Protein AF-0000000079818232 (afdb_homodimer)

Solvent-accessible surface area (backbone atoms only — not comparable to full-atom values): 33385 Å² total; per-residue (Å²): 130,87,63,45,90,66,48,42,78,74,38,80,73,45,74,56,96,54,30,37,30,24,38,26,30,32,61,62,22,56,18,68,28,27,34,38,34,43,69,48,73,63,56,49,72,67,52,42,51,49,48,47,50,51,42,21,56,48,27,59,47,34,75,41,85,23,31,54,36,60,73,43,43,51,60,29,88,81,41,30,46,35,38,32,24,65,56,53,82,49,35,48,42,71,58,94,66,56,45,52,68,68,57,42,41,45,51,48,18,38,46,19,18,38,48,31,56,35,47,76,70,71,44,63,48,84,65,49,38,39,77,32,29,32,21,32,55,59,66,51,57,22,42,47,71,66,40,42,58,62,55,40,48,71,67,46,80,67,85,67,84,65,78,65,70,34,58,30,34,53,41,76,75,68,44,79,80,48,73,42,36,39,32,20,5,45,24,31,30,47,42,16,38,57,68,55,43,37,61,49,61,65,92,52,84,81,59,54,71,62,61,32,51,51,31,49,52,68,49,80,70,70,68,53,54,83,74,69,41,55,66,65,55,49,53,54,38,51,37,27,54,41,61,53,56,86,68,31,52,51,36,56,55,48,19,50,53,37,40,50,38,26,56,76,70,69,46,82,75,62,75,64,50,49,76,56,77,78,76,71,75,68,72,75,69,76,69,76,76,66,74,73,71,68,72,70,75,71,77,74,78,74,72,85,124,129,88,63,44,91,65,47,44,76,73,38,80,74,46,73,55,95,54,30,35,30,23,38,27,30,32,60,63,22,55,18,68,26,27,32,41,35,42,68,48,71,60,54,50,72,68,53,42,52,49,49,46,51,52,43,22,57,48,26,58,46,35,76,42,87,24,30,53,37,59,73,43,43,52,60,29,89,82,40,32,44,35,38,33,24,64,54,53,82,48,35,47,41,70,58,93,66,56,47,52,69,70,58,42,40,46,51,48,16,38,46,18,17,36,47,32,54,34,46,76,72,72,44,62,48,84,64,50,38,39,77,33,29,31,20,32,55,59,67,51,57,22,42,47,70,67,40,43,58,63,54,38,47,71,68,46,80,67,85,68,84,66,78,64,71,35,56,32,33,54,41,75,74,66,45,77,80,48,74,43,36,40,31,19,5,44,24,31,31,48,42,17,39,56,68,56,42,37,61,49,60,66,90,51,84,80,58,53,70,64,62,32,52,52,30,50,51,68,50,80,70,72,70,53,55,82,75,69,40,54,66,65,55,48,53,54,39,49,37,26,54,40,62,52,57,86,68,30,52,53,35,54,54,47,19,50,53,37,41,50,38,26,55,75,70,68,46,80,74,61,76,65,49,50,74,56,78,79,77,71,75,68,75,74,70,77,70,76,75,68,75,72,71,69,73,73,76,70,78,73,77,74,72,86,125

InterPro domains:
  IPR000719 Protein kinase domain [PF00069] (7-253)
  IPR000719 Protein kinase domain [PS50011] (7-265)
  IPR000719 Protein kinase domain [SM00220] (7-265)
  IPR011009 Protein kinase-like domain superfamily [SSF56112] (5-272)
  IPR017441 Protein kinase, ATP binding site [PS00107] (13-36)

Structure (mmCIF, N/CA/C/O backbone):
data_AF-0000000079818232-model_v1
#
loop_
_entity.id
_entity.type
_entity.pdbx_description
1 polymer 'non-specific serine/threonine protein kinase'
#
loop_
_atom_site.group_PDB
_atom_site.id
_atom_site.type_symbol
_atom_site.label_atom_id
_atom_site.label_alt_id
_atom_site.label_comp_id
_atom_site.label_asym_id
_atom_site.label_entity_id
_atom_site.label_seq_id
_atom_site.pdbx_PDB_ins_code
_atom_site.Cartn_x
_atom_site.Cartn_y
_atom_site.Cartn_z
_atom_site.occupancy
_atom_site.B_iso_or_equiv
_atom_site.auth_seq_id
_atom_site.auth_comp_id
_atom_site.auth_asym_id
_atom_site.auth_atom_id
_atom_site.pdbx_PDB_model_num
ATOM 1 N N . MET A 1 1 ? -26.797 -7.352 -14.828 1 62.5 1 MET A N 1
ATOM 2 C CA . MET A 1 1 ? -25.703 -6.703 -14.102 1 62.5 1 MET A CA 1
ATOM 3 C C . MET A 1 1 ? -25.812 -6.961 -12.609 1 62.5 1 MET A C 1
ATOM 5 O O . MET A 1 1 ? -26.922 -6.953 -12.055 1 62.5 1 MET A O 1
ATOM 9 N N . HIS A 1 2 ? -24.828 -7.543 -12.055 1 74.81 2 HIS A N 1
ATOM 10 C CA . HIS A 1 2 ? -24.875 -7.848 -10.633 1 74.81 2 HIS A CA 1
ATOM 11 C C . HIS A 1 2 ? -25 -6.574 -9.797 1 74.81 2 HIS A C 1
ATOM 13 O O . HIS A 1 2 ? -24.406 -5.547 -10.148 1 74.81 2 HIS A O 1
ATOM 19 N N . GLU A 1 3 ? -26.016 -6.617 -8.977 1 83.38 3 GLU A N 1
ATOM 20 C CA . GLU A 1 3 ? -26.062 -5.57 -7.961 1 83.38 3 GLU A CA 1
ATOM 21 C C . GLU A 1 3 ? -25.234 -5.941 -6.738 1 83.38 3 GLU A C 1
ATOM 23 O O . GLU A 1 3 ? -25.391 -7.031 -6.184 1 83.38 3 GLU A O 1
ATOM 28 N N . ILE A 1 4 ? -24.266 -5.16 -6.457 1 88.94 4 ILE A N 1
ATOM 29 C CA . ILE A 1 4 ? -23.438 -5.359 -5.266 1 88.94 4 ILE A CA 1
ATOM 30 C C . ILE A 1 4 ? -23.656 -4.203 -4.293 1 88.94 4 ILE A C 1
ATOM 32 O O . ILE A 1 4 ? -23.344 -3.053 -4.609 1 88.94 4 ILE A O 1
ATOM 36 N N . PRO A 1 5 ? -24.203 -4.477 -3.135 1 86.81 5 PRO A N 1
ATOM 37 C CA . PRO A 1 5 ? -24.469 -3.414 -2.164 1 86.81 5 PRO A CA 1
ATOM 38 C C . PRO A 1 5 ? -23.219 -2.58 -1.849 1 86.81 5 PRO A C 1
ATOM 40 O O . PRO A 1 5 ? -22.141 -3.133 -1.615 1 86.81 5 PRO A O 1
ATOM 43 N N . GLY A 1 6 ? -23.469 -1.249 -1.875 1 90.62 6 GLY A N 1
ATOM 44 C CA . GLY A 1 6 ? -22.391 -0.343 -1.502 1 90.62 6 GLY A CA 1
ATOM 45 C C . GLY A 1 6 ? -21.5 0.038 -2.668 1 90.62 6 GLY A C 1
ATOM 46 O O . GLY A 1 6 ? -20.594 0.862 -2.523 1 90.62 6 GLY A O 1
ATOM 47 N N . TYR A 1 7 ? -21.812 -0.58 -3.824 1 94 7 TYR A N 1
ATOM 48 C CA . TYR A 1 7 ? -21 -0.305 -5 1 94 7 TYR A CA 1
ATOM 49 C C . TYR A 1 7 ? -21.875 0.095 -6.188 1 94 7 TYR A C 1
ATOM 51 O O . TYR A 1 7 ? -22.969 -0.427 -6.355 1 94 7 TYR A O 1
ATOM 59 N N . SER A 1 8 ? -21.375 1.068 -6.949 1 94 8 SER A N 1
ATOM 60 C CA . SER A 1 8 ? -22.094 1.553 -8.117 1 94 8 SER A CA 1
ATOM 61 C C . SER A 1 8 ? -21.188 1.635 -9.344 1 94 8 SER A C 1
ATOM 63 O O . SER A 1 8 ? -19.984 1.403 -9.242 1 94 8 SER A O 1
ATOM 65 N N . GLN A 1 9 ? -21.812 1.781 -10.609 1 93.12 9 GLN A N 1
ATOM 66 C CA . GLN A 1 9 ? -21.109 1.981 -11.875 1 93.12 9 GLN A CA 1
ATOM 67 C C . GLN A 1 9 ? -20.25 0.775 -12.219 1 93.12 9 GLN A C 1
ATOM 69 O O . GLN A 1 9 ? -19.062 0.927 -12.547 1 93.12 9 GLN A O 1
ATOM 74 N N . LEU A 1 10 ? -20.781 -0.336 -12.078 1 93.25 10 LEU A N 1
ATOM 75 C CA . LEU A 1 10 ? -20.031 -1.554 -12.375 1 93.25 10 LEU A CA 1
ATOM 76 C C . LEU A 1 10 ? -19.781 -1.682 -13.875 1 93.25 10 LEU A C 1
ATOM 78 O O . LEU A 1 10 ? -20.703 -1.629 -14.672 1 93.25 10 LEU A O 1
ATOM 82 N N . GLU A 1 11 ? -18.516 -1.771 -14.211 1 93 11 GLU A N 1
ATOM 83 C CA . GLU A 1 11 ? -18.078 -2.012 -15.586 1 93 11 GLU A CA 1
ATOM 84 C C . GLU A 1 11 ? -17.188 -3.246 -15.672 1 93 11 GLU A C 1
ATOM 86 O O . GLU A 1 11 ? -16.156 -3.316 -15.008 1 93 11 GLU A O 1
ATOM 91 N N . PRO A 1 12 ? -17.562 -4.203 -16.469 1 91.44 12 PRO A N 1
ATOM 92 C CA . PRO A 1 12 ? -16.703 -5.383 -16.594 1 91.44 12 PRO A CA 1
ATOM 93 C C . PRO A 1 12 ? -15.352 -5.066 -17.219 1 91.44 12 PRO A C 1
ATOM 95 O O . PRO A 1 12 ? -15.281 -4.344 -18.219 1 91.44 12 PRO A O 1
ATOM 98 N N . ILE A 1 13 ? -14.328 -5.531 -16.594 1 88 13 ILE A N 1
ATOM 99 C CA . ILE A 1 13 ? -13 -5.242 -17.125 1 88 13 ILE A CA 1
ATOM 100 C C . ILE A 1 13 ? -12.266 -6.547 -17.406 1 88 13 ILE A C 1
ATOM 102 O O . ILE A 1 13 ? -11.18 -6.539 -18 1 88 13 ILE A O 1
ATOM 106 N N . GLY A 1 14 ? -12.719 -7.605 -16.984 1 81.38 14 GLY A N 1
ATOM 107 C CA . GLY A 1 14 ? -12.125 -8.898 -17.25 1 81.38 14 GLY A CA 1
ATOM 108 C C . GLY A 1 14 ? -13.023 -10.062 -16.891 1 81.38 14 GLY A C 1
ATOM 109 O O . GLY A 1 14 ? -13.898 -9.93 -16.031 1 81.38 14 GLY A O 1
ATOM 110 N N . SER A 1 15 ? -12.883 -11.07 -17.766 1 75.56 15 SER A N 1
ATOM 111 C CA . SER A 1 15 ? -13.641 -12.273 -17.453 1 75.56 15 SER A CA 1
ATOM 112 C C . SER A 1 15 ? -12.805 -13.531 -17.703 1 75.56 15 SER A C 1
ATOM 114 O O . SER A 1 15 ? -12 -13.57 -18.641 1 75.56 15 SER A O 1
ATOM 116 N N . GLY A 1 16 ? -12.797 -14.297 -16.703 1 64.62 16 GLY A N 1
ATOM 117 C CA . GLY A 1 16 ? -12.25 -15.633 -16.906 1 64.62 16 GLY A CA 1
ATOM 118 C C . GLY A 1 16 ? -13.234 -16.734 -16.578 1 64.62 16 GLY A C 1
ATOM 119 O O . GLY A 1 16 ? -14.414 -16.469 -16.359 1 64.62 16 GLY A O 1
ATOM 120 N N . GLY A 1 17 ? -12.812 -18 -16.797 1 60 17 GLY A N 1
ATOM 121 C CA . GLY A 1 17 ? -13.672 -19.156 -16.625 1 60 17 GLY A CA 1
ATOM 122 C C . GLY A 1 17 ? -14.328 -19.203 -15.258 1 60 17 GLY A C 1
ATOM 123 O O . GLY A 1 17 ? -15.438 -19.734 -15.117 1 60 17 GLY A O 1
ATOM 124 N N . THR A 1 18 ? -13.781 -18.5 -14.281 1 65.88 18 THR A N 1
ATOM 125 C CA . THR A 1 18 ? -14.289 -18.766 -12.93 1 65.88 18 THR A CA 1
ATOM 126 C C . THR A 1 18 ? -14.766 -17.469 -12.273 1 65.88 18 THR A C 1
ATOM 128 O O . THR A 1 18 ? -15.383 -17.5 -11.211 1 65.88 18 THR A O 1
ATOM 131 N N . ALA A 1 19 ? -14.539 -16.328 -12.914 1 80.56 19 ALA A N 1
ATOM 132 C CA . ALA A 1 19 ? -14.945 -15.086 -12.258 1 80.56 19 ALA A CA 1
ATOM 133 C C . ALA A 1 19 ? -15.008 -13.93 -13.25 1 80.56 19 ALA A C 1
ATOM 135 O O . ALA A 1 19 ? -14.414 -14 -14.336 1 80.56 19 ALA A O 1
ATOM 136 N N . THR A 1 20 ? -15.805 -13.047 -12.969 1 85.94 20 THR A N 1
ATOM 137 C CA . THR A 1 20 ? -15.836 -11.773 -13.68 1 85.94 20 THR A CA 1
ATOM 138 C C . THR A 1 20 ? -15.344 -10.641 -12.781 1 85.94 20 THR A C 1
ATOM 140 O O . THR A 1 20 ? -15.695 -10.57 -11.602 1 85.94 20 THR A O 1
ATOM 143 N N . VAL A 1 21 ? -14.492 -9.867 -13.367 1 89.56 21 VAL A N 1
ATOM 144 C CA . VAL A 1 21 ? -13.969 -8.742 -12.609 1 89.56 21 VAL A CA 1
ATOM 145 C C . VAL A 1 21 ? -14.578 -7.441 -13.125 1 89.56 21 VAL A C 1
ATOM 147 O O . VAL A 1 21 ? -14.641 -7.215 -14.336 1 89.56 21 VAL A O 1
ATOM 150 N N . TYR A 1 22 ? -15.039 -6.613 -12.188 1 92.94 22 TYR A N 1
ATOM 151 C CA . TYR A 1 22 ? -15.656 -5.328 -12.5 1 92.94 22 TYR A CA 1
ATOM 152 C C . TYR A 1 22 ? -14.836 -4.18 -11.906 1 92.94 22 TYR A C 1
ATOM 154 O O . TYR A 1 22 ? -14.266 -4.316 -10.828 1 92.94 22 TYR A O 1
ATOM 162 N N . ARG A 1 23 ? -14.773 -3.139 -12.656 1 94.06 23 ARG A N 1
ATOM 163 C CA . ARG A 1 23 ? -14.438 -1.85 -12.062 1 94.06 23 ARG A CA 1
ATOM 164 C C . ARG A 1 23 ? -15.68 -1.166 -11.5 1 94.06 23 ARG A C 1
ATOM 166 O O . ARG A 1 23 ? -16.734 -1.146 -12.156 1 94.06 23 ARG A O 1
ATOM 173 N N . ALA A 1 24 ? -15.625 -0.673 -10.32 1 94.94 24 ALA A N 1
ATOM 174 C CA . ALA A 1 24 ? -16.797 -0.08 -9.664 1 94.94 24 ALA A CA 1
ATOM 175 C C . ALA A 1 24 ? -16.375 1.062 -8.742 1 94.94 24 ALA A C 1
ATOM 177 O O . ALA A 1 24 ? -15.188 1.312 -8.547 1 94.94 24 ALA A O 1
ATOM 178 N N . THR A 1 25 ? -17.359 1.811 -8.312 1 92.44 25 THR A N 1
ATOM 179 C CA . THR A 1 25 ? -17.141 2.875 -7.336 1 92.44 25 THR A CA 1
ATOM 180 C C . THR A 1 25 ? -17.719 2.5 -5.98 1 92.44 25 THR A C 1
ATOM 182 O O . THR A 1 25 ? -18.891 2.107 -5.891 1 92.44 25 THR A O 1
ATOM 185 N N . GLN A 1 26 ? -16.891 2.541 -4.988 1 91.94 26 GLN A N 1
ATOM 186 C CA . GLN A 1 26 ? -17.406 2.412 -3.631 1 91.94 26 GLN A CA 1
ATOM 187 C C . GLN A 1 26 ? -18.172 3.668 -3.213 1 91.94 26 GLN A C 1
ATOM 189 O O . GLN A 1 26 ? -17.578 4.746 -3.104 1 91.94 26 GLN A O 1
ATOM 194 N N . GLU A 1 27 ? -19.328 3.521 -2.822 1 88.25 27 GLU A N 1
ATOM 195 C CA . GLU A 1 27 ? -20.234 4.66 -2.656 1 88.25 27 GLU A CA 1
ATOM 196 C C . GLU A 1 27 ? -19.875 5.469 -1.413 1 88.25 27 GLU A C 1
ATOM 198 O O . GLU A 1 27 ? -19.984 6.699 -1.416 1 88.25 27 GLU A O 1
ATOM 203 N N . SER A 1 28 ? -19.531 4.812 -0.407 1 85 28 SER A N 1
ATOM 204 C CA . SER A 1 28 ? -19.312 5.477 0.875 1 85 28 SER A CA 1
ATOM 205 C C . SER A 1 28 ? -18.188 6.504 0.782 1 85 28 SER A C 1
ATOM 207 O O . SER A 1 28 ? -18.25 7.555 1.424 1 85 28 SER A O 1
ATOM 209 N N . ILE A 1 29 ? -17.156 6.219 -0.11 1 85.25 29 ILE A N 1
ATOM 210 C CA . ILE A 1 29 ? -16.016 7.137 -0.122 1 85.25 29 ILE A CA 1
ATOM 211 C C . ILE A 1 29 ? -15.641 7.473 -1.563 1 85.25 29 ILE A C 1
ATOM 213 O O . ILE A 1 29 ? -14.641 8.148 -1.809 1 85.25 29 ILE A O 1
ATOM 217 N N . GLY A 1 30 ? -16.344 7.051 -2.477 1 85.12 30 GLY A N 1
ATOM 218 C CA . GLY A 1 30 ? -16.141 7.422 -3.869 1 85.12 30 GLY A CA 1
ATOM 219 C C . GLY A 1 30 ? -14.906 6.793 -4.484 1 85.12 30 GLY A C 1
ATOM 220 O O . GLY A 1 30 ? -14.406 7.27 -5.504 1 85.12 30 GLY A O 1
ATOM 221 N N . ARG A 1 31 ? -14.422 5.789 -3.99 1 88.12 31 ARG A N 1
ATOM 222 C CA . ARG A 1 31 ? -13.195 5.137 -4.445 1 88.12 31 ARG A CA 1
ATOM 223 C C . ARG A 1 31 ? -13.492 4.145 -5.566 1 88.12 31 ARG A C 1
ATOM 225 O O . ARG A 1 31 ? -14.477 3.412 -5.512 1 88.12 31 ARG A O 1
ATOM 232 N N . GLU A 1 32 ? -12.578 4.164 -6.52 1 89.06 32 GLU A N 1
ATOM 233 C CA . GLU A 1 32 ? -12.625 3.109 -7.531 1 89.06 32 GLU A CA 1
ATOM 234 C C . GLU A 1 32 ? -12.078 1.793 -6.98 1 89.06 32 GLU A C 1
ATOM 236 O O . GLU A 1 32 ? -11.062 1.777 -6.293 1 89.06 32 GLU A O 1
ATOM 241 N N . VAL A 1 33 ? -12.867 0.728 -7.262 1 92.94 33 VAL A N 1
ATOM 242 C CA . VAL A 1 33 ? -12.477 -0.589 -6.77 1 92.94 33 VAL A CA 1
ATOM 243 C C . VAL A 1 33 ? -12.617 -1.62 -7.891 1 92.94 33 VAL A C 1
ATOM 245 O O . VAL A 1 33 ? -13.242 -1.351 -8.914 1 92.94 33 VAL A O 1
ATOM 248 N N . ALA A 1 34 ? -11.906 -2.711 -7.742 1 92.19 34 ALA A N 1
ATOM 249 C CA . ALA A 1 34 ? -12.148 -3.912 -8.539 1 92.19 34 ALA A CA 1
ATOM 250 C C . ALA A 1 34 ? -12.992 -4.922 -7.758 1 92.19 34 ALA A C 1
ATOM 252 O O . ALA A 1 34 ? -12.727 -5.184 -6.582 1 92.19 34 ALA A O 1
ATOM 253 N N . ILE A 1 35 ? -13.992 -5.422 -8.438 1 93.44 35 ILE A N 1
ATOM 254 C CA . ILE A 1 35 ? -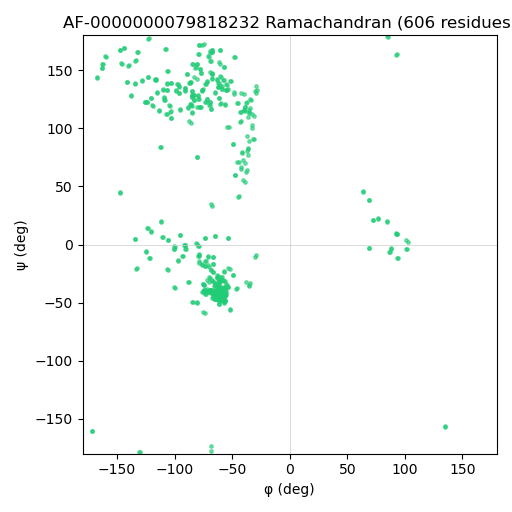14.836 -6.434 -7.805 1 93.44 35 ILE A CA 1
ATOM 255 C C . ILE A 1 35 ? -14.781 -7.73 -8.609 1 93.44 35 ILE A C 1
ATOM 257 O O . ILE A 1 35 ? -15.086 -7.742 -9.805 1 93.44 35 ILE A O 1
ATOM 261 N N . LYS A 1 36 ? -14.336 -8.742 -7.953 1 88.38 36 LYS A N 1
ATOM 262 C CA . LYS A 1 36 ? -14.344 -10.078 -8.547 1 88.38 36 LYS A CA 1
ATOM 263 C C . LYS A 1 36 ? -15.586 -10.859 -8.125 1 88.38 36 LYS A C 1
ATOM 265 O O . LYS A 1 36 ? -15.805 -11.094 -6.938 1 88.38 36 LYS A O 1
ATOM 270 N N . VAL A 1 37 ? -16.375 -11.172 -9.086 1 88.06 37 VAL A N 1
ATOM 271 C CA . VAL A 1 37 ? -17.578 -11.961 -8.844 1 88.06 37 VAL A CA 1
ATOM 272 C C . VAL A 1 37 ? -17.359 -13.391 -9.328 1 88.06 37 VAL A C 1
ATOM 274 O O . VAL A 1 37 ? -17.094 -13.625 -10.508 1 88.06 37 VAL A O 1
ATOM 277 N N . LEU A 1 38 ? -17.469 -14.273 -8.422 1 80.56 38 LEU A N 1
ATOM 278 C CA . LEU A 1 38 ? -17.172 -15.664 -8.742 1 80.56 38 LEU A CA 1
ATOM 279 C C . LEU A 1 38 ? -18.344 -16.328 -9.453 1 80.56 38 LEU A C 1
ATOM 281 O O . LEU A 1 38 ? -19.5 -16.078 -9.125 1 80.56 38 LEU A O 1
ATOM 285 N N . ALA A 1 39 ? -18.031 -16.953 -10.648 1 71.44 39 ALA A N 1
ATOM 286 C CA . ALA A 1 39 ? -19.047 -17.656 -11.445 1 71.44 39 ALA A CA 1
ATOM 287 C C . ALA A 1 39 ? -19.547 -18.906 -10.727 1 71.44 39 ALA A C 1
ATOM 289 O O . ALA A 1 39 ? -19.094 -20.016 -11.023 1 71.44 39 ALA A O 1
ATOM 290 N N . ALA A 1 40 ? -19.625 -18.953 -9.5 1 60.72 40 ALA A N 1
ATOM 291 C CA . ALA A 1 40 ? -20.094 -20.172 -8.859 1 60.72 40 ALA A CA 1
ATOM 292 C C . ALA A 1 40 ? -21.578 -20.094 -8.531 1 60.72 40 ALA A C 1
ATOM 294 O O . ALA A 1 40 ? -22.109 -19 -8.336 1 60.72 40 ALA A O 1
ATOM 295 N N . PRO A 1 41 ? -22.203 -21.312 -8.836 1 58.5 41 PRO A N 1
ATOM 296 C CA . PRO A 1 41 ? -23.562 -21.328 -8.305 1 58.5 41 PRO A CA 1
ATOM 297 C C . PRO A 1 41 ? -23.641 -20.875 -6.852 1 58.5 41 PRO A C 1
ATOM 299 O O . PRO A 1 41 ? -22.609 -20.734 -6.191 1 58.5 41 PRO A O 1
ATOM 302 N N . ALA A 1 42 ? -24.828 -20.516 -6.461 1 58.28 42 ALA A N 1
ATOM 303 C CA . ALA A 1 42 ? -25.062 -20.203 -5.055 1 58.28 42 ALA A CA 1
ATOM 304 C C . ALA A 1 42 ? -24.312 -21.172 -4.145 1 58.28 42 ALA A C 1
ATOM 306 O O . ALA A 1 42 ? -24.359 -22.391 -4.344 1 58.28 42 ALA A O 1
ATOM 307 N N . LEU A 1 43 ? -23.359 -20.641 -3.387 1 60.56 43 LEU A N 1
ATOM 308 C CA . LEU A 1 43 ? -22.516 -21.453 -2.502 1 60.56 43 LEU A CA 1
ATOM 309 C C . LEU A 1 43 ? -23.375 -22.25 -1.527 1 60.56 43 LEU A C 1
ATOM 311 O O . LEU A 1 43 ? -24.344 -21.719 -0.97 1 60.56 43 LEU A O 1
ATOM 315 N N . ASP A 1 44 ? -23.172 -23.469 -1.675 1 67.69 44 ASP A N 1
ATOM 316 C CA . ASP A 1 44 ? -23.734 -24.203 -0.537 1 67.69 44 ASP A CA 1
ATOM 317 C C . ASP A 1 44 ? -23.078 -23.75 0.771 1 67.69 44 ASP A C 1
ATOM 319 O O . ASP A 1 44 ? -22.188 -22.906 0.767 1 67.69 44 ASP A O 1
ATOM 323 N N . ALA A 1 45 ? -23.641 -24.125 1.811 1 70.12 45 ALA A N 1
ATOM 324 C CA . ALA A 1 45 ? -23.234 -23.672 3.139 1 70.12 45 ALA A CA 1
ATOM 325 C C . ALA A 1 45 ? -21.75 -23.938 3.381 1 70.12 45 ALA A C 1
ATOM 327 O O . ALA A 1 45 ? -21.047 -23.125 3.99 1 70.12 45 ALA A O 1
ATOM 328 N N . ARG A 1 46 ? -21.344 -25.047 2.811 1 69.69 46 ARG A N 1
ATOM 329 C CA . ARG A 1 46 ? -19.953 -25.422 3.023 1 69.69 46 ARG A CA 1
ATOM 330 C C . ARG A 1 46 ? -19.016 -24.516 2.23 1 69.69 46 ARG A C 1
ATOM 332 O O . ARG A 1 46 ? -17.984 -24.078 2.75 1 69.69 46 ARG A O 1
ATOM 339 N N . THR A 1 47 ? -19.406 -24.219 1.064 1 68.44 47 THR A N 1
ATOM 340 C CA . THR A 1 47 ? -18.578 -23.391 0.199 1 68.44 47 THR A CA 1
ATOM 341 C C . THR A 1 47 ? -18.578 -21.938 0.693 1 68.44 47 THR A C 1
ATOM 343 O O . THR A 1 47 ? -17.562 -21.25 0.599 1 68.44 47 THR A O 1
ATOM 346 N N . GLU A 1 48 ? -19.672 -21.656 1.256 1 73.5 48 GLU A N 1
ATOM 347 C CA . GLU A 1 48 ? -19.781 -20.312 1.819 1 73.5 48 GLU A CA 1
ATOM 348 C C . GLU A 1 48 ? -18.828 -20.125 3.004 1 73.5 48 GLU A C 1
ATOM 350 O O . GLU A 1 48 ? -18.172 -19.094 3.131 1 73.5 48 GLU A O 1
ATOM 355 N N . LYS A 1 49 ? -18.828 -21.094 3.84 1 75.25 49 LYS A N 1
ATOM 356 C CA . LYS A 1 49 ? -17.953 -21.047 5.004 1 75.25 49 LYS A CA 1
ATOM 357 C C . LYS A 1 49 ? -16.484 -20.984 4.586 1 75.25 49 LYS A C 1
ATOM 359 O O . LYS A 1 49 ? -15.688 -20.266 5.184 1 75.25 49 LYS A O 1
ATOM 364 N N . ARG A 1 50 ? -16.234 -21.734 3.611 1 71.5 50 ARG A N 1
ATOM 365 C CA . ARG A 1 50 ? -14.867 -21.75 3.104 1 71.5 50 ARG A CA 1
ATOM 366 C C . ARG A 1 50 ? -14.492 -20.406 2.502 1 71.5 50 ARG A C 1
ATOM 368 O O . ARG A 1 50 ? -13.383 -19.906 2.723 1 71.5 50 ARG A O 1
ATOM 375 N N . PHE A 1 51 ? -15.43 -19.906 1.772 1 75 51 PHE A N 1
ATOM 376 C CA . PHE A 1 51 ? -15.203 -18.594 1.171 1 75 51 PHE A CA 1
ATOM 377 C C . PHE A 1 51 ? -14.953 -17.531 2.244 1 75 51 PHE A C 1
ATOM 379 O O . PHE A 1 51 ? -14.031 -16.734 2.129 1 75 51 PHE A O 1
ATOM 386 N N . THR A 1 52 ? -15.727 -17.641 3.186 1 74.94 52 THR A N 1
ATOM 387 C CA . THR A 1 52 ? -15.609 -16.688 4.277 1 74.94 52 THR A CA 1
ATOM 388 C C . THR A 1 52 ? -14.273 -16.828 4.992 1 74.94 52 THR A C 1
ATOM 390 O O . THR A 1 52 ? -13.594 -15.836 5.262 1 74.94 52 THR A O 1
ATOM 393 N N . ARG A 1 53 ? -13.898 -18 5.227 1 74.12 53 ARG A N 1
ATOM 394 C CA . ARG A 1 53 ? -12.641 -18.266 5.918 1 74.12 53 ARG A CA 1
ATOM 395 C C . ARG A 1 53 ? -11.453 -17.781 5.094 1 74.12 53 ARG A C 1
ATOM 397 O O . ARG A 1 53 ? -10.531 -17.156 5.629 1 74.12 53 ARG A O 1
ATOM 404 N N . GLU A 1 54 ? -11.539 -18.031 3.898 1 72.31 54 GLU A N 1
ATOM 405 C CA . GLU A 1 54 ? -10.445 -17.641 3.016 1 72.31 54 GLU A CA 1
ATOM 406 C C . GLU A 1 54 ? -10.367 -16.125 2.871 1 72.31 54 GLU A C 1
ATOM 408 O O . GLU A 1 54 ? -9.281 -15.547 2.859 1 72.31 54 GLU A O 1
ATOM 413 N N . SER A 1 55 ? -11.516 -15.555 2.789 1 75.94 55 SER A N 1
ATOM 414 C CA . SER A 1 55 ? -11.555 -14.102 2.701 1 75.94 55 SER A CA 1
ATOM 415 C C . SER A 1 55 ? -11.016 -13.461 3.975 1 75.94 55 SER A C 1
ATOM 417 O O . SER A 1 55 ? -10.32 -12.438 3.918 1 75.94 55 SER A O 1
ATOM 419 N N . GLN A 1 56 ? -11.289 -14.117 5.016 1 77.88 56 GLN A N 1
ATOM 420 C CA . GLN A 1 56 ? -10.805 -13.617 6.297 1 77.88 56 GLN A CA 1
ATOM 421 C C . GLN A 1 56 ? -9.289 -13.75 6.402 1 77.88 56 GLN A C 1
ATOM 423 O O . GLN A 1 56 ? -8.617 -12.828 6.871 1 77.88 56 GLN A O 1
ATOM 428 N N . ALA A 1 57 ? -8.844 -14.82 5.949 1 75 57 ALA A N 1
ATOM 429 C CA . ALA A 1 57 ? -7.395 -15.016 5.957 1 75 57 ALA A CA 1
ATOM 430 C C . ALA A 1 57 ? -6.699 -13.977 5.078 1 75 57 ALA A C 1
ATOM 432 O O . ALA A 1 57 ? -5.656 -13.438 5.457 1 75 57 ALA A O 1
ATOM 433 N N . LEU A 1 58 ? -7.332 -13.672 4.059 1 75.44 58 LEU A N 1
ATOM 434 C CA . LEU A 1 58 ? -6.77 -12.703 3.129 1 75.44 58 LEU A CA 1
ATOM 435 C C . LEU A 1 58 ? -6.867 -11.289 3.695 1 75.44 58 LEU A C 1
ATOM 437 O O . LEU A 1 58 ? -5.965 -10.477 3.5 1 75.44 58 LEU A O 1
ATOM 441 N N . GLY A 1 59 ? -7.996 -11.07 4.293 1 76.62 59 GLY A N 1
ATOM 442 C CA . GLY A 1 59 ? -8.188 -9.766 4.91 1 76.62 59 GLY A CA 1
ATOM 443 C C . GLY A 1 59 ? -7.137 -9.438 5.953 1 76.62 59 GLY A C 1
ATOM 444 O O . GLY A 1 59 ? -6.723 -8.281 6.086 1 76.62 59 GLY A O 1
ATOM 445 N N . ALA A 1 60 ? -6.672 -10.508 6.566 1 74.44 60 ALA A N 1
ATOM 446 C CA . ALA A 1 60 ? -5.684 -10.32 7.625 1 74.44 60 ALA A CA 1
ATOM 447 C C . ALA A 1 60 ? -4.309 -10.008 7.043 1 74.44 60 ALA A C 1
ATOM 449 O O . ALA A 1 60 ? -3.436 -9.484 7.738 1 74.44 60 ALA A O 1
ATOM 450 N N . LEU A 1 61 ? -4.164 -10.305 5.742 1 76.62 61 LEU A N 1
ATOM 451 C CA . LEU A 1 61 ? -2.887 -10.102 5.066 1 76.62 61 LEU A CA 1
ATOM 452 C C . LEU A 1 61 ? -2.844 -8.734 4.395 1 76.62 61 LEU A C 1
ATOM 454 O O . LEU A 1 61 ? -1.79 -8.305 3.916 1 76.62 61 LEU A O 1
ATOM 458 N N . GLY A 1 62 ? -3.943 -8.062 4.332 1 69.88 62 GLY A N 1
ATOM 459 C CA . GLY A 1 62 ? -4.125 -6.875 3.52 1 69.88 62 GLY A CA 1
ATOM 460 C C . GLY A 1 62 ? -3.262 -5.711 3.963 1 69.88 62 GLY A C 1
ATOM 461 O O . GLY A 1 62 ? -3.238 -4.664 3.312 1 69.88 62 GLY A O 1
ATOM 462 N N . TRP A 1 63 ? -2.4 -5.992 4.887 1 77.12 63 TRP A N 1
ATOM 463 C CA . TRP A 1 63 ? -1.501 -4.941 5.352 1 77.12 63 TRP A CA 1
ATOM 464 C C . TRP A 1 63 ? -0.152 -5.031 4.648 1 77.12 63 TRP A C 1
ATOM 466 O O . TRP A 1 63 ? 0.64 -4.086 4.688 1 77.12 63 TRP A O 1
ATOM 476 N N . HIS A 1 64 ? 0.032 -6.102 4.039 1 88.56 64 HIS A N 1
ATOM 477 C CA . HIS A 1 64 ? 1.319 -6.242 3.367 1 88.56 64 HIS A CA 1
ATOM 478 C C . HIS A 1 64 ? 1.389 -5.367 2.121 1 88.56 64 HIS A C 1
ATOM 480 O O . HIS A 1 64 ? 0.445 -5.332 1.328 1 88.56 64 HIS A O 1
ATOM 486 N N . PRO A 1 65 ? 2.494 -4.715 1.896 1 89.56 65 PRO A N 1
ATOM 487 C CA . PRO A 1 65 ? 2.562 -3.727 0.818 1 89.56 65 PRO A CA 1
ATOM 488 C C . PRO A 1 65 ? 2.469 -4.359 -0.569 1 89.56 65 PRO A C 1
ATOM 490 O O . PRO A 1 65 ? 2.148 -3.674 -1.543 1 89.56 65 PRO A O 1
ATOM 493 N N . ASN A 1 66 ? 2.779 -5.629 -0.715 1 94.12 66 ASN A N 1
ATOM 494 C CA . ASN A 1 66 ? 2.809 -6.258 -2.031 1 94.12 66 ASN A CA 1
ATOM 495 C C . ASN A 1 66 ? 1.693 -7.289 -2.186 1 94.12 66 ASN A C 1
ATOM 497 O O . ASN A 1 66 ? 1.8 -8.211 -2.998 1 94.12 66 ASN A O 1
ATOM 501 N N . ILE A 1 67 ? 0.712 -7.188 -1.401 1 91.81 67 ILE A N 1
ATOM 502 C CA . ILE A 1 67 ? -0.524 -7.949 -1.536 1 91.81 67 ILE A CA 1
ATOM 503 C C . ILE A 1 67 ? -1.686 -7 -1.827 1 91.81 67 ILE A C 1
ATOM 505 O O . ILE A 1 67 ? -1.834 -5.969 -1.166 1 91.81 67 ILE A O 1
ATOM 509 N N . VAL A 1 68 ? -2.395 -7.355 -2.795 1 90.56 68 VAL A N 1
ATOM 510 C CA . VAL A 1 68 ? -3.541 -6.523 -3.152 1 90.56 68 VAL A CA 1
ATOM 511 C C . VAL A 1 68 ? -4.445 -6.344 -1.937 1 90.56 68 VAL A C 1
ATOM 513 O O . VAL A 1 68 ? -4.711 -7.301 -1.205 1 90.56 68 VAL A O 1
ATOM 516 N N . VAL A 1 69 ? -4.914 -5.16 -1.764 1 88.06 69 VAL A N 1
ATOM 517 C CA . VAL A 1 69 ? -5.719 -4.836 -0.589 1 88.06 69 VAL A CA 1
ATOM 518 C C . VAL A 1 69 ? -7.168 -5.254 -0.825 1 88.06 69 VAL A C 1
ATOM 520 O O . VAL A 1 69 ? -7.777 -4.871 -1.828 1 88.06 69 VAL A O 1
ATOM 523 N N . LEU A 1 70 ? -7.719 -5.992 0.101 1 88.12 70 LEU A N 1
ATOM 524 C CA . LEU A 1 70 ? -9.141 -6.324 0.079 1 88.12 70 LEU A CA 1
ATOM 525 C C . LEU A 1 70 ? -9.945 -5.293 0.86 1 88.12 70 LEU A C 1
ATOM 527 O O . LEU A 1 70 ? -9.547 -4.879 1.95 1 88.12 70 LEU A O 1
ATOM 531 N N . PHE A 1 71 ? -10.984 -4.902 0.267 1 88.5 71 PHE A N 1
ATOM 532 C CA . PHE A 1 71 ? -11.836 -3.934 0.951 1 88.5 71 PHE A CA 1
ATOM 533 C C . PHE A 1 71 ? -13.039 -4.621 1.592 1 88.5 71 PHE A C 1
ATOM 535 O O . PHE A 1 71 ? -13.484 -4.219 2.666 1 88.5 71 PHE A O 1
ATOM 542 N N . ASP A 1 72 ? -13.508 -5.602 0.884 1 88.06 72 ASP A N 1
ATOM 543 C CA . ASP A 1 72 ? -14.727 -6.258 1.358 1 88.06 72 ASP A CA 1
ATOM 544 C C . ASP A 1 72 ? -14.922 -7.613 0.684 1 88.06 72 ASP A C 1
ATOM 546 O O . ASP A 1 72 ? -14.305 -7.891 -0.349 1 88.06 72 ASP A O 1
ATOM 550 N N . ALA A 1 73 ? -15.617 -8.438 1.34 1 87.94 73 ALA A N 1
ATOM 551 C CA . ALA A 1 73 ? -16.078 -9.703 0.775 1 87.94 73 ALA A CA 1
ATOM 552 C C . ALA A 1 73 ? -17.5 -10.031 1.242 1 87.94 73 ALA A C 1
ATOM 554 O O . ALA A 1 73 ? -17.859 -9.75 2.385 1 87.94 73 ALA A O 1
ATOM 555 N N . GLY A 1 74 ? -18.266 -10.539 0.345 1 85.69 74 GLY A N 1
ATOM 556 C CA . GLY A 1 74 ? -19.641 -10.883 0.678 1 85.69 74 GLY A CA 1
ATOM 557 C C . GLY A 1 74 ? -20.344 -11.641 -0.428 1 85.69 74 GLY A C 1
ATOM 558 O O . GLY A 1 74 ? -19.719 -12.383 -1.184 1 85.69 74 GLY A O 1
ATOM 559 N N . GLN A 1 75 ? -21.641 -11.586 -0.305 1 86.44 75 GLN A N 1
ATOM 560 C CA . GLN A 1 75 ? -22.484 -12.203 -1.321 1 86.44 75 GLN A CA 1
ATOM 561 C C . GLN A 1 75 ? -23.453 -11.18 -1.927 1 86.44 75 GLN A C 1
ATOM 563 O O . GLN A 1 75 ? -23.969 -10.312 -1.223 1 86.44 75 GLN A O 1
ATOM 568 N N . THR A 1 76 ? -23.656 -11.375 -3.193 1 86.69 76 THR A N 1
ATOM 569 C CA . THR A 1 76 ? -24.688 -10.57 -3.844 1 86.69 76 THR A CA 1
ATOM 570 C C . THR A 1 76 ? -26.062 -10.945 -3.322 1 86.69 76 THR A C 1
ATOM 572 O O . THR A 1 76 ? -26.234 -11.953 -2.629 1 86.69 76 THR A O 1
ATOM 575 N N . PRO A 1 77 ? -27.016 -10.062 -3.688 1 85.38 77 PRO A N 1
ATOM 576 C CA . PRO A 1 77 ? -28.375 -10.43 -3.285 1 85.38 77 PRO A CA 1
ATOM 577 C C . PRO A 1 77 ? -28.812 -11.789 -3.814 1 85.38 77 PRO A C 1
ATOM 579 O O . PRO A 1 77 ? -29.641 -12.461 -3.197 1 85.38 77 PRO A O 1
ATOM 582 N N . ARG A 1 78 ? -28.234 -12.289 -4.863 1 83.12 78 ARG A N 1
ATOM 583 C CA . ARG A 1 78 ? -28.562 -13.578 -5.461 1 83.12 78 ARG A CA 1
ATOM 584 C C . ARG A 1 78 ? -27.703 -14.695 -4.859 1 83.12 78 ARG A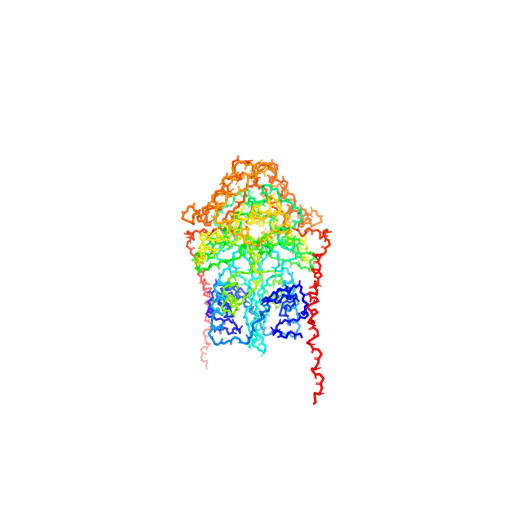 C 1
ATOM 586 O O . ARG A 1 78 ? -27.766 -15.836 -5.305 1 83.12 78 ARG A O 1
ATOM 593 N N . GLY A 1 79 ? -26.859 -14.297 -3.973 1 82.44 79 GLY A N 1
ATOM 594 C CA . GLY A 1 79 ? -26.078 -15.297 -3.254 1 82.44 79 GLY A CA 1
ATOM 595 C C . GLY A 1 79 ? -24.734 -15.594 -3.906 1 82.44 79 GLY A C 1
ATOM 596 O O . GLY A 1 79 ? -24.078 -16.562 -3.549 1 82.44 79 GLY A O 1
ATOM 597 N N . VAL A 1 80 ? -24.344 -14.852 -4.855 1 83.38 80 VAL A N 1
ATOM 598 C CA . VAL A 1 80 ? -23.078 -15.062 -5.543 1 83.38 80 VAL A CA 1
ATOM 599 C C . VAL A 1 80 ? -21.953 -14.375 -4.781 1 83.38 80 VAL A C 1
ATOM 601 O O . VAL A 1 80 ? -22.047 -13.188 -4.469 1 83.38 80 VAL A O 1
ATOM 604 N N . PRO A 1 81 ? -20.875 -15.133 -4.496 1 85.56 81 PRO A N 1
ATOM 605 C CA . PRO A 1 81 ? -19.766 -14.531 -3.748 1 85.56 81 PRO A CA 1
ATOM 606 C C . PRO A 1 81 ? -19.031 -13.461 -4.547 1 85.56 81 PRO A C 1
ATOM 608 O O . PRO A 1 81 ? -18.875 -13.594 -5.766 1 85.56 81 PRO A O 1
ATOM 611 N N . TYR A 1 82 ? -18.641 -12.422 -3.812 1 89.19 82 TYR A N 1
ATOM 612 C CA . TYR A 1 82 ? -17.797 -11.398 -4.438 1 89.19 82 TYR A CA 1
ATOM 613 C C . TYR A 1 82 ? -16.703 -10.93 -3.488 1 89.19 82 TYR A C 1
ATOM 615 O O . TYR A 1 82 ? -16.828 -11.078 -2.27 1 89.19 82 TYR A O 1
ATOM 623 N N . ILE A 1 83 ? -15.633 -10.453 -4.074 1 89.06 83 ILE A N 1
ATOM 624 C CA . ILE A 1 83 ? -14.531 -9.82 -3.352 1 89.06 83 ILE A CA 1
ATOM 625 C C . ILE A 1 83 ? -14.266 -8.43 -3.928 1 89.06 83 ILE A C 1
ATOM 627 O O . ILE A 1 83 ? -14.109 -8.273 -5.141 1 89.06 83 ILE A O 1
ATOM 631 N N . ALA A 1 84 ? -14.336 -7.414 -3.082 1 91.38 84 ALA A N 1
ATOM 632 C CA . ALA A 1 84 ? -13.961 -6.055 -3.469 1 91.38 84 ALA A CA 1
ATOM 633 C C . ALA A 1 84 ? -12.516 -5.754 -3.062 1 91.38 84 ALA A C 1
ATOM 635 O O . ALA A 1 84 ? -12.133 -5.98 -1.915 1 91.38 84 ALA A O 1
ATOM 636 N N . MET A 1 85 ? -11.766 -5.25 -4.004 1 90.62 85 MET A N 1
ATOM 637 C CA . MET A 1 85 ? -10.344 -5.027 -3.766 1 90.62 85 MET A CA 1
ATOM 638 C C . MET A 1 85 ? -9.859 -3.762 -4.469 1 90.62 85 MET A C 1
ATOM 640 O O . MET A 1 85 ? -10.617 -3.133 -5.207 1 90.62 85 MET A O 1
ATOM 644 N N . GLU A 1 86 ? -8.664 -3.379 -4.117 1 90 86 GLU A N 1
ATOM 645 C CA . GLU A 1 86 ? -8.094 -2.191 -4.746 1 90 86 GLU A CA 1
ATOM 646 C C . GLU A 1 86 ? -7.945 -2.381 -6.25 1 90 86 GLU A C 1
ATOM 648 O O . GLU A 1 86 ? -7.59 -3.469 -6.715 1 90 86 GLU A O 1
ATOM 653 N N . TYR A 1 87 ? -8.258 -1.372 -7.016 1 89.75 87 TYR A N 1
ATOM 654 C CA . TYR A 1 87 ? -8.062 -1.353 -8.461 1 89.75 87 TYR A CA 1
ATOM 655 C C . TYR A 1 87 ? -6.672 -0.841 -8.82 1 89.75 87 TYR A C 1
ATOM 657 O O . TYR A 1 87 ? -6.312 0.29 -8.484 1 89.75 87 TYR A O 1
ATOM 665 N N . LEU A 1 88 ? -5.914 -1.659 -9.43 1 88.62 88 LEU A N 1
ATOM 666 C CA . LEU A 1 88 ? -4.566 -1.293 -9.844 1 88.62 88 LEU A CA 1
ATOM 667 C C . LEU A 1 88 ? -4.52 -1 -11.344 1 88.62 88 LEU A C 1
ATOM 669 O O . LEU A 1 88 ? -4.5 -1.923 -12.156 1 88.62 88 LEU A O 1
ATOM 673 N N . GLY A 1 89 ? -4.363 0.24 -11.68 1 83.69 89 GLY A N 1
ATOM 674 C CA . GLY A 1 89 ? -4.5 0.716 -13.047 1 83.69 89 GLY A CA 1
ATOM 675 C C . GLY A 1 89 ? -3.275 0.447 -13.898 1 83.69 89 GLY A C 1
ATOM 676 O O . GLY A 1 89 ? -3.309 0.628 -15.117 1 83.69 89 GLY A O 1
ATOM 677 N N . GLY A 1 90 ? -2.143 0.009 -13.305 1 84.81 90 GLY A N 1
ATOM 678 C CA . GLY A 1 90 ? -0.939 -0.263 -14.07 1 84.81 90 GLY A CA 1
ATOM 679 C C . GLY A 1 90 ? -0.982 -1.595 -14.797 1 84.81 90 GLY A C 1
ATOM 680 O O . GLY A 1 90 ? -0.125 -1.88 -15.633 1 84.81 90 GLY A O 1
ATOM 681 N N . GLY A 1 91 ? -1.893 -2.422 -14.406 1 84.62 91 GLY A N 1
ATOM 682 C CA . GLY A 1 91 ? -2.072 -3.686 -15.109 1 84.62 91 GLY A CA 1
ATOM 683 C C . GLY A 1 91 ? -1.146 -4.777 -14.609 1 84.62 91 GLY A C 1
ATOM 684 O O . GLY A 1 91 ? -0.347 -4.559 -13.695 1 84.62 91 GLY A O 1
ATOM 685 N N . ALA A 1 92 ? -1.305 -5.953 -15.219 1 88.38 92 ALA A N 1
ATOM 686 C CA . ALA A 1 92 ? -0.528 -7.137 -14.852 1 88.38 92 ALA A CA 1
ATOM 687 C C . ALA A 1 92 ? 0.881 -7.066 -15.438 1 88.38 92 ALA A C 1
ATOM 689 O O . ALA A 1 92 ? 1.121 -6.359 -16.406 1 88.38 92 ALA A O 1
ATOM 690 N N . LEU A 1 93 ? 1.737 -7.754 -14.633 1 90.19 93 LEU A N 1
ATOM 691 C CA . LEU A 1 93 ? 3.072 -7.895 -15.203 1 90.19 93 LEU A CA 1
ATOM 692 C C . LEU A 1 93 ? 3.053 -8.828 -16.406 1 90.19 93 LEU A C 1
ATOM 694 O O . LEU A 1 93 ? 2.104 -9.602 -16.578 1 90.19 93 LEU A O 1
ATOM 698 N N . GLY A 1 94 ? 4 -8.781 -17.031 1 73.94 94 GLY A N 1
ATOM 699 C CA . GLY A 1 94 ? 4.137 -9.648 -18.188 1 73.94 94 GLY A CA 1
ATOM 700 C C . GLY A 1 94 ? 3.664 -9 -19.484 1 73.94 94 GLY A C 1
ATOM 701 O O . GLY A 1 94 ? 3.164 -7.871 -19.469 1 73.94 94 GLY A O 1
ATOM 702 N N . GLY A 1 95 ? 3.912 -9.359 -20.578 1 64.31 95 GLY A N 1
ATOM 703 C CA . GLY A 1 95 ? 3.68 -8.852 -21.906 1 64.31 95 GLY A CA 1
ATOM 704 C C . GLY A 1 95 ? 4.902 -8.945 -22.812 1 64.31 95 GLY A C 1
ATOM 705 O O . GLY A 1 95 ? 5.75 -9.82 -22.609 1 64.31 95 GLY A O 1
ATOM 706 N N . ASP A 1 96 ? 4.793 -8.102 -23.734 1 60.06 96 ASP A N 1
ATOM 707 C CA . ASP A 1 96 ? 5.68 -8.383 -24.859 1 60.06 96 ASP A CA 1
ATOM 708 C C . ASP A 1 96 ? 7.109 -7.934 -24.562 1 60.06 96 ASP A C 1
ATOM 710 O O . ASP A 1 96 ? 8.031 -8.25 -25.312 1 60.06 96 ASP A O 1
ATOM 714 N N . SER A 1 97 ? 7.305 -7.164 -23.359 1 68.38 97 SER A N 1
ATOM 715 C CA . SER A 1 97 ? 8.711 -6.773 -23.281 1 68.38 97 SER A CA 1
ATOM 716 C C . SER A 1 97 ? 9.367 -7.301 -22.016 1 68.38 97 SER A C 1
ATOM 718 O O . SER A 1 97 ? 8.852 -7.105 -20.922 1 68.38 97 SER A O 1
ATOM 720 N N . PRO A 1 98 ? 10.531 -8.031 -22.312 1 82.06 98 PRO A N 1
ATOM 721 C CA . PRO A 1 98 ? 11.297 -8.523 -21.156 1 82.06 98 PRO A CA 1
ATOM 722 C C . PRO A 1 98 ? 11.742 -7.406 -20.219 1 82.06 98 PRO A C 1
ATOM 724 O O . PRO A 1 98 ? 12 -6.285 -20.672 1 82.06 98 PRO A O 1
ATOM 727 N N . MET A 1 99 ? 11.695 -7.703 -18.953 1 93.31 99 MET A N 1
ATOM 728 C CA . MET A 1 99 ? 12.188 -6.801 -17.922 1 93.31 99 MET A CA 1
ATOM 729 C C . MET A 1 99 ? 13.695 -6.965 -17.719 1 93.31 99 MET A C 1
ATOM 731 O O . MET A 1 99 ? 14.266 -7.988 -18.094 1 93.31 99 MET A O 1
ATOM 735 N N . THR A 1 100 ? 14.273 -5.91 -17.219 1 95.12 100 THR A N 1
ATOM 736 C CA . THR A 1 100 ? 15.695 -6.012 -16.906 1 95.12 100 THR A CA 1
ATOM 737 C C . THR A 1 100 ? 15.93 -6.957 -15.734 1 95.12 100 THR A C 1
ATOM 739 O O . THR A 1 100 ? 15.008 -7.234 -14.969 1 95.12 100 THR A O 1
ATOM 742 N N . ALA A 1 101 ? 17.141 -7.441 -15.688 1 97.75 101 ALA A N 1
ATOM 743 C CA . ALA A 1 101 ? 17.516 -8.32 -14.586 1 97.75 101 ALA A CA 1
ATOM 744 C C . ALA A 1 101 ? 17.297 -7.637 -13.242 1 97.75 101 ALA A C 1
ATOM 746 O O . ALA A 1 101 ? 16.766 -8.25 -12.305 1 97.75 101 ALA A O 1
ATOM 747 N N . ALA A 1 102 ? 17.625 -6.426 -13.156 1 96.38 102 ALA A N 1
ATOM 748 C CA . ALA A 1 102 ? 17.5 -5.68 -11.906 1 96.38 102 ALA A CA 1
ATOM 749 C C . ALA A 1 102 ? 16.031 -5.52 -11.516 1 96.38 102 ALA A C 1
ATOM 751 O O . ALA A 1 102 ? 15.664 -5.73 -10.359 1 96.38 102 ALA A O 1
ATOM 752 N N . GLU A 1 103 ? 15.195 -5.188 -12.461 1 94.5 103 GLU A N 1
ATOM 753 C CA . GLU A 1 103 ? 13.766 -5.055 -12.211 1 94.5 103 GLU A CA 1
ATOM 754 C C . GLU A 1 103 ? 13.156 -6.387 -11.781 1 94.5 103 GLU A C 1
ATOM 756 O O . GLU A 1 103 ? 12.32 -6.43 -10.875 1 94.5 103 GLU A O 1
ATOM 761 N N . THR A 1 104 ? 13.578 -7.363 -12.477 1 97.56 104 THR A N 1
ATOM 762 C CA . THR A 1 104 ? 13.047 -8.695 -12.188 1 97.56 104 THR A CA 1
ATOM 763 C C . THR A 1 104 ? 13.406 -9.125 -10.773 1 97.56 104 THR A C 1
ATOM 765 O O . THR A 1 104 ? 12.57 -9.672 -10.055 1 97.56 104 THR A O 1
ATOM 768 N N . ALA A 1 105 ? 14.656 -8.883 -10.391 1 98.25 105 ALA A N 1
ATOM 769 C CA . ALA A 1 105 ? 15.078 -9.203 -9.031 1 98.25 105 ALA A CA 1
ATOM 770 C C . ALA A 1 105 ? 14.242 -8.438 -8 1 98.25 105 ALA A C 1
ATOM 772 O O . ALA A 1 105 ? 13.805 -9.008 -7 1 98.25 105 ALA A O 1
ATOM 773 N N . SER A 1 106 ? 13.992 -7.227 -8.297 1 96.81 106 SER A N 1
ATOM 774 C CA . SER A 1 106 ? 13.203 -6.387 -7.398 1 96.81 106 SER A CA 1
ATOM 775 C C . SER A 1 106 ? 11.781 -6.926 -7.238 1 96.81 106 SER A C 1
ATOM 777 O O . SER A 1 106 ? 11.258 -6.992 -6.125 1 96.81 106 SER A O 1
ATOM 779 N N . VAL A 1 107 ? 11.211 -7.305 -8.312 1 97.19 107 VAL A N 1
ATOM 780 C CA . VAL A 1 107 ? 9.883 -7.906 -8.289 1 97.19 107 VAL A CA 1
ATOM 781 C C . VAL A 1 107 ? 9.906 -9.18 -7.449 1 97.19 107 VAL A C 1
ATOM 783 O O . VAL A 1 107 ? 9.039 -9.391 -6.598 1 97.19 107 VAL A O 1
ATOM 786 N N . GLY A 1 108 ? 10.891 -9.969 -7.711 1 98.56 108 GLY A N 1
ATOM 787 C CA . GLY A 1 108 ? 11.016 -11.219 -6.977 1 98.56 108 GLY A CA 1
ATOM 788 C C . GLY A 1 108 ? 11.109 -11.023 -5.477 1 98.56 108 GLY A C 1
ATOM 789 O O . GLY A 1 108 ? 10.477 -11.75 -4.711 1 98.56 108 GLY A O 1
ATOM 790 N N . ILE A 1 109 ? 11.867 -10.078 -5.043 1 98.25 109 ILE A N 1
ATOM 791 C CA . ILE A 1 109 ? 12.047 -9.781 -3.629 1 98.25 109 ILE A CA 1
ATOM 792 C C . ILE A 1 109 ? 10.711 -9.383 -3.008 1 98.25 109 ILE A C 1
ATOM 794 O O . ILE A 1 109 ? 10.328 -9.914 -1.963 1 98.25 109 ILE A O 1
ATOM 798 N N . ARG A 1 110 ? 10.023 -8.555 -3.631 1 97 110 ARG A N 1
ATOM 799 C CA . ARG A 1 110 ? 8.758 -8.023 -3.125 1 97 110 ARG A CA 1
ATOM 800 C C . ARG A 1 110 ? 7.695 -9.117 -3.049 1 97 110 ARG A C 1
ATOM 802 O O . ARG A 1 110 ? 7.012 -9.25 -2.031 1 97 110 ARG A O 1
ATOM 809 N N . ILE A 1 111 ? 7.625 -9.938 -4.047 1 97.94 111 ILE A N 1
ATOM 810 C CA . ILE A 1 111 ? 6.609 -10.984 -4.086 1 97.94 111 ILE A CA 1
ATOM 811 C C . ILE A 1 111 ? 7 -12.109 -3.131 1 97.94 111 ILE A C 1
ATOM 813 O O . ILE A 1 111 ? 6.133 -12.727 -2.504 1 97.94 111 ILE A O 1
ATOM 817 N N . ALA A 1 112 ? 8.305 -12.336 -3.014 1 98.56 112 ALA A N 1
ATOM 818 C CA . ALA A 1 112 ? 8.75 -13.305 -2.012 1 98.56 112 ALA A CA 1
ATOM 819 C C . ALA A 1 112 ? 8.305 -12.883 -0.613 1 98.56 112 ALA A C 1
ATOM 821 O O . ALA A 1 112 ? 7.879 -13.727 0.185 1 98.56 112 ALA A O 1
ATOM 822 N N . GLY A 1 113 ? 8.406 -11.641 -0.331 1 96.81 113 GLY A N 1
ATOM 823 C CA . GLY A 1 113 ? 7.91 -11.133 0.938 1 96.81 113 GLY A CA 1
ATOM 824 C C . GLY A 1 113 ? 6.422 -11.367 1.129 1 96.81 113 GLY A C 1
ATOM 825 O O . GLY A 1 113 ? 5.984 -11.758 2.211 1 96.81 113 GLY A O 1
ATOM 826 N N . ALA A 1 114 ? 5.664 -11.078 0.129 1 95.31 114 ALA A N 1
ATOM 827 C CA . ALA A 1 114 ? 4.223 -11.305 0.161 1 95.31 114 ALA A CA 1
ATOM 828 C C . ALA A 1 114 ? 3.9 -12.766 0.432 1 95.31 114 ALA A C 1
ATOM 830 O O . ALA A 1 114 ? 3.055 -13.078 1.273 1 95.31 114 ALA A O 1
ATOM 831 N N . LEU A 1 115 ? 4.582 -13.648 -0.288 1 96.44 115 LEU A N 1
ATOM 832 C CA . LEU A 1 115 ? 4.355 -15.078 -0.115 1 96.44 115 LEU A CA 1
ATOM 833 C C . LEU A 1 115 ? 4.734 -15.523 1.294 1 96.44 115 LEU A C 1
ATOM 835 O O . LEU A 1 115 ? 4.023 -16.312 1.912 1 96.44 115 LEU A O 1
ATOM 839 N N . HIS A 1 116 ? 5.867 -15 1.715 1 96.19 116 HIS A N 1
ATOM 840 C CA . HIS A 1 116 ? 6.277 -15.344 3.072 1 96.19 116 HIS A CA 1
ATOM 841 C C . HIS A 1 116 ? 5.199 -14.977 4.082 1 96.19 116 HIS A C 1
ATOM 843 O O . HIS A 1 116 ? 4.836 -15.797 4.934 1 96.19 116 HIS A O 1
ATOM 849 N N . CYS A 1 117 ? 4.727 -13.82 3.975 1 91.81 117 CYS A N 1
ATOM 850 C CA . CYS A 1 117 ? 3.682 -13.359 4.883 1 91.81 117 CYS A CA 1
ATOM 851 C C . CYS A 1 117 ? 2.453 -14.258 4.801 1 91.81 117 CYS A C 1
ATOM 853 O O . CYS A 1 117 ? 1.894 -14.648 5.828 1 91.81 117 CYS A O 1
ATOM 855 N N . ALA A 1 118 ? 1.998 -14.562 3.654 1 91.31 118 ALA A N 1
ATOM 856 C CA . ALA A 1 118 ? 0.85 -15.445 3.451 1 91.31 118 ALA A CA 1
ATOM 857 C C . ALA A 1 118 ? 1.1 -16.828 4.059 1 91.31 118 ALA A C 1
ATOM 859 O O . ALA A 1 118 ? 0.235 -17.375 4.746 1 91.31 118 ALA A O 1
ATOM 860 N N . HIS A 1 119 ? 2.271 -17.359 3.807 1 93.19 119 HIS A N 1
ATOM 861 C CA . HIS A 1 119 ? 2.625 -18.688 4.305 1 93.19 119 HIS A CA 1
ATOM 862 C C . HIS A 1 119 ? 2.627 -18.719 5.828 1 93.19 119 HIS A C 1
ATOM 864 O O . HIS A 1 119 ? 2.162 -19.688 6.434 1 93.19 119 HIS A O 1
ATOM 870 N N . GLU A 1 120 ? 3.123 -17.672 6.422 1 90.25 120 GLU A N 1
ATOM 871 C CA . GLU A 1 120 ? 3.131 -17.578 7.879 1 90.25 120 GLU A CA 1
ATOM 872 C C . GLU A 1 120 ? 1.712 -17.578 8.438 1 90.25 120 GLU A C 1
ATOM 874 O O . GLU A 1 120 ? 1.479 -18.031 9.562 1 90.25 120 GLU A O 1
ATOM 879 N N . ALA A 1 121 ? 0.808 -17.125 7.633 1 83.81 121 ALA A N 1
ATOM 880 C CA . ALA A 1 121 ? -0.594 -17.078 8.039 1 83.81 121 ALA A CA 1
ATOM 881 C C . ALA A 1 121 ? -1.321 -18.359 7.641 1 83.81 121 ALA A C 1
ATOM 883 O O . ALA A 1 121 ? -2.537 -18.469 7.816 1 83.81 121 ALA A O 1
ATOM 884 N N . GLY A 1 122 ? -0.617 -19.266 7.008 1 85.94 122 GLY A N 1
ATOM 885 C CA . GLY A 1 122 ? -1.187 -20.547 6.625 1 85.94 122 GLY A CA 1
ATOM 886 C C . GLY A 1 122 ? -1.93 -20.5 5.305 1 85.94 122 GLY A C 1
ATOM 887 O O . GLY A 1 122 ? -2.773 -21.359 5.027 1 85.94 122 GLY A O 1
ATOM 888 N N . VAL A 1 123 ? -1.664 -19.516 4.504 1 87.19 123 VAL A N 1
ATOM 889 C CA . VAL A 1 123 ? -2.354 -19.359 3.229 1 87.19 123 VAL A CA 1
ATOM 890 C C . VAL A 1 123 ? -1.398 -19.672 2.08 1 87.19 123 VAL A C 1
ATOM 892 O O . VAL A 1 123 ? -0.296 -19.125 2.012 1 87.19 123 VAL A O 1
ATOM 895 N N . LEU A 1 124 ? -1.821 -20.578 1.191 1 90.69 124 LEU A N 1
ATOM 896 C CA . LEU A 1 124 ? -1.116 -20.859 -0.055 1 90.69 124 LEU A CA 1
ATOM 897 C C . LEU A 1 124 ? -1.721 -20.062 -1.209 1 90.69 124 LEU A C 1
ATOM 899 O O . LEU A 1 124 ? -2.943 -19.953 -1.319 1 90.69 124 LEU A O 1
ATOM 903 N N . HIS A 1 125 ? -0.877 -19.469 -2.027 1 90.62 125 HIS A N 1
ATOM 904 C CA . HIS A 1 125 ? -1.401 -18.719 -3.168 1 90.62 125 HIS A CA 1
ATOM 905 C C . HIS A 1 125 ? -1.917 -19.672 -4.25 1 90.62 125 HIS A C 1
ATOM 907 O O . HIS A 1 125 ? -3.049 -19.516 -4.719 1 90.62 125 HIS A O 1
ATOM 913 N N . ARG A 1 126 ? -1.04 -20.594 -4.801 1 90.25 126 ARG A N 1
ATOM 914 C CA . ARG A 1 126 ? -1.342 -21.719 -5.672 1 90.25 126 ARG A CA 1
ATOM 915 C C . ARG A 1 126 ? -1.376 -21.297 -7.133 1 90.25 126 ARG A C 1
ATOM 917 O O . ARG A 1 126 ? -1.438 -22.125 -8.031 1 90.25 126 ARG A O 1
ATOM 924 N N . ASP A 1 127 ? -1.267 -20 -7.387 1 89.19 127 ASP A N 1
ATOM 925 C CA . ASP A 1 127 ? -1.375 -19.562 -8.773 1 89.19 127 ASP A CA 1
ATOM 926 C C . ASP A 1 127 ? -0.506 -18.344 -9.039 1 89.19 127 ASP A C 1
ATOM 928 O O . ASP A 1 127 ? -0.97 -17.359 -9.617 1 89.19 127 ASP A O 1
ATOM 932 N N . VAL A 1 128 ? 0.714 -18.312 -8.578 1 94.5 128 VAL A N 1
ATOM 933 C CA . VAL A 1 128 ? 1.648 -17.219 -8.844 1 94.5 128 VAL A CA 1
ATOM 934 C C . VAL A 1 128 ? 2.061 -17.234 -10.312 1 94.5 128 VAL A C 1
ATOM 936 O O . VAL A 1 128 ? 2.539 -18.25 -10.82 1 94.5 128 VAL A O 1
ATOM 939 N N . LYS A 1 129 ? 1.788 -16.188 -11.008 1 92.94 129 LYS A N 1
ATOM 940 C CA . LYS A 1 129 ? 2.133 -15.977 -12.414 1 92.94 129 LYS A CA 1
ATOM 941 C C . LYS A 1 129 ? 2.107 -14.492 -12.766 1 92.94 129 LYS A C 1
ATOM 943 O O . LYS A 1 129 ? 1.572 -13.672 -12.016 1 92.94 129 LYS A O 1
ATOM 948 N N . PRO A 1 130 ? 2.736 -14.117 -13.852 1 93.25 130 PRO A N 1
ATOM 949 C CA . PRO A 1 130 ? 2.801 -12.695 -14.195 1 93.25 130 PRO A CA 1
ATOM 950 C C . PRO A 1 130 ? 1.426 -12.039 -14.234 1 93.25 130 PRO A C 1
ATOM 952 O O . PRO A 1 130 ? 1.26 -10.922 -13.734 1 93.25 130 PRO A O 1
ATOM 955 N N . ALA A 1 131 ? 0.379 -12.727 -14.688 1 88.19 131 ALA A N 1
ATOM 956 C CA . ALA A 1 131 ? -0.965 -12.172 -14.836 1 88.19 131 ALA A CA 1
ATOM 957 C C . ALA A 1 131 ? -1.577 -11.836 -13.484 1 88.19 131 ALA A C 1
ATOM 959 O O . ALA A 1 131 ? -2.549 -11.086 -13.406 1 88.19 131 ALA A O 1
ATOM 960 N N . ASN A 1 132 ? -1.009 -12.383 -12.391 1 90 132 ASN A N 1
ATOM 961 C CA . ASN A 1 132 ? -1.538 -12.156 -11.055 1 90 132 ASN A CA 1
ATOM 962 C C . ASN A 1 132 ? -0.66 -11.195 -10.258 1 90 132 ASN A C 1
ATOM 964 O O . ASN A 1 132 ? -0.87 -11 -9.062 1 90 132 ASN A O 1
ATOM 968 N N . ILE A 1 133 ? 0.321 -10.688 -10.867 1 94.62 133 ILE A N 1
ATOM 969 C CA . ILE A 1 133 ? 1.129 -9.617 -10.289 1 94.62 133 ILE A CA 1
ATOM 970 C C . ILE A 1 133 ? 0.815 -8.305 -10.992 1 94.62 133 ILE A C 1
ATOM 972 O O . ILE A 1 133 ? 1.167 -8.117 -12.164 1 94.62 133 ILE A O 1
ATOM 976 N N . LEU A 1 134 ? 0.217 -7.438 -10.273 1 92.25 134 LEU A N 1
ATOM 977 C CA . LEU A 1 134 ? -0.308 -6.195 -10.836 1 92.25 134 LEU A CA 1
ATOM 978 C C . LEU A 1 134 ? 0.562 -5.008 -10.438 1 92.25 134 LEU A C 1
ATOM 980 O O . LEU A 1 134 ? 1.162 -5.008 -9.359 1 92.25 134 LEU A O 1
ATOM 984 N N . ARG A 1 135 ? 0.602 -4.035 -11.312 1 90.69 135 ARG A N 1
ATOM 985 C CA . ARG A 1 135 ? 1.326 -2.799 -11.031 1 90.69 135 ARG A CA 1
ATOM 986 C C . ARG A 1 135 ? 0.362 -1.654 -10.734 1 90.69 135 ARG A C 1
ATOM 988 O O . ARG A 1 135 ? -0.681 -1.531 -11.383 1 90.69 135 ARG A O 1
ATOM 995 N N . SER A 1 136 ? 0.721 -0.858 -9.734 1 88.19 136 SER A N 1
ATOM 996 C CA . SER A 1 136 ? 0.004 0.397 -9.531 1 88.19 136 SER A CA 1
ATOM 997 C C . SER A 1 136 ? 0.479 1.468 -10.508 1 88.19 136 SER A C 1
ATOM 999 O O . SER A 1 136 ? 1.492 1.291 -11.188 1 88.19 136 SER A O 1
ATOM 1001 N N . VAL A 1 137 ? -0.173 2.564 -10.555 1 84.31 137 VAL A N 1
ATOM 1002 C CA . VAL A 1 137 ? 0.206 3.684 -11.414 1 84.31 137 VAL A CA 1
ATOM 1003 C C . VAL A 1 137 ? 1.481 4.332 -10.875 1 84.31 137 VAL A C 1
ATOM 1005 O O . VAL A 1 137 ? 2.125 5.117 -11.578 1 84.31 137 VAL A O 1
ATOM 1008 N N . PHE A 1 138 ? 1.863 3.92 -9.672 1 84.94 138 PHE A N 1
ATOM 1009 C CA . PHE A 1 138 ? 3.072 4.461 -9.062 1 84.94 138 PHE A CA 1
ATOM 1010 C C . PHE A 1 138 ? 4.234 3.486 -9.211 1 84.94 138 PHE A C 1
ATOM 1012 O O . PHE A 1 138 ? 5.344 3.762 -8.75 1 84.94 138 PHE A O 1
ATOM 1019 N N . GLY A 1 139 ? 3.957 2.285 -9.789 1 84.31 139 GLY A N 1
ATOM 1020 C CA . GLY A 1 139 ? 5.027 1.346 -10.086 1 84.31 139 GLY A CA 1
ATOM 1021 C C . GLY A 1 139 ? 5.133 0.223 -9.07 1 84.31 139 GLY A C 1
ATOM 1022 O O . GLY A 1 139 ? 5.926 -0.703 -9.242 1 84.31 139 GLY A O 1
ATOM 1023 N N . GLU A 1 140 ? 4.355 0.271 -8.055 1 88.56 140 GLU A N 1
ATOM 1024 C CA . GLU A 1 140 ? 4.367 -0.792 -7.055 1 88.56 140 GLU A CA 1
ATOM 1025 C C . GLU A 1 140 ? 3.736 -2.07 -7.598 1 88.56 140 GLU A C 1
ATOM 1027 O O . GLU A 1 140 ? 2.732 -2.018 -8.312 1 88.56 140 GLU A O 1
ATOM 1032 N N . VAL A 1 141 ? 4.355 -3.207 -7.234 1 93.5 141 VAL A N 1
ATOM 1033 C CA . VAL A 1 141 ? 3.783 -4.477 -7.672 1 93.5 141 VAL A CA 1
ATOM 1034 C C . VAL A 1 141 ? 3.049 -5.141 -6.512 1 93.5 141 VAL A C 1
ATOM 1036 O O . VAL A 1 141 ? 3.508 -5.09 -5.367 1 93.5 141 VAL A O 1
ATOM 1039 N N . LYS A 1 142 ? 1.928 -5.695 -6.828 1 93.62 142 LYS A N 1
ATOM 1040 C CA . LYS A 1 142 ? 1.14 -6.406 -5.824 1 93.62 142 LYS A CA 1
ATOM 1041 C C . LYS A 1 142 ? 0.64 -7.746 -6.363 1 93.62 142 LYS A C 1
ATOM 1043 O O . LYS A 1 142 ? 0.246 -7.844 -7.527 1 93.62 142 LYS A O 1
ATOM 1048 N N . LEU A 1 143 ? 0.718 -8.711 -5.52 1 93.44 143 LEU A N 1
ATOM 1049 C CA . LEU A 1 143 ? 0.206 -10.031 -5.844 1 93.44 143 LEU A CA 1
ATOM 1050 C C . LEU A 1 143 ? -1.298 -10.109 -5.598 1 93.44 143 LEU A C 1
ATOM 1052 O O . LEU A 1 143 ? -1.774 -9.742 -4.52 1 93.44 143 LEU A O 1
ATOM 1056 N N . ALA A 1 144 ? -2.023 -10.484 -6.598 1 88.94 144 ALA A N 1
ATOM 1057 C CA . ALA A 1 144 ? -3.479 -10.578 -6.527 1 88.94 144 ALA A CA 1
ATOM 1058 C C . ALA A 1 144 ? -3.928 -12.039 -6.523 1 88.94 144 ALA A C 1
ATOM 1060 O O . ALA A 1 144 ? -3.107 -12.953 -6.66 1 88.94 144 ALA A O 1
ATOM 1061 N N . ASP A 1 145 ? -5.223 -12.258 -6.211 1 81.44 145 ASP A N 1
ATOM 1062 C CA . ASP A 1 145 ? -5.945 -13.523 -6.352 1 81.44 145 ASP A CA 1
ATOM 1063 C C . ASP A 1 145 ? -5.426 -14.562 -5.359 1 81.44 145 ASP A C 1
ATOM 1065 O O . ASP A 1 145 ? -5.258 -15.727 -5.711 1 81.44 145 ASP A O 1
ATOM 1069 N N . PHE A 1 146 ? -5.133 -14.133 -4.254 1 77.69 146 PHE A N 1
ATOM 1070 C CA . PHE A 1 146 ? -4.785 -15.078 -3.205 1 77.69 146 PHE A CA 1
ATOM 1071 C C . PHE A 1 146 ? -5.934 -16.047 -2.955 1 77.69 146 PHE A C 1
ATOM 1073 O O . PHE A 1 146 ? -7.086 -15.633 -2.805 1 77.69 146 PHE A O 1
ATOM 1080 N N . GLY A 1 147 ? -5.703 -17.328 -2.848 1 64.19 147 GLY A N 1
ATOM 1081 C CA . GLY A 1 147 ? -6.562 -18.375 -2.316 1 64.19 147 GLY A CA 1
ATOM 1082 C C . GLY A 1 147 ? -7.777 -18.656 -3.184 1 64.19 147 GLY A C 1
ATOM 1083 O O . GLY A 1 147 ? -8.594 -19.516 -2.861 1 64.19 147 GLY A O 1
ATOM 1084 N N . ILE A 1 148 ? -7.902 -17.891 -4.234 1 62.66 148 ILE A N 1
ATOM 1085 C CA . ILE A 1 148 ? -9.125 -18.016 -5.023 1 62.66 148 ILE A CA 1
ATOM 1086 C C . ILE A 1 148 ? -9.156 -19.359 -5.723 1 62.66 148 ILE A C 1
ATOM 1088 O O . ILE A 1 148 ? -10.211 -20 -5.812 1 62.66 148 ILE A O 1
ATOM 1092 N N . SER A 1 149 ? -8.008 -19.703 -6.188 1 59.12 149 SER A N 1
ATOM 1093 C CA . SER A 1 149 ? -7.953 -21 -6.855 1 59.12 149 SER A CA 1
ATOM 1094 C C . SER A 1 149 ? -8.43 -22.109 -5.938 1 59.12 149 SER A C 1
ATOM 1096 O O . SER A 1 149 ? -9.117 -23.047 -6.383 1 59.12 149 SER A O 1
ATOM 1098 N N . GLY A 1 150 ? -8.07 -21.984 -4.727 1 57.97 150 GLY A N 1
ATOM 1099 C CA . GLY A 1 150 ? -8.57 -22.984 -3.779 1 57.97 150 GLY A CA 1
ATOM 1100 C C . GLY A 1 150 ? -10.055 -22.859 -3.516 1 57.97 150 GLY A C 1
ATOM 1101 O O . GLY A 1 150 ? -10.727 -23.859 -3.244 1 57.97 150 GLY A O 1
ATOM 1102 N N . LEU A 1 151 ? -10.453 -21.703 -3.658 1 57.78 151 LEU A N 1
ATOM 1103 C CA . LEU A 1 151 ? -11.875 -21.453 -3.445 1 57.78 151 LEU A CA 1
ATOM 1104 C C . LEU A 1 151 ? -12.703 -21.969 -4.617 1 57.78 151 LEU A C 1
ATOM 1106 O O . LEU A 1 151 ? -13.789 -22.531 -4.422 1 57.78 151 LEU A O 1
ATOM 1110 N N . VAL A 1 152 ? -12.055 -21.828 -5.812 1 53.19 152 VAL A N 1
ATOM 1111 C CA . VAL A 1 152 ? -12.734 -22.234 -7.035 1 53.19 152 VAL A CA 1
ATOM 1112 C C . VAL A 1 152 ? -12.625 -23.75 -7.203 1 53.19 152 VAL A C 1
ATOM 1114 O O . VAL A 1 152 ? -13.57 -24.406 -7.652 1 53.19 152 VAL A O 1
ATOM 1117 N N . ASP A 1 153 ? -11.32 -24.266 -7.074 1 51.25 153 ASP A N 1
ATOM 1118 C CA . ASP A 1 153 ? -11.219 -25.719 -7.168 1 51.25 153 ASP A CA 1
ATOM 1119 C C . ASP A 1 153 ? -12.289 -26.406 -6.312 1 51.25 153 ASP A C 1
ATOM 1121 O O . ASP A 1 153 ? -12.773 -27.484 -6.664 1 51.25 153 ASP A O 1
ATOM 1125 N N . ALA A 1 154 ? -12.539 -25.812 -5.176 1 44.03 154 ALA A N 1
ATOM 1126 C CA . ALA A 1 154 ? -13.602 -26.422 -4.375 1 44.03 154 ALA A CA 1
ATOM 1127 C C . ALA A 1 154 ? -14.93 -26.422 -5.129 1 44.03 154 ALA A C 1
ATOM 1129 O O . ALA A 1 154 ? -15.82 -27.219 -4.832 1 44.03 154 ALA A O 1
ATOM 1130 N N . THR A 1 155 ? -15.031 -25.344 -5.809 1 43.06 155 THR A N 1
ATOM 1131 C CA . THR A 1 155 ? -16.328 -25.312 -6.477 1 43.06 155 THR A CA 1
ATOM 1132 C C . THR A 1 155 ? -16.281 -26.078 -7.797 1 43.06 155 THR A C 1
ATOM 1134 O O . THR A 1 155 ? -17.297 -26.609 -8.25 1 43.06 155 THR A O 1
ATOM 1137 N N . HIS A 1 156 ? -15.273 -25.766 -8.609 1 40.34 156 HIS A N 1
ATOM 1138 C CA . HIS A 1 156 ? -15.32 -26.359 -9.945 1 40.34 156 HIS A CA 1
ATOM 1139 C C . HIS A 1 156 ? -14.203 -27.375 -10.133 1 40.34 156 HIS A C 1
ATOM 1141 O O . HIS A 1 156 ? -13.023 -27.047 -9.977 1 40.34 156 HIS A O 1
ATOM 1147 N N . THR A 1 157 ? -14.383 -28.578 -9.719 1 36.06 157 THR A N 1
ATOM 1148 C CA . THR A 1 157 ? -13.578 -29.703 -10.195 1 36.06 157 THR A CA 1
ATOM 1149 C C . THR A 1 157 ? -13.219 -29.516 -11.664 1 36.06 157 THR A C 1
ATOM 1151 O O . THR A 1 157 ? -12.539 -30.375 -12.25 1 36.06 157 THR A O 1
ATOM 1154 N N . THR A 1 158 ? -14.133 -28.906 -12.531 1 33.66 158 THR A N 1
ATOM 1155 C CA . THR A 1 158 ? -13.953 -29.172 -13.953 1 33.66 158 THR A CA 1
ATOM 1156 C C . THR A 1 158 ? -12.672 -28.516 -14.461 1 33.66 158 THR A C 1
ATOM 1158 O O . THR A 1 158 ? -12.102 -27.656 -13.789 1 33.66 158 THR A O 1
ATOM 1161 N N . GLY A 1 159 ? -12.406 -28.656 -15.891 1 35.88 159 GLY A N 1
ATOM 1162 C CA . GLY A 1 159 ? -11.453 -28.469 -16.969 1 35.88 159 GLY A CA 1
ATOM 1163 C C . GLY A 1 159 ? -10.906 -27.062 -17.047 1 35.88 159 GLY A C 1
ATOM 1164 O O . GLY A 1 159 ? -10.492 -26.594 -18.109 1 35.88 159 GLY A O 1
ATOM 1165 N N . GLY A 1 160 ? -11.234 -26.219 -16.109 1 37.34 160 GLY A N 1
ATOM 1166 C CA . GLY A 1 160 ? -10.867 -24.875 -16.547 1 37.34 160 GLY A CA 1
ATOM 1167 C C . GLY A 1 160 ? -9.375 -24.703 -16.766 1 37.34 160 GLY A C 1
ATOM 1168 O O . GLY A 1 160 ? -8.578 -25.516 -16.281 1 37.34 160 GLY A O 1
ATOM 1169 N N . GLY A 1 161 ? -8.914 -24.016 -17.938 1 41.72 161 GLY A N 1
ATOM 1170 C CA . GLY A 1 161 ? -7.656 -23.641 -18.562 1 41.72 161 GLY A CA 1
ATOM 1171 C C . GLY A 1 161 ? -6.645 -23.078 -17.594 1 41.72 161 GLY A C 1
ATOM 1172 O O . GLY A 1 161 ? -6.566 -21.859 -17.391 1 41.72 161 GLY A O 1
ATOM 1173 N N . MET A 1 162 ? -6.523 -23.672 -16.422 1 48.78 162 MET A N 1
ATOM 1174 C CA . MET A 1 162 ? -5.375 -23.266 -15.617 1 48.78 162 MET A CA 1
ATOM 1175 C C . MET A 1 162 ? -4.125 -23.141 -16.484 1 48.78 162 MET A C 1
ATOM 1177 O O . MET A 1 162 ? -3.785 -24.062 -17.234 1 48.78 162 MET A O 1
ATOM 1181 N N . THR A 1 163 ? -3.723 -21.938 -16.75 1 61.31 163 THR A N 1
ATOM 1182 C CA . THR A 1 163 ? -2.43 -21.844 -17.422 1 61.31 163 THR A CA 1
ATOM 1183 C C . THR A 1 163 ? -1.366 -22.625 -16.641 1 61.31 163 THR A C 1
ATOM 1185 O O . THR A 1 163 ? -1.106 -22.344 -15.477 1 61.31 163 THR A O 1
ATOM 1188 N N . LEU A 1 164 ? -1 -23.812 -17.031 1 81.31 164 LEU A N 1
ATOM 1189 C CA . LEU A 1 164 ? -0.121 -24.812 -16.453 1 81.31 164 LEU A CA 1
ATOM 1190 C C . LEU A 1 164 ? 1.342 -24.406 -16.578 1 81.31 164 LEU A C 1
ATOM 1192 O O . LEU A 1 164 ? 2.229 -25.078 -16.031 1 81.31 164 LEU A O 1
ATOM 1196 N N . ALA A 1 165 ? 1.505 -23.203 -17.062 1 87.94 165 ALA A N 1
ATOM 1197 C CA . ALA A 1 165 ? 2.871 -22.859 -17.453 1 87.94 165 ALA A CA 1
ATOM 1198 C C . ALA A 1 165 ? 3.75 -22.625 -16.234 1 87.94 165 ALA A C 1
ATOM 1200 O O . ALA A 1 165 ? 4.977 -22.75 -16.312 1 87.94 165 ALA A O 1
ATOM 1201 N N . HIS A 1 166 ? 3.096 -22.375 -15.078 1 93.75 166 HIS A N 1
ATOM 1202 C CA . HIS A 1 166 ? 3.893 -22.016 -13.906 1 93.75 166 HIS A CA 1
ATOM 1203 C C . HIS A 1 166 ? 3.617 -22.969 -12.742 1 93.75 166 HIS A C 1
ATOM 1205 O O . HIS A 1 166 ? 3.998 -22.688 -11.602 1 93.75 166 HIS A O 1
ATOM 1211 N N . VAL A 1 167 ? 2.975 -24.094 -13.055 1 92.88 167 VAL A N 1
ATOM 1212 C CA . VAL A 1 167 ? 2.664 -25.078 -12.023 1 92.88 167 VAL A CA 1
ATOM 1213 C C . VAL A 1 167 ? 3.918 -25.875 -11.68 1 92.88 167 VAL A C 1
ATOM 1215 O O . VAL A 1 167 ? 4.742 -26.156 -12.555 1 92.88 167 VAL A O 1
ATOM 1218 N N . SER A 1 168 ? 4 -26.266 -10.469 1 96.12 168 SER A N 1
ATOM 1219 C CA . SER A 1 168 ? 5.18 -27 -10.008 1 96.12 168 SER A CA 1
ATOM 1220 C C . SER A 1 168 ? 5.113 -28.469 -10.398 1 96.12 168 SER A C 1
ATOM 1222 O O . SER A 1 168 ? 4.031 -29.016 -10.617 1 96.12 168 SER A O 1
ATOM 1224 N N . PRO A 1 169 ? 6.305 -29.109 -10.508 1 96.31 169 PRO A N 1
ATOM 1225 C CA . PRO A 1 169 ? 6.363 -30.516 -10.906 1 96.31 169 PRO A CA 1
ATOM 1226 C C . PRO A 1 169 ? 5.516 -31.422 -10.008 1 96.31 169 PRO A C 1
ATOM 1228 O O . PRO A 1 169 ? 4.781 -32.281 -10.508 1 96.31 169 PRO A O 1
ATOM 1231 N N . GLU A 1 170 ? 5.57 -31.234 -8.656 1 96.38 170 GLU A N 1
ATOM 1232 C CA . GLU A 1 170 ? 4.844 -32.125 -7.742 1 96.38 170 GLU A CA 1
ATOM 1233 C C . GLU A 1 170 ? 3.336 -31.984 -7.934 1 96.38 170 GLU A C 1
ATOM 1235 O O . GLU A 1 170 ? 2.592 -32.938 -7.719 1 96.38 170 GLU A O 1
ATOM 1240 N N . VAL A 1 171 ? 2.855 -30.828 -8.273 1 93.19 171 VAL A N 1
ATOM 1241 C CA . VAL A 1 171 ? 1.431 -30.625 -8.516 1 93.19 171 VAL A CA 1
ATOM 1242 C C . VAL A 1 171 ? 1.038 -31.266 -9.844 1 93.19 171 VAL A C 1
ATOM 1244 O O . VAL A 1 171 ? -0.02 -31.891 -9.953 1 93.19 171 VAL A O 1
ATOM 1247 N N . VAL A 1 172 ? 1.863 -31.109 -10.891 1 91 172 VAL A N 1
ATOM 1248 C CA . VAL A 1 172 ? 1.625 -31.766 -12.172 1 91 172 VAL A CA 1
ATOM 1249 C C . VAL A 1 172 ? 1.511 -33.281 -11.977 1 91 172 VAL A C 1
ATOM 1251 O O . VAL A 1 172 ? 0.679 -33.938 -12.609 1 91 172 VAL A O 1
ATOM 1254 N N . GLU A 1 173 ? 2.291 -33.781 -11.109 1 93.5 173 GLU A N 1
ATOM 1255 C CA . GLU A 1 173 ? 2.336 -35.219 -10.852 1 93.5 173 GLU A CA 1
ATOM 1256 C C . GLU A 1 173 ? 1.174 -35.656 -9.969 1 93.5 173 GLU A C 1
ATOM 1258 O O . GLU A 1 173 ? 1.073 -36.844 -9.602 1 93.5 173 GLU A O 1
ATOM 1263 N N . GLY A 1 174 ? 0.372 -34.719 -9.578 1 90.75 174 GLY A N 1
ATOM 1264 C CA . GLY A 1 174 ? -0.828 -35.062 -8.828 1 90.75 174 GLY A CA 1
ATOM 1265 C C . GLY A 1 174 ? -0.689 -34.844 -7.336 1 90.75 174 GLY A C 1
ATOM 1266 O O . GLY A 1 174 ? -1.575 -35.188 -6.559 1 90.75 174 GLY A O 1
ATOM 1267 N N . GLY A 1 175 ? 0.423 -34.312 -6.949 1 91.38 175 GLY A N 1
ATOM 1268 C CA . GLY A 1 175 ? 0.606 -34 -5.543 1 91.38 175 GLY A CA 1
ATOM 1269 C C . GLY A 1 175 ? -0.151 -32.75 -5.109 1 91.38 175 GLY A C 1
ATOM 1270 O O . GLY A 1 175 ? -0.733 -32.062 -5.941 1 91.38 175 GLY A O 1
ATOM 1271 N N . THR A 1 176 ? -0.123 -32.562 -3.789 1 91.5 176 THR A N 1
ATOM 1272 C CA . THR A 1 176 ? -0.77 -31.375 -3.211 1 91.5 176 THR A CA 1
ATOM 1273 C C . THR A 1 176 ? 0.185 -30.188 -3.195 1 91.5 176 THR A C 1
ATOM 1275 O O . THR A 1 176 ? 1.378 -30.344 -2.928 1 91.5 176 THR A O 1
ATOM 1278 N N . ALA A 1 177 ? -0.342 -29.062 -3.512 1 92.31 177 ALA A N 1
ATOM 1279 C CA . ALA A 1 177 ? 0.463 -27.844 -3.488 1 92.31 177 ALA A CA 1
ATOM 1280 C C . ALA A 1 177 ? 0.948 -27.531 -2.076 1 92.31 177 ALA A C 1
ATOM 1282 O O . ALA A 1 177 ? 0.217 -27.734 -1.104 1 92.31 177 ALA A O 1
ATOM 1283 N N . THR A 1 178 ? 2.141 -27.062 -1.955 1 95.88 178 THR A N 1
ATOM 1284 C CA . THR A 1 178 ? 2.752 -26.625 -0.701 1 95.88 178 THR A CA 1
ATOM 1285 C C . THR A 1 178 ? 3.369 -25.25 -0.845 1 95.88 178 THR A C 1
ATOM 1287 O O . THR A 1 178 ? 3.264 -24.625 -1.902 1 95.88 178 THR A O 1
ATOM 1290 N N . VAL A 1 179 ? 3.982 -24.766 0.222 1 97.44 179 VAL A N 1
ATOM 1291 C CA . VAL A 1 179 ? 4.664 -23.484 0.188 1 97.44 179 VAL A CA 1
ATOM 1292 C C . VAL A 1 179 ? 5.793 -23.516 -0.842 1 97.44 179 VAL A C 1
ATOM 1294 O O . VAL A 1 179 ? 6.082 -22.516 -1.494 1 97.44 179 VAL A O 1
ATOM 1297 N N . ALA A 1 180 ? 6.387 -24.703 -0.985 1 98.5 180 ALA A N 1
ATOM 1298 C CA . ALA A 1 180 ? 7.457 -24.859 -1.965 1 98.5 180 ALA A CA 1
ATOM 1299 C C . ALA A 1 180 ? 6.926 -24.719 -3.389 1 98.5 180 ALA A C 1
ATOM 1301 O O . ALA A 1 180 ? 7.641 -24.266 -4.281 1 98.5 180 ALA A O 1
ATOM 1302 N N . SER A 1 181 ? 5.656 -25.125 -3.594 1 97.44 181 SER A N 1
ATOM 1303 C CA . SER A 1 181 ? 5.031 -24.984 -4.906 1 97.44 181 SER A CA 1
ATOM 1304 C C . SER A 1 181 ? 4.887 -23.516 -5.293 1 97.44 181 SER A C 1
ATOM 1306 O O . SER A 1 181 ? 5.098 -23.141 -6.449 1 97.44 181 SER A O 1
ATOM 1308 N N . ASP A 1 182 ? 4.535 -22.719 -4.285 1 97.25 182 ASP A N 1
ATOM 1309 C CA . ASP A 1 182 ? 4.422 -21.281 -4.52 1 97.25 182 ASP A CA 1
ATOM 1310 C C . ASP A 1 182 ? 5.77 -20.688 -4.922 1 97.25 182 ASP A C 1
ATOM 1312 O O . ASP A 1 182 ? 5.836 -19.812 -5.797 1 97.25 182 ASP A O 1
ATOM 1316 N N . VAL A 1 183 ? 6.84 -21.109 -4.301 1 98.81 183 VAL A N 1
ATOM 1317 C CA . VAL A 1 183 ? 8.172 -20.594 -4.598 1 98.81 183 VAL A CA 1
ATOM 1318 C C . VAL A 1 183 ? 8.578 -21 -6.012 1 98.81 183 VAL A C 1
ATOM 1320 O O . VAL A 1 183 ? 9.172 -20.203 -6.742 1 98.81 183 VAL A O 1
ATOM 1323 N N . TYR A 1 184 ? 8.227 -22.219 -6.402 1 98.56 184 TYR A N 1
ATOM 1324 C CA . TYR A 1 184 ? 8.469 -22.641 -7.777 1 98.56 184 TYR A CA 1
ATOM 1325 C C . TYR A 1 184 ? 7.785 -21.703 -8.766 1 98.56 184 TYR A C 1
ATOM 1327 O O . TYR A 1 184 ? 8.406 -21.234 -9.727 1 98.56 184 TYR A O 1
ATOM 1335 N N . SER A 1 185 ? 6.531 -21.484 -8.508 1 97.5 185 SER A N 1
ATOM 1336 C CA . SER A 1 185 ? 5.75 -20.641 -9.406 1 97.5 185 SER A CA 1
ATOM 1337 C C . SER A 1 185 ? 6.324 -19.234 -9.492 1 97.5 185 SER A C 1
ATOM 1339 O O . SER A 1 185 ? 6.293 -18.609 -10.547 1 97.5 185 SER A O 1
ATOM 1341 N N . LEU A 1 186 ? 6.828 -18.719 -8.359 1 98.56 186 LEU A N 1
ATOM 1342 C CA . LEU A 1 186 ? 7.473 -17.422 -8.383 1 98.56 186 LEU A CA 1
ATOM 1343 C C . LEU A 1 186 ? 8.734 -17.438 -9.242 1 98.56 186 LEU A C 1
ATOM 1345 O O . LEU A 1 186 ? 8.945 -16.547 -10.07 1 98.56 186 LEU A O 1
ATOM 1349 N N . ALA A 1 187 ? 9.562 -18.469 -9.039 1 98.81 187 ALA A N 1
ATOM 1350 C CA . ALA A 1 187 ? 10.773 -18.594 -9.844 1 98.81 187 ALA A CA 1
ATOM 1351 C C . ALA A 1 187 ? 10.438 -18.703 -11.328 1 98.81 187 ALA A C 1
ATOM 1353 O O . ALA A 1 187 ? 11.078 -18.062 -12.172 1 98.81 187 ALA A O 1
ATOM 1354 N N . SER A 1 188 ? 9.43 -19.484 -11.602 1 97.19 188 SER A N 1
ATOM 1355 C CA . SER A 1 188 ? 8.953 -19.625 -12.977 1 97.19 188 SER A CA 1
ATOM 1356 C C . SER A 1 188 ? 8.484 -18.281 -13.539 1 97.19 188 SER A C 1
ATOM 1358 O O . SER A 1 188 ? 8.75 -17.969 -14.703 1 97.19 188 SER A O 1
ATOM 1360 N N . THR A 1 189 ? 7.82 -17.547 -12.742 1 96.69 189 THR A N 1
ATOM 1361 C CA . THR A 1 189 ? 7.355 -16.219 -13.117 1 96.69 189 THR A CA 1
ATOM 1362 C C . THR A 1 189 ? 8.531 -15.297 -13.43 1 96.69 189 THR A C 1
ATOM 1364 O O . THR A 1 189 ? 8.531 -14.602 -14.445 1 96.69 189 THR A O 1
ATOM 1367 N N . LEU A 1 190 ? 9.547 -15.312 -12.547 1 98.06 190 LEU A N 1
ATOM 1368 C CA . LEU A 1 190 ? 10.727 -14.477 -12.773 1 98.06 190 LEU A CA 1
ATOM 1369 C C . LEU A 1 190 ? 11.438 -14.875 -14.062 1 98.06 190 LEU A C 1
ATOM 1371 O O . LEU A 1 190 ? 11.906 -14.008 -14.805 1 98.06 190 LEU A O 1
ATOM 1375 N N . PHE A 1 191 ? 11.469 -16.156 -14.32 1 96.75 191 PHE A N 1
ATOM 1376 C CA . PHE A 1 191 ? 12.016 -16.641 -15.586 1 96.75 191 PHE A CA 1
ATOM 1377 C C . PHE A 1 191 ? 11.289 -16.016 -16.766 1 96.75 191 PHE A C 1
ATOM 1379 O O . PHE A 1 191 ? 11.922 -15.5 -17.688 1 96.75 191 PHE A O 1
ATOM 1386 N N . GLU A 1 192 ? 10.039 -16.031 -16.703 1 94.62 192 GLU A N 1
ATOM 1387 C CA . GLU A 1 192 ? 9.242 -15.484 -17.797 1 94.62 192 GLU A CA 1
ATOM 1388 C C . GLU A 1 192 ? 9.484 -13.984 -17.969 1 94.62 192 GLU A C 1
ATOM 1390 O O . GLU A 1 192 ? 9.555 -13.484 -19.094 1 94.62 192 GLU A O 1
ATOM 1395 N N . LEU A 1 193 ? 9.586 -13.289 -16.906 1 95.88 193 LEU A N 1
ATOM 1396 C CA . LEU A 1 193 ? 9.805 -11.852 -16.984 1 95.88 193 LEU A CA 1
ATOM 1397 C C . LEU A 1 193 ? 11.125 -11.531 -17.672 1 95.88 193 LEU A C 1
ATOM 1399 O O . LEU A 1 193 ? 11.266 -10.484 -18.297 1 95.88 193 LEU A O 1
ATOM 1403 N N . LEU A 1 194 ? 12.055 -12.422 -17.562 1 96.06 194 LEU A N 1
ATOM 1404 C CA . LEU A 1 194 ? 13.375 -12.227 -18.156 1 96.06 194 LEU A CA 1
ATOM 1405 C C . LEU A 1 194 ? 13.406 -12.742 -19.594 1 96.06 194 LEU A C 1
ATOM 1407 O O . LEU A 1 194 ? 14.078 -12.164 -20.438 1 96.06 194 LEU A O 1
ATOM 1411 N N . ALA A 1 195 ? 12.633 -13.781 -19.844 1 92.81 195 ALA A N 1
ATOM 1412 C CA . ALA A 1 195 ? 12.781 -14.492 -21.109 1 92.81 195 ALA A CA 1
ATOM 1413 C C . ALA A 1 195 ? 11.617 -14.18 -22.047 1 92.81 195 ALA A C 1
ATOM 1415 O O . ALA A 1 195 ? 11.703 -14.445 -23.25 1 92.81 195 ALA A O 1
ATOM 1416 N N . GLY A 1 196 ? 10.523 -13.734 -21.453 1 90.56 196 GLY A N 1
ATOM 1417 C CA . GLY A 1 196 ? 9.344 -13.461 -22.266 1 90.56 196 GLY A CA 1
ATOM 1418 C C . GLY A 1 196 ? 8.391 -14.641 -22.344 1 90.56 196 GLY A C 1
ATOM 1419 O O . GLY A 1 196 ? 7.293 -14.516 -22.891 1 90.56 196 GLY A O 1
ATOM 1420 N N . HIS A 1 197 ? 8.828 -15.781 -21.891 1 88.69 197 HIS A N 1
ATOM 1421 C CA . HIS A 1 197 ? 7.992 -16.969 -21.812 1 88.69 197 HIS A CA 1
ATOM 1422 C C . HIS A 1 197 ? 8.359 -17.828 -20.609 1 88.69 197 HIS A C 1
ATOM 1424 O O . HIS A 1 197 ? 9.492 -17.75 -20.125 1 88.69 197 HIS A O 1
ATOM 1430 N N . ALA A 1 198 ? 7.395 -18.625 -20.156 1 91.5 198 ALA A N 1
ATOM 1431 C CA . ALA A 1 198 ? 7.676 -19.531 -19.047 1 91.5 198 ALA A CA 1
ATOM 1432 C C . ALA A 1 198 ? 8.773 -20.516 -19.406 1 91.5 198 ALA A C 1
ATOM 1434 O O . ALA A 1 198 ? 9.031 -20.766 -20.594 1 91.5 198 ALA A O 1
ATOM 1435 N N . PRO A 1 199 ? 9.438 -21.016 -18.438 1 93.69 199 PRO A N 1
ATOM 1436 C CA . PRO A 1 199 ? 10.633 -21.812 -18.703 1 93.69 199 PRO A CA 1
ATOM 1437 C C . PRO A 1 199 ? 10.367 -23 -19.625 1 93.69 199 PRO A C 1
ATOM 1439 O O . PRO A 1 199 ? 11.219 -23.375 -20.438 1 93.69 199 PRO A O 1
ATOM 1442 N N . PHE A 1 200 ? 9.18 -23.594 -19.609 1 92.19 200 PHE A N 1
ATOM 1443 C CA . PHE A 1 200 ? 9.016 -24.875 -20.281 1 92.19 200 PHE A CA 1
ATOM 1444 C C . PHE A 1 200 ? 7.945 -24.766 -21.375 1 92.19 200 PHE A C 1
ATOM 1446 O O . PHE A 1 200 ? 7.418 -25.797 -21.828 1 92.19 200 PHE A O 1
ATOM 1453 N N . VAL A 1 201 ? 7.609 -23.547 -21.594 1 86.19 201 VAL A N 1
ATOM 1454 C CA . VAL A 1 201 ? 6.75 -23.281 -22.734 1 86.19 201 VAL A CA 1
ATOM 1455 C C . VAL A 1 201 ? 7.602 -23.109 -24 1 86.19 201 VAL A C 1
ATOM 1457 O O . VAL A 1 201 ? 8.562 -22.344 -24 1 86.19 201 VAL A O 1
ATOM 1460 N N . GLU A 1 202 ? 7.328 -23.938 -24.938 1 77.31 202 GLU A N 1
ATOM 1461 C CA . GLU A 1 202 ? 8.039 -23.828 -26.203 1 77.31 202 GLU A CA 1
ATOM 1462 C C . GLU A 1 202 ? 7.16 -23.188 -27.281 1 77.31 202 GLU A C 1
ATOM 1464 O O . GLU A 1 202 ? 5.934 -23.281 -27.219 1 77.31 202 GLU A O 1
ATOM 1469 N N . GLY A 1 203 ? 7.516 -21.938 -27.797 1 62.88 203 GLY A N 1
ATOM 1470 C CA . GLY A 1 203 ? 6.879 -21.078 -28.781 1 62.88 203 GLY A CA 1
ATOM 1471 C C . GLY A 1 203 ? 6.074 -21.844 -29.828 1 62.88 203 GLY A C 1
ATOM 1472 O O . GLY A 1 203 ? 5.422 -21.25 -30.672 1 62.88 203 GLY A O 1
ATOM 1473 N N . ASP A 1 204 ? 6.211 -23.156 -29.828 1 55.94 204 ASP A N 1
ATOM 1474 C CA . ASP A 1 204 ? 5.535 -23.797 -30.938 1 55.94 204 ASP A CA 1
ATOM 1475 C C . ASP A 1 204 ? 4.082 -24.109 -30.594 1 55.94 204 ASP A C 1
ATOM 1477 O O . ASP A 1 204 ? 3.805 -24.766 -29.578 1 55.94 204 ASP A O 1
ATOM 1481 N N . ALA A 1 205 ? 3.215 -23.281 -31.219 1 54.47 205 ALA A N 1
ATOM 1482 C CA . ALA A 1 205 ? 1.762 -23.406 -31.125 1 54.47 205 ALA A CA 1
ATOM 1483 C C . ALA A 1 205 ? 1.338 -24.875 -31.109 1 54.47 205 ALA A C 1
ATOM 1485 O O . ALA A 1 205 ? 0.313 -25.219 -30.516 1 54.47 205 ALA A O 1
ATOM 1486 N N . ALA A 1 206 ? 2.102 -25.625 -31.797 1 54.41 206 ALA A N 1
ATOM 1487 C CA . ALA A 1 206 ? 1.683 -27 -32 1 54.41 206 ALA A CA 1
ATOM 1488 C C . ALA A 1 206 ? 1.996 -27.875 -30.797 1 54.41 206 ALA A C 1
ATOM 1490 O O . ALA A 1 206 ? 1.641 -29.047 -30.75 1 54.41 206 ALA A O 1
ATOM 1491 N N . GLU A 1 207 ? 2.561 -27.203 -29.859 1 60.56 207 GLU A N 1
ATOM 1492 C CA . GLU A 1 207 ? 2.996 -28.062 -28.75 1 60.56 207 GLU A CA 1
ATOM 1493 C C . GLU A 1 207 ? 1.819 -28.469 -27.875 1 60.56 207 GLU A C 1
ATOM 1495 O O . GLU A 1 207 ? 0.996 -27.625 -27.5 1 60.56 207 GLU A O 1
ATOM 1500 N N . GLN A 1 208 ? 1.608 -29.703 -27.828 1 64.88 208 GLN A N 1
ATOM 1501 C CA . GLN A 1 208 ? 0.62 -30.312 -26.938 1 64.88 208 GLN A CA 1
ATOM 1502 C C . GLN A 1 208 ? 0.929 -29.984 -25.469 1 64.88 208 GLN A C 1
ATOM 1504 O O . GLN A 1 208 ? 2.094 -29.984 -25.062 1 64.88 208 GLN A O 1
ATOM 1509 N N . PRO A 1 209 ? 0.002 -29.656 -24.688 1 77.75 209 PRO A N 1
ATOM 1510 C CA . PRO A 1 209 ? 0.149 -29.391 -23.25 1 77.75 209 PRO A CA 1
ATOM 1511 C C . PRO A 1 209 ? 0.918 -30.484 -22.531 1 77.75 209 PRO A C 1
ATOM 1513 O O . PRO A 1 209 ? 1.676 -30.203 -21.594 1 77.75 209 PRO A O 1
ATOM 1516 N N . ILE A 1 210 ? 0.861 -31.672 -23.078 1 82 210 ILE A N 1
ATOM 1517 C CA . ILE A 1 210 ? 1.474 -32.812 -22.391 1 82 210 ILE A CA 1
ATOM 1518 C C . ILE A 1 210 ? 2.994 -32.688 -22.469 1 82 210 ILE A C 1
ATOM 1520 O O . ILE A 1 210 ? 3.693 -33.031 -21.5 1 82 210 ILE A O 1
ATOM 1524 N N . ALA A 1 211 ? 3.496 -32.281 -23.578 1 84.56 211 ALA A N 1
ATOM 1525 C CA . ALA A 1 211 ? 4.941 -32.125 -23.719 1 84.56 211 ALA A CA 1
ATOM 1526 C C . ALA A 1 211 ? 5.488 -31.094 -22.734 1 84.56 211 ALA A C 1
ATOM 1528 O O . ALA A 1 211 ? 6.555 -31.312 -22.141 1 84.56 211 ALA A O 1
ATOM 1529 N N . MET A 1 212 ? 4.82 -30.094 -22.562 1 86.81 212 MET A N 1
ATOM 1530 C CA . MET A 1 212 ? 5.23 -29.078 -21.609 1 86.81 212 MET A CA 1
ATOM 1531 C C . MET A 1 212 ? 5.238 -29.625 -20.188 1 86.81 212 MET A C 1
ATOM 1533 O O . MET A 1 212 ? 6.176 -29.391 -19.422 1 86.81 212 MET A O 1
ATOM 1537 N N . LEU A 1 213 ? 4.203 -30.375 -19.859 1 89.19 213 LEU A N 1
ATOM 1538 C CA . LEU A 1 213 ? 4.086 -30.938 -18.531 1 89.19 213 LEU A CA 1
ATOM 1539 C C . LEU A 1 213 ? 5.238 -31.891 -18.234 1 89.19 213 LEU A C 1
ATOM 1541 O O . LEU A 1 213 ? 5.773 -31.922 -17.125 1 89.19 213 LEU A O 1
ATOM 1545 N N . LEU A 1 214 ? 5.582 -32.625 -19.266 1 90.75 214 LEU A N 1
ATOM 1546 C CA . LEU A 1 214 ? 6.703 -33.562 -19.109 1 90.75 214 LEU A CA 1
ATOM 1547 C C . LEU A 1 214 ? 8 -32.781 -18.875 1 90.75 214 LEU A C 1
ATOM 1549 O O . LEU A 1 214 ? 8.844 -33.219 -18.094 1 90.75 214 LEU A O 1
ATOM 1553 N N . ARG A 1 215 ? 8.086 -31.672 -19.531 1 92 215 ARG A N 1
ATOM 1554 C CA . ARG A 1 215 ? 9.266 -30.844 -19.312 1 92 215 ARG A CA 1
ATOM 1555 C C . ARG A 1 215 ? 9.281 -30.25 -17.922 1 92 215 ARG A C 1
ATOM 1557 O O . ARG A 1 215 ? 10.336 -30.141 -17.297 1 92 215 ARG A O 1
ATOM 1564 N N . ILE A 1 216 ? 8.148 -29.844 -17.516 1 93.5 216 ILE A N 1
ATOM 1565 C CA . ILE A 1 216 ? 8.039 -29.297 -16.156 1 93.5 216 ILE A CA 1
ATOM 1566 C C . ILE A 1 216 ? 8.516 -30.328 -15.141 1 93.5 216 ILE A C 1
ATOM 1568 O O . ILE A 1 216 ? 9.211 -29.984 -14.18 1 93.5 216 ILE A O 1
ATOM 1572 N N . ILE A 1 217 ? 8.234 -31.578 -15.375 1 93.69 217 ILE A N 1
ATOM 1573 C CA . ILE A 1 217 ? 8.523 -32.656 -14.43 1 93.69 217 ILE A CA 1
ATOM 1574 C C . ILE A 1 217 ? 10.016 -32.969 -14.461 1 93.69 217 ILE A C 1
ATOM 1576 O O . ILE A 1 217 ? 10.641 -33.156 -13.414 1 93.69 217 ILE A O 1
ATOM 1580 N N . ASP A 1 218 ? 10.555 -32.969 -15.688 1 92.06 218 ASP A N 1
ATOM 1581 C CA . ASP A 1 218 ? 11.828 -33.688 -15.711 1 92.06 218 ASP A CA 1
ATOM 1582 C C . ASP A 1 218 ? 12.898 -32.875 -16.453 1 92.06 218 ASP A C 1
ATOM 1584 O O . ASP A 1 218 ? 14.094 -33.125 -16.281 1 92.06 218 ASP A O 1
ATOM 1588 N N . ALA A 1 219 ? 12.578 -31.938 -17.281 1 93.06 219 ALA A N 1
ATOM 1589 C CA . ALA A 1 219 ? 13.57 -31.25 -18.094 1 93.06 219 ALA A CA 1
ATOM 1590 C C . ALA A 1 219 ? 14.242 -30.125 -17.297 1 93.06 219 ALA A C 1
ATOM 1592 O O . ALA A 1 219 ? 13.609 -29.469 -16.484 1 93.06 219 ALA A O 1
ATOM 1593 N N . PRO A 1 220 ? 15.531 -29.922 -17.547 1 93.69 220 PRO A N 1
ATOM 1594 C CA . PRO A 1 220 ? 16.141 -28.719 -16.953 1 93.69 220 PRO A CA 1
ATOM 1595 C C . PRO A 1 220 ? 15.625 -27.422 -17.578 1 93.69 220 PRO A C 1
ATOM 1597 O O . PRO A 1 220 ? 15.242 -27.406 -18.75 1 93.69 220 PRO A O 1
ATOM 1600 N N . ALA A 1 221 ? 15.586 -26.406 -16.75 1 93.88 221 ALA A N 1
ATOM 1601 C CA . ALA A 1 221 ? 15.18 -25.125 -17.297 1 93.88 221 ALA A CA 1
ATOM 1602 C C . ALA A 1 221 ? 16.219 -24.594 -18.281 1 93.88 221 ALA A C 1
ATOM 1604 O O . ALA A 1 221 ? 17.422 -24.781 -18.094 1 93.88 221 ALA A O 1
ATOM 1605 N N . PRO A 1 222 ? 15.742 -23.891 -19.312 1 93.88 222 PRO A N 1
ATOM 1606 C CA . PRO A 1 222 ? 16.703 -23.234 -20.203 1 93.88 222 PRO A CA 1
ATOM 1607 C C . PRO A 1 222 ? 17.625 -22.266 -19.453 1 93.88 222 PRO A C 1
ATOM 1609 O O . PRO A 1 222 ? 17.234 -21.672 -18.453 1 93.88 222 PRO A O 1
ATOM 1612 N N . ASP A 1 223 ? 18.828 -22.109 -20.047 1 96.19 223 ASP A N 1
ATOM 1613 C CA . ASP A 1 223 ? 19.844 -21.281 -19.391 1 96.19 223 ASP A CA 1
ATOM 1614 C C . ASP A 1 223 ? 19.656 -19.797 -19.734 1 96.19 223 ASP A C 1
ATOM 1616 O O . ASP A 1 223 ? 19.922 -19.391 -20.875 1 96.19 223 ASP A O 1
ATOM 1620 N N . LEU A 1 224 ? 19.312 -19.016 -18.766 1 96.56 224 LEU A N 1
ATOM 1621 C CA . LEU A 1 224 ? 19.031 -17.609 -18.969 1 96.56 224 LEU A CA 1
ATOM 1622 C C . LEU A 1 224 ? 20.312 -16.828 -19.219 1 96.56 224 LEU A C 1
ATOM 1624 O O . LEU A 1 224 ? 20.266 -15.688 -19.688 1 96.56 224 LEU A O 1
ATOM 1628 N N . ARG A 1 225 ? 21.453 -17.422 -18.938 1 96.94 225 ARG A N 1
ATOM 1629 C CA . ARG A 1 225 ? 22.719 -16.766 -19.172 1 96.94 225 ARG A CA 1
ATOM 1630 C C . ARG A 1 225 ? 22.922 -16.484 -20.656 1 96.94 225 ARG A C 1
ATOM 1632 O O . ARG A 1 225 ? 23.578 -15.516 -21.031 1 96.94 225 ARG A O 1
ATOM 1639 N N . THR A 1 226 ? 22.328 -17.328 -21.453 1 94.5 226 THR A N 1
ATOM 1640 C CA . THR A 1 226 ? 22.422 -17.172 -22.891 1 94.5 226 THR A CA 1
ATOM 1641 C C . THR A 1 226 ? 21.703 -15.898 -23.344 1 94.5 226 THR A C 1
ATOM 1643 O O . THR A 1 226 ? 21.922 -15.414 -24.453 1 94.5 226 THR A O 1
ATOM 1646 N N . ARG A 1 227 ? 20.969 -15.305 -22.469 1 92.69 227 ARG A N 1
ATOM 1647 C CA . ARG A 1 227 ? 20.219 -14.094 -22.781 1 92.69 227 ARG A CA 1
ATOM 1648 C C . ARG A 1 227 ? 20.812 -12.883 -22.062 1 92.69 227 ARG A C 1
ATOM 1650 O O . ARG A 1 227 ? 20.172 -11.828 -21.984 1 92.69 227 ARG A O 1
ATOM 1657 N N . GLY A 1 228 ? 21.891 -13.078 -21.438 1 95.69 228 GLY A N 1
ATOM 1658 C CA . GLY A 1 228 ? 22.594 -11.969 -20.812 1 95.69 228 GLY A CA 1
ATOM 1659 C C . GLY A 1 228 ? 22.219 -11.781 -19.344 1 95.69 228 GLY A C 1
ATOM 1660 O O . GLY A 1 228 ? 22.578 -10.781 -18.734 1 95.69 228 GLY A O 1
ATOM 1661 N N . VAL A 1 229 ? 21.516 -12.688 -18.812 1 97.81 229 VAL A N 1
ATOM 1662 C CA . VAL A 1 229 ? 21.156 -12.594 -17.406 1 97.81 229 VAL A CA 1
ATOM 1663 C C . VAL A 1 229 ? 22.359 -12.953 -16.531 1 97.81 229 VAL A C 1
ATOM 1665 O O . VAL A 1 229 ? 23.031 -13.961 -16.781 1 97.81 229 VAL A O 1
ATOM 1668 N N . PRO A 1 230 ? 22.641 -12.125 -15.516 1 98.44 230 PRO A N 1
ATOM 1669 C CA . PRO A 1 230 ? 23.812 -12.391 -14.664 1 98.44 230 PRO A CA 1
ATOM 1670 C C . PRO A 1 230 ? 23.734 -13.75 -13.961 1 98.44 230 PRO A C 1
ATOM 1672 O O . PRO A 1 230 ? 22.641 -14.164 -13.531 1 98.44 230 PRO A O 1
ATOM 1675 N N . ASP A 1 231 ? 24.875 -14.383 -13.82 1 98.38 231 ASP A N 1
ATOM 1676 C CA . ASP A 1 231 ? 24.984 -15.719 -13.242 1 98.38 231 ASP A CA 1
ATOM 1677 C C . ASP A 1 231 ? 24.359 -15.773 -11.852 1 98.38 231 ASP A C 1
ATOM 1679 O O . ASP A 1 231 ? 23.703 -16.766 -11.5 1 98.38 231 ASP A O 1
ATOM 1683 N N . GLN A 1 232 ? 24.578 -14.742 -11.094 1 98.44 232 GLN A N 1
ATOM 1684 C CA . GLN A 1 232 ? 24.094 -14.703 -9.719 1 98.44 232 GLN A CA 1
ATOM 1685 C C . GLN A 1 232 ? 22.578 -14.828 -9.672 1 98.44 232 GLN A C 1
ATOM 1687 O O . GLN A 1 232 ? 22.031 -15.547 -8.836 1 98.44 232 GLN A O 1
ATOM 1692 N N . LEU A 1 233 ? 21.953 -14.156 -10.586 1 98.69 233 LEU A N 1
ATOM 1693 C CA . LEU A 1 233 ? 20.484 -14.188 -10.633 1 98.69 233 LEU A CA 1
ATOM 1694 C C . LEU A 1 233 ? 19.984 -15.523 -11.172 1 98.69 233 LEU A C 1
ATOM 1696 O O . LEU A 1 233 ? 19.031 -16.094 -10.656 1 98.69 233 LEU A O 1
ATOM 1700 N N . VAL A 1 234 ? 20.656 -16.062 -12.156 1 98.69 234 VAL A N 1
ATOM 1701 C CA . VAL A 1 234 ? 20.281 -17.328 -12.766 1 98.69 234 VAL A CA 1
ATOM 1702 C C . VAL A 1 234 ? 20.328 -18.438 -11.711 1 98.69 234 VAL A C 1
ATOM 1704 O O . VAL A 1 234 ? 19.422 -19.266 -11.625 1 98.69 234 VAL A O 1
ATOM 1707 N N . ARG A 1 235 ? 21.328 -18.422 -10.891 1 98.38 235 ARG A N 1
ATOM 1708 C CA . ARG A 1 235 ? 21.5 -19.453 -9.875 1 98.38 235 ARG A CA 1
ATOM 1709 C C . ARG A 1 235 ? 20.328 -19.438 -8.891 1 98.38 235 ARG A C 1
ATOM 1711 O O . ARG A 1 235 ? 19.844 -20.5 -8.484 1 98.38 235 ARG A O 1
ATOM 1718 N N . VAL A 1 236 ? 19.969 -18.25 -8.492 1 98.75 236 VAL A N 1
ATOM 1719 C CA . VAL A 1 236 ? 18.859 -18.141 -7.539 1 98.75 236 VAL A CA 1
ATOM 1720 C C . VAL A 1 236 ? 17.578 -18.656 -8.172 1 98.75 236 VAL A C 1
ATOM 1722 O O . VAL A 1 236 ? 16.844 -19.438 -7.562 1 98.75 236 VAL A O 1
ATOM 1725 N N . ILE A 1 237 ? 17.25 -18.25 -9.406 1 98.75 237 ILE A N 1
ATOM 1726 C CA . ILE A 1 237 ? 16.047 -18.672 -10.102 1 98.75 237 ILE A CA 1
ATOM 1727 C C . ILE A 1 237 ? 16.047 -20.188 -10.273 1 98.75 237 ILE A C 1
ATOM 1729 O O . ILE A 1 237 ? 15.039 -20.844 -10.047 1 98.75 237 ILE A O 1
ATOM 1733 N N . GLU A 1 238 ? 17.188 -20.75 -10.609 1 98.25 238 GLU A N 1
ATOM 1734 C CA . GLU A 1 238 ? 17.312 -22.188 -10.789 1 98.25 238 GLU A CA 1
ATOM 1735 C C . GLU A 1 238 ? 17.047 -22.938 -9.484 1 98.25 238 GLU A C 1
ATOM 1737 O O . GLU A 1 238 ? 16.469 -24.016 -9.492 1 98.25 238 GLU A O 1
ATOM 1742 N N . GLN A 1 239 ? 17.422 -22.406 -8.383 1 98.38 239 GLN A N 1
ATOM 1743 C CA . GLN A 1 239 ? 17.156 -23.031 -7.09 1 98.38 239 GLN A CA 1
ATOM 1744 C C . GLN A 1 239 ? 15.648 -23.078 -6.812 1 98.38 239 GLN A C 1
ATOM 1746 O O . GLN A 1 239 ? 15.141 -24.078 -6.293 1 98.38 239 GLN A O 1
ATOM 1751 N N . GLY A 1 240 ? 14.992 -22 -7.156 1 98.56 240 GLY A N 1
ATOM 1752 C CA . GLY A 1 240 ? 13.547 -21.984 -7 1 98.56 240 GLY A CA 1
ATOM 1753 C C . GLY A 1 240 ? 12.844 -22.953 -7.93 1 98.56 240 GLY A C 1
ATOM 1754 O O . GLY A 1 240 ? 11.742 -23.422 -7.621 1 98.56 240 GLY A O 1
ATOM 1755 N N . LEU A 1 241 ? 13.469 -23.312 -9.047 1 98.25 241 LEU A N 1
ATOM 1756 C CA . LEU A 1 241 ? 12.883 -24.172 -10.07 1 98.25 241 LEU A CA 1
ATOM 1757 C C . LEU A 1 241 ? 13.297 -25.625 -9.859 1 98.25 241 LEU A C 1
ATOM 1759 O O . LEU A 1 241 ? 13.023 -26.484 -10.703 1 98.25 241 LEU A O 1
ATOM 1763 N N . ALA A 1 242 ? 13.938 -25.875 -8.758 1 98.12 242 ALA A N 1
ATOM 1764 C CA . ALA A 1 242 ? 14.336 -27.266 -8.492 1 98.12 242 ALA A CA 1
ATOM 1765 C C . ALA A 1 242 ? 13.148 -28.203 -8.641 1 98.12 242 ALA A C 1
ATOM 1767 O O . ALA A 1 242 ? 12.039 -27.891 -8.211 1 98.12 242 ALA A O 1
ATOM 1768 N N . LYS A 1 243 ? 13.375 -29.391 -9.219 1 97.38 243 LYS A N 1
ATOM 1769 C CA . LYS A 1 243 ? 12.305 -30.359 -9.43 1 97.38 243 LYS A CA 1
ATOM 1770 C C . LYS A 1 243 ? 11.82 -30.922 -8.102 1 97.38 243 LYS A C 1
ATOM 1772 O O . LYS A 1 243 ? 10.617 -31.109 -7.898 1 97.38 243 LYS A O 1
ATOM 1777 N N . ASP A 1 244 ? 12.75 -31.172 -7.18 1 96.94 244 ASP A N 1
ATOM 1778 C CA . ASP A 1 244 ? 12.422 -31.625 -5.832 1 96.94 244 ASP A CA 1
ATOM 1779 C C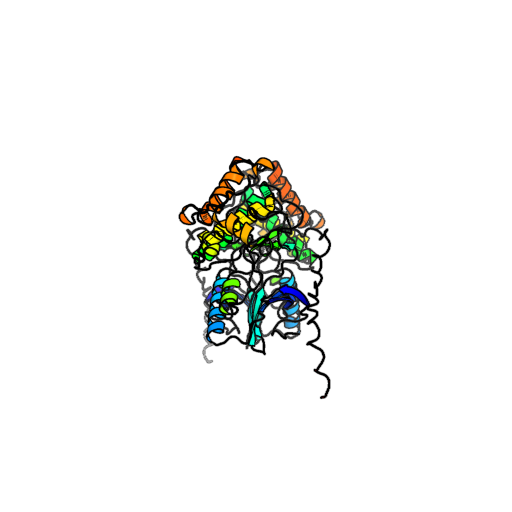 . ASP A 1 244 ? 12 -30.453 -4.941 1 96.94 244 ASP A C 1
ATOM 1781 O O . ASP A 1 244 ? 12.797 -29.547 -4.676 1 96.94 244 ASP A O 1
ATOM 1785 N N . PRO A 1 245 ? 10.797 -30.5 -4.461 1 97.94 245 PRO A N 1
ATOM 1786 C CA . PRO A 1 245 ? 10.352 -29.391 -3.613 1 97.94 245 PRO A CA 1
ATOM 1787 C C . PRO A 1 245 ? 11.211 -29.203 -2.365 1 97.94 245 PRO A C 1
ATOM 1789 O O . PRO A 1 245 ? 11.367 -28.094 -1.874 1 97.94 245 PRO A O 1
ATOM 1792 N N . ALA A 1 246 ? 11.82 -30.203 -1.855 1 97.62 246 ALA A N 1
ATOM 1793 C CA . ALA A 1 246 ? 12.641 -30.141 -0.649 1 97.62 246 ALA A CA 1
ATOM 1794 C C . ALA A 1 246 ? 13.938 -29.359 -0.911 1 97.62 246 ALA A C 1
ATOM 1796 O O . ALA A 1 246 ? 14.602 -28.922 0.027 1 97.62 246 ALA A O 1
ATOM 1797 N N . ALA A 1 247 ? 14.297 -29.234 -2.137 1 98.19 247 ALA A N 1
ATOM 1798 C CA . ALA A 1 247 ? 15.539 -28.547 -2.508 1 98.19 247 ALA A CA 1
ATOM 1799 C C . ALA A 1 247 ? 15.305 -27.062 -2.74 1 98.19 247 ALA A C 1
ATOM 1801 O O . ALA A 1 247 ? 16.25 -26.297 -2.967 1 98.19 247 ALA A O 1
ATOM 1802 N N . ARG A 1 248 ? 14.102 -26.609 -2.67 1 98.56 248 ARG A N 1
ATOM 1803 C CA . ARG A 1 248 ? 13.773 -25.203 -2.908 1 98.56 248 ARG A CA 1
ATOM 1804 C C . ARG A 1 248 ? 13.859 -24.406 -1.618 1 98.56 248 ARG A C 1
ATOM 1806 O O . ARG A 1 248 ? 13.578 -24.922 -0.535 1 98.56 248 ARG A O 1
ATOM 1813 N N . PRO A 1 249 ? 14.258 -23.141 -1.743 1 98.62 249 PRO A N 1
ATOM 1814 C CA . PRO A 1 249 ? 14.242 -22.281 -0.559 1 98.62 249 PRO A CA 1
ATOM 1815 C C . PRO A 1 249 ? 12.828 -21.922 -0.11 1 98.62 249 PRO A C 1
ATOM 1817 O O . PRO A 1 249 ? 11.875 -22.094 -0.87 1 98.62 249 PRO A O 1
ATOM 1820 N N . THR A 1 250 ? 12.742 -21.484 1.123 1 98.56 250 THR A N 1
ATOM 1821 C CA . THR A 1 250 ? 11.508 -20.844 1.561 1 98.56 250 THR A CA 1
ATOM 1822 C C . THR A 1 250 ? 11.312 -19.5 0.848 1 98.56 250 THR A C 1
ATOM 1824 O O . THR A 1 250 ? 12.25 -18.969 0.248 1 98.56 250 THR A O 1
ATOM 1827 N N . ALA A 1 251 ? 10.125 -19 0.938 1 98.56 251 ALA A N 1
ATOM 1828 C CA . ALA A 1 251 ? 9.875 -17.703 0.329 1 98.56 251 ALA A CA 1
ATOM 1829 C C . ALA A 1 251 ? 10.812 -16.641 0.895 1 98.56 251 ALA A C 1
ATOM 1831 O O . ALA A 1 251 ? 11.383 -15.844 0.146 1 98.56 251 ALA A O 1
ATOM 1832 N N . GLU A 1 252 ? 10.969 -16.672 2.162 1 98.12 252 GLU A N 1
ATOM 1833 C CA . GLU A 1 252 ? 11.859 -15.711 2.809 1 98.12 252 GLU A CA 1
ATOM 1834 C C . GLU A 1 252 ? 13.289 -15.867 2.303 1 98.12 252 GLU A C 1
ATOM 1836 O O . GLU A 1 252 ? 13.938 -14.883 1.938 1 98.12 252 GLU A O 1
ATOM 1841 N N . SER A 1 253 ? 13.773 -17.078 2.33 1 98.69 253 SER A N 1
ATOM 1842 C CA . SER A 1 253 ? 15.141 -17.328 1.894 1 98.69 253 SER A CA 1
ATOM 1843 C C . SER A 1 253 ? 15.328 -16.953 0.427 1 98.69 253 SER A C 1
ATOM 1845 O O . SER A 1 253 ? 16.375 -16.422 0.047 1 98.69 253 SER A O 1
ATOM 1847 N N . PHE A 1 254 ? 14.367 -17.297 -0.36 1 98.75 254 PHE A N 1
ATOM 1848 C CA . PHE A 1 254 ? 14.414 -16.938 -1.771 1 98.75 254 PHE A CA 1
ATOM 1849 C C . PHE A 1 254 ? 14.555 -15.422 -1.938 1 98.75 254 PHE A C 1
ATOM 1851 O O . PHE A 1 254 ? 15.383 -14.953 -2.711 1 98.75 254 PHE A O 1
ATOM 1858 N N . GLY A 1 255 ? 13.734 -14.656 -1.196 1 98.69 255 GLY A N 1
ATOM 1859 C CA . GLY A 1 255 ? 13.836 -13.211 -1.204 1 98.69 255 GLY A CA 1
ATOM 1860 C C . GLY A 1 255 ? 15.195 -12.703 -0.762 1 98.69 255 GLY A C 1
ATOM 1861 O O . GLY A 1 255 ? 15.758 -11.797 -1.379 1 98.69 255 GLY A O 1
ATOM 1862 N N . ARG A 1 256 ? 15.742 -13.273 0.245 1 98.44 256 ARG A N 1
ATOM 1863 C CA . ARG A 1 256 ? 17.047 -12.859 0.756 1 98.44 256 ARG A CA 1
ATOM 1864 C C . ARG A 1 256 ? 18.141 -13.133 -0.268 1 98.44 256 ARG A C 1
ATOM 1866 O O . ARG A 1 256 ? 19.062 -12.32 -0.432 1 98.44 256 ARG A O 1
ATOM 1873 N N . MET A 1 257 ? 18.047 -14.25 -0.902 1 98.81 257 MET A N 1
ATOM 1874 C CA . MET A 1 257 ? 19.016 -14.57 -1.951 1 98.81 257 MET A CA 1
ATOM 1875 C C . MET A 1 257 ? 18.984 -13.516 -3.055 1 98.81 257 MET A C 1
ATOM 1877 O O . MET A 1 257 ? 20.031 -13.133 -3.578 1 98.81 257 MET A O 1
ATOM 1881 N N . LEU A 1 258 ? 17.828 -13.062 -3.391 1 98.75 258 LEU A N 1
ATOM 1882 C CA . LEU A 1 258 ? 17.703 -12.047 -4.434 1 98.75 258 LEU A CA 1
ATOM 1883 C C . LEU A 1 258 ? 18.266 -10.711 -3.959 1 98.75 258 LEU A C 1
ATOM 1885 O O . LEU A 1 258 ? 18.844 -9.969 -4.746 1 98.75 258 LEU A O 1
ATOM 1889 N N . VAL A 1 259 ? 18.016 -10.406 -2.703 1 97.81 259 VAL A N 1
ATOM 1890 C CA . VAL A 1 259 ? 18.609 -9.203 -2.131 1 97.81 259 VAL A CA 1
ATOM 1891 C C . VAL A 1 259 ? 20.125 -9.281 -2.248 1 97.81 259 VAL A C 1
ATOM 1893 O O . VAL A 1 259 ? 20.781 -8.305 -2.625 1 97.81 259 VAL A O 1
ATOM 1896 N N . ASP A 1 260 ? 20.688 -10.422 -1.915 1 98.12 260 ASP A N 1
ATOM 1897 C CA . ASP A 1 260 ? 22.125 -10.633 -2.021 1 98.12 260 ASP A CA 1
ATOM 1898 C C . ASP A 1 260 ? 22.609 -10.414 -3.455 1 98.12 260 ASP A C 1
ATOM 1900 O O . ASP A 1 260 ? 23.703 -9.883 -3.674 1 98.12 260 ASP A O 1
ATOM 1904 N N . VAL A 1 261 ? 21.844 -10.828 -4.402 1 98.56 261 VAL A N 1
ATOM 1905 C CA . VAL A 1 261 ? 22.188 -10.641 -5.812 1 98.56 261 VAL A CA 1
ATOM 1906 C C . VAL A 1 261 ? 22.281 -9.148 -6.125 1 98.56 261 VAL A C 1
ATOM 1908 O O . VAL A 1 261 ? 23.219 -8.695 -6.762 1 98.56 261 VAL A O 1
ATOM 1911 N N . GLU A 1 262 ? 21.219 -8.406 -5.672 1 96.75 262 GLU A N 1
ATOM 1912 C CA . GLU A 1 262 ? 21.234 -6.961 -5.902 1 96.75 262 GLU A CA 1
ATOM 1913 C C . GLU A 1 262 ? 22.5 -6.324 -5.324 1 96.75 262 GLU A C 1
ATOM 1915 O O . GLU A 1 262 ? 23.125 -5.496 -5.977 1 96.75 262 GLU A O 1
ATOM 1920 N N . GLN A 1 263 ? 22.812 -6.73 -4.168 1 94.75 263 GLN A N 1
ATOM 1921 C CA . GLN A 1 263 ? 23.984 -6.18 -3.5 1 94.75 263 GLN A CA 1
ATOM 1922 C C . GLN A 1 263 ? 25.266 -6.551 -4.242 1 94.75 263 GLN A C 1
ATOM 1924 O O . GLN A 1 263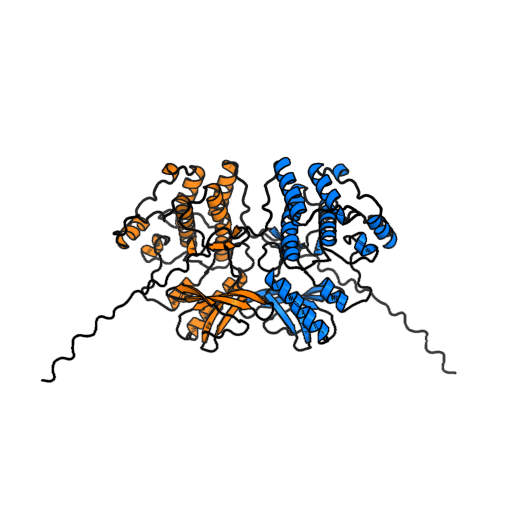 ? 26.125 -5.695 -4.477 1 94.75 263 GLN A O 1
ATOM 1929 N N . ALA A 1 264 ? 25.391 -7.75 -4.582 1 96.94 264 ALA A N 1
ATOM 1930 C CA . ALA A 1 264 ? 26.578 -8.25 -5.25 1 96.94 264 ALA A CA 1
ATOM 1931 C C . ALA A 1 264 ? 26.797 -7.559 -6.594 1 96.94 264 ALA A C 1
ATOM 1933 O O . ALA A 1 264 ? 27.938 -7.328 -7.008 1 96.94 264 ALA A O 1
ATOM 1934 N N . LEU A 1 265 ? 25.75 -7.164 -7.254 1 96.94 265 LEU A N 1
ATOM 1935 C CA . LEU A 1 265 ? 25.844 -6.617 -8.602 1 96.94 265 LEU A CA 1
ATOM 1936 C C . LEU A 1 265 ? 25.781 -5.094 -8.57 1 96.94 265 LEU A C 1
ATOM 1938 O O . LEU A 1 265 ? 25.812 -4.445 -9.625 1 96.94 265 LEU A O 1
ATOM 1942 N N . GLY A 1 266 ? 25.625 -4.539 -7.422 1 92.25 266 GLY A N 1
ATOM 1943 C CA . GLY A 1 266 ? 25.656 -3.096 -7.258 1 92.25 266 GLY A CA 1
ATOM 1944 C C . GLY A 1 266 ? 24.375 -2.42 -7.707 1 92.25 266 GLY A C 1
ATOM 1945 O O . GLY A 1 266 ? 24.391 -1.271 -8.148 1 92.25 266 GLY A O 1
ATOM 1946 N N . TRP A 1 267 ? 23.328 -3.201 -7.734 1 92.12 267 TRP A N 1
ATOM 1947 C CA . TRP A 1 267 ? 22.031 -2.617 -8.062 1 92.12 267 TRP A CA 1
ATOM 1948 C C . TRP A 1 267 ? 21.438 -1.902 -6.859 1 92.12 267 TRP A C 1
ATOM 1950 O O . TRP A 1 267 ? 21.938 -2.029 -5.742 1 92.12 267 TRP A O 1
ATOM 1960 N N . SER A 1 268 ? 20.406 -1.022 -7.102 1 87.31 268 SER A N 1
ATOM 1961 C CA . SER A 1 268 ? 19.641 -0.485 -5.984 1 87.31 268 SER A CA 1
ATOM 1962 C C . SER A 1 268 ? 19.062 -1.603 -5.125 1 87.31 268 SER A C 1
ATOM 1964 O O . SER A 1 268 ? 18.484 -2.562 -5.648 1 87.31 268 SER A O 1
ATOM 1966 N N . THR A 1 269 ? 19.219 -1.465 -3.842 1 88.81 269 THR A N 1
ATOM 1967 C CA . THR A 1 269 ? 18.797 -2.549 -2.959 1 88.81 269 THR A CA 1
ATOM 1968 C C . THR A 1 269 ? 17.312 -2.438 -2.631 1 88.81 269 THR A C 1
ATOM 1970 O O . THR A 1 269 ? 16.844 -1.38 -2.207 1 88.81 269 THR A O 1
ATOM 1973 N N . THR A 1 270 ? 16.609 -3.535 -2.873 1 91.5 270 THR A N 1
ATOM 1974 C CA . THR A 1 270 ? 15.211 -3.66 -2.514 1 91.5 270 THR A CA 1
ATOM 1975 C C . THR A 1 270 ? 15.055 -4.246 -1.111 1 91.5 270 THR A C 1
ATOM 1977 O O . THR A 1 270 ? 15.742 -5.207 -0.758 1 91.5 270 THR A O 1
ATOM 1980 N N . THR A 1 271 ? 14.211 -3.611 -0.305 1 89 271 THR A N 1
ATOM 1981 C CA . THR A 1 271 ? 13.961 -4.141 1.031 1 89 271 THR A CA 1
ATOM 1982 C C . THR A 1 271 ? 12.984 -5.309 0.977 1 89 271 THR A C 1
ATOM 1984 O O . THR A 1 271 ? 11.922 -5.207 0.356 1 89 271 THR A O 1
ATOM 1987 N N . LEU A 1 272 ? 13.406 -6.438 1.534 1 93.62 272 LEU A N 1
ATOM 1988 C CA . LEU A 1 272 ? 12.484 -7.555 1.683 1 93.62 272 LEU A CA 1
ATOM 1989 C C . LEU A 1 272 ? 11.398 -7.23 2.707 1 93.62 272 LEU A C 1
ATOM 1991 O O . LEU A 1 272 ? 11.695 -7.02 3.885 1 93.62 272 LEU A O 1
ATOM 1995 N N . PRO A 1 273 ? 10.133 -7.176 2.25 1 92.38 273 PRO A N 1
ATOM 1996 C CA . PRO A 1 273 ? 9.062 -6.738 3.156 1 92.38 273 PRO A CA 1
ATOM 1997 C C . PRO A 1 273 ? 8.594 -7.852 4.086 1 92.38 273 PRO A C 1
ATOM 1999 O O . PRO A 1 273 ? 7.5 -8.398 3.896 1 92.38 273 PRO A O 1
ATOM 2002 N N . ILE A 1 274 ? 9.359 -8.141 5.055 1 91.5 274 ILE A N 1
ATOM 2003 C CA . ILE A 1 274 ? 8.992 -9.102 6.094 1 91.5 274 ILE A CA 1
ATOM 2004 C C . ILE A 1 274 ? 8.906 -8.391 7.445 1 91.5 274 ILE A C 1
ATOM 2006 O O . ILE A 1 274 ? 9.609 -7.41 7.684 1 91.5 274 ILE A O 1
ATOM 2010 N N . ALA A 1 275 ? 7.898 -8.828 8.25 1 82.56 275 ALA A N 1
ATOM 2011 C CA . ALA A 1 275 ? 7.637 -8.156 9.516 1 82.56 275 ALA A CA 1
ATOM 2012 C C . ALA A 1 275 ? 8.852 -8.219 10.438 1 82.56 275 ALA A C 1
ATOM 2014 O O . ALA A 1 275 ? 9.523 -9.25 10.523 1 82.56 275 ALA A O 1
ATOM 2015 N N . THR A 1 276 ? 9.305 -7.023 10.797 1 67.5 276 THR A N 1
ATOM 2016 C CA . THR A 1 276 ? 10.352 -6.973 11.82 1 67.5 276 THR A CA 1
ATOM 2017 C C . THR A 1 276 ? 9.781 -7.301 13.195 1 67.5 276 THR A C 1
ATOM 2019 O O . THR A 1 276 ? 8.672 -6.871 13.539 1 67.5 276 THR A O 1
ATOM 2022 N N . PRO A 1 277 ? 10.375 -8.359 13.828 1 55.22 277 PRO A N 1
ATOM 2023 C CA . PRO A 1 277 ? 9.852 -8.625 15.172 1 55.22 277 PRO A CA 1
ATOM 2024 C C . PRO A 1 277 ? 9.695 -7.352 16 1 55.22 277 PRO A C 1
ATOM 2026 O O . PRO A 1 277 ? 10.5 -6.426 15.883 1 55.22 277 PRO A O 1
ATOM 2029 N N . ARG A 1 278 ? 8.484 -7.082 16.453 1 50.25 278 ARG A N 1
ATOM 2030 C CA . ARG A 1 278 ? 8.164 -5.965 17.344 1 50.25 278 ARG A CA 1
ATOM 2031 C C . ARG A 1 278 ? 9.211 -5.812 18.438 1 50.25 278 ARG A C 1
ATOM 2033 O O . ARG A 1 278 ? 9.328 -6.676 19.312 1 50.25 278 ARG A O 1
ATOM 2040 N N . THR A 1 279 ? 10.391 -5.512 18.25 1 41.88 279 THR A N 1
ATOM 2041 C CA . THR A 1 279 ? 11.195 -5.43 19.469 1 41.88 279 THR A CA 1
ATOM 2042 C C . THR A 1 279 ? 10.531 -4.531 20.5 1 41.88 279 THR A C 1
ATOM 2044 O O . THR A 1 279 ? 10.852 -4.594 21.688 1 41.88 279 THR A O 1
ATOM 2047 N N . GLY A 1 280 ? 10.164 -3.182 20.188 1 40.47 280 GLY A N 1
ATOM 2048 C CA . GLY A 1 280 ? 9.945 -2.215 21.25 1 40.47 280 GLY A CA 1
ATOM 2049 C C . GLY A 1 280 ? 8.562 -2.307 21.859 1 40.47 280 GLY A C 1
ATOM 2050 O O . GLY A 1 280 ? 7.68 -2.969 21.312 1 40.47 280 GLY A O 1
ATOM 2051 N N . PRO A 1 281 ? 8.43 -1.896 23.234 1 37.91 281 PRO A N 1
ATOM 2052 C CA . PRO A 1 281 ? 7.184 -1.878 24 1 37.91 281 PRO A CA 1
ATOM 2053 C C . PRO A 1 281 ? 6.043 -1.195 23.25 1 37.91 281 PRO A C 1
ATOM 2055 O O . PRO A 1 281 ? 6.289 -0.356 22.375 1 37.91 281 PRO A O 1
ATOM 2058 N N . PRO A 1 282 ? 4.973 -1.839 23.188 1 40.25 282 PRO A N 1
ATOM 2059 C CA . PRO A 1 282 ? 3.805 -1.157 22.625 1 40.25 282 PRO A CA 1
ATOM 2060 C C . PRO A 1 282 ? 3.832 0.352 22.859 1 40.25 282 PRO A C 1
ATOM 2062 O O . PRO A 1 282 ? 4.461 0.822 23.797 1 40.25 282 PRO A O 1
ATOM 2065 N N . PRO A 1 283 ? 3.623 1.077 21.875 1 38.66 283 PRO A N 1
ATOM 2066 C CA . PRO A 1 283 ? 3.691 2.51 22.172 1 38.66 283 PRO A CA 1
ATOM 2067 C C . PRO A 1 283 ? 3.191 2.846 23.562 1 38.66 283 PRO A C 1
ATOM 2069 O O . PRO A 1 283 ? 2.334 2.143 24.109 1 38.66 283 PRO A O 1
ATOM 2072 N N . PRO A 1 284 ? 3.998 3.521 24.391 1 33.38 284 PRO A N 1
ATOM 2073 C CA . PRO A 1 284 ? 3.449 3.854 25.719 1 33.38 284 PRO A CA 1
ATOM 2074 C C . PRO A 1 284 ? 2.004 4.34 25.641 1 33.38 284 PRO A C 1
ATOM 2076 O O . PRO A 1 284 ? 1.595 4.934 24.641 1 33.38 284 PRO A O 1
ATOM 2079 N N . THR A 1 285 ? 1.107 3.541 26.203 1 32.22 285 THR A N 1
ATOM 2080 C CA . THR A 1 285 ? -0.227 4.047 26.5 1 32.22 285 THR A CA 1
ATOM 2081 C C . THR A 1 285 ? -0.165 5.508 26.938 1 32.22 285 THR A C 1
ATOM 2083 O O . THR A 1 285 ? 0.52 5.844 27.906 1 32.22 285 THR A O 1
ATOM 2086 N N . HIS A 1 286 ? -0.111 6.379 26.016 1 32.34 286 HIS A N 1
ATOM 2087 C CA . HIS A 1 286 ? -0.22 7.711 26.609 1 32.34 286 HIS A CA 1
ATOM 2088 C C . HIS A 1 286 ? -1.091 7.691 27.859 1 32.34 286 HIS A C 1
ATOM 2090 O O . HIS A 1 286 ? -2.264 7.312 27.797 1 32.34 286 HIS A O 1
ATOM 2096 N N . GLU A 1 287 ? -0.504 7.484 29 1 28.69 287 GLU A N 1
ATOM 2097 C CA . GLU A 1 287 ? -1.197 7.738 30.266 1 28.69 287 GLU A CA 1
ATOM 2098 C C . GLU A 1 287 ? -2.133 8.938 30.141 1 28.69 287 GLU A C 1
ATOM 2100 O O . GLU A 1 287 ? -1.742 9.992 29.625 1 28.69 287 GLU A O 1
ATOM 2105 N N . ARG A 1 288 ? -3.396 8.719 30.312 1 30.36 288 ARG A N 1
ATOM 2106 C CA . ARG A 1 288 ? -4.453 9.688 30.594 1 30.36 288 ARG A CA 1
ATOM 2107 C C . ARG A 1 288 ? -3.961 10.781 31.547 1 30.36 288 ARG A C 1
ATOM 2109 O O . ARG A 1 288 ? -3.801 10.539 32.75 1 30.36 288 ARG A O 1
ATOM 2116 N N . ARG A 1 289 ? -2.955 11.602 31.172 1 29.23 289 ARG A N 1
ATOM 2117 C CA . ARG A 1 289 ? -2.912 12.695 32.156 1 29.23 289 ARG A CA 1
ATOM 2118 C C . ARG A 1 289 ? -4.301 13.289 32.375 1 29.23 289 ARG A C 1
ATOM 2120 O O . ARG A 1 289 ? -4.883 13.859 31.438 1 29.23 289 ARG A O 1
ATOM 2127 N N . MET A 1 290 ? -5.07 12.727 33.25 1 26.12 290 MET A N 1
ATOM 2128 C CA . MET A 1 290 ? -6.242 13.305 33.906 1 26.12 290 MET A CA 1
ATOM 2129 C C . MET A 1 290 ? -6 14.766 34.25 1 26.12 290 MET A C 1
ATOM 2131 O O . MET A 1 290 ? -5.129 15.078 35.062 1 26.12 290 MET A O 1
ATOM 2135 N N . ILE A 1 291 ? -5.934 15.625 33.312 1 27 291 ILE A N 1
ATOM 2136 C CA . ILE A 1 291 ? -6.082 16.969 33.844 1 27 291 ILE A CA 1
ATOM 2137 C C . ILE A 1 291 ? -7.168 16.984 34.906 1 27 291 ILE A C 1
ATOM 2139 O O . ILE A 1 291 ? -8.328 16.672 34.625 1 27 291 ILE A O 1
ATOM 2143 N N . ASP A 1 292 ? -6.797 16.562 36.031 1 26.28 292 ASP A N 1
ATOM 2144 C CA . ASP A 1 292 ? -7.559 16.828 37.25 1 26.28 292 ASP A CA 1
ATOM 2145 C C . ASP A 1 292 ? -8.125 18.25 37.25 1 26.28 292 ASP A C 1
ATOM 2147 O O . ASP A 1 292 ? -7.387 19.203 37.469 1 26.28 292 ASP A O 1
ATOM 2151 N N . THR A 1 293 ? -8.867 18.594 36.156 1 26.62 293 THR A N 1
ATOM 2152 C CA . THR A 1 293 ? -9.672 19.797 36.344 1 26.62 293 THR A CA 1
ATOM 2153 C C . THR A 1 293 ? -10.43 19.719 37.688 1 26.62 293 THR A C 1
ATOM 2155 O O . THR A 1 293 ? -11.406 18.984 37.812 1 26.62 293 THR A O 1
ATOM 2158 N N . THR A 1 294 ? -9.672 19.609 38.719 1 26.89 294 THR A N 1
ATOM 2159 C CA . THR A 1 294 ? -10.281 19.969 40 1 26.89 294 THR A CA 1
ATOM 2160 C C . THR A 1 294 ? -11.078 21.266 39.844 1 26.89 294 THR A C 1
ATOM 2162 O O . THR A 1 294 ? -10.508 22.328 39.625 1 26.89 294 THR A O 1
ATOM 2165 N N . LEU A 1 295 ? -12.242 21.219 39.125 1 27.58 295 LEU A N 1
ATOM 2166 C CA . LEU A 1 295 ? -13.25 22.234 39.344 1 27.58 295 LEU A CA 1
ATOM 2167 C C . LEU A 1 295 ? -13.312 22.625 40.812 1 27.58 295 LEU A C 1
ATOM 2169 O O . LEU A 1 295 ? -13.633 21.781 41.656 1 27.58 295 LEU A O 1
ATOM 2173 N N . GLU A 1 296 ? -12.336 23.422 41.188 1 29.3 296 GLU A N 1
ATOM 2174 C CA . GLU A 1 296 ? -12.469 24.109 42.469 1 29.3 296 GLU A CA 1
ATOM 2175 C C . GLU A 1 296 ? -13.938 24.406 42.781 1 29.3 296 GLU A C 1
ATOM 2177 O O . GLU A 1 296 ? -14.695 24.812 41.906 1 29.3 296 GLU A O 1
ATOM 2182 N N . SER A 1 297 ? -14.477 23.719 43.781 1 31.62 297 SER A N 1
ATOM 2183 C CA . SER A 1 297 ? -15.75 23.812 44.469 1 31.62 297 SER A CA 1
ATOM 2184 C C . SER A 1 297 ? -16.25 25.25 44.531 1 31.62 297 SER A C 1
ATOM 2186 O O . SER A 1 297 ? -15.469 26.188 44.75 1 31.62 297 SER A O 1
ATOM 2188 N N . GLY A 1 298 ? -17.25 25.641 43.656 1 32.41 298 GLY A N 1
ATOM 2189 C CA . GLY A 1 298 ? -17.969 26.906 43.688 1 32.41 298 GLY A CA 1
ATOM 2190 C C . GLY A 1 298 ? -18.062 27.5 45.094 1 32.41 298 GLY A C 1
ATOM 2191 O O . GLY A 1 298 ? -17.844 26.812 46.062 1 32.41 298 GLY A O 1
ATOM 2192 N N . PRO A 1 299 ? -17.766 28.828 45.25 1 37.75 299 PRO A N 1
ATOM 2193 C CA . PRO A 1 299 ? -17.75 29.469 46.562 1 37.75 299 PRO A CA 1
ATOM 2194 C C . PRO A 1 299 ? -18.875 29 47.469 1 37.75 299 PRO A C 1
ATOM 2196 O O . PRO A 1 299 ? -19.906 28.516 47 1 37.75 299 PRO A O 1
ATOM 2199 N N . PRO A 1 300 ? -18.625 28.578 48.719 1 39.25 300 PRO A N 1
ATOM 2200 C CA . PRO A 1 300 ? -19.594 28.094 49.688 1 39.25 300 PRO A CA 1
ATOM 2201 C C . PRO A 1 300 ? -20.906 28.875 49.656 1 39.25 300 PRO A C 1
ATOM 2203 O O . PRO A 1 300 ? -20.938 30.047 49.25 1 39.25 300 PRO A O 1
ATOM 2206 N N . PRO A 1 301 ? -22.062 28.188 49.344 1 38.47 301 PRO A N 1
ATOM 2207 C CA . PRO A 1 301 ? -23.359 28.875 49.281 1 38.47 301 PRO A CA 1
ATOM 2208 C C . PRO A 1 301 ? -23.484 29.969 50.344 1 38.47 301 PRO A C 1
ATOM 2210 O O . PRO A 1 301 ? -22.891 29.859 51.438 1 38.47 301 PRO A O 1
ATOM 2213 N N . LEU A 1 302 ? -23.484 31.281 49.938 1 39.31 302 LEU A N 1
ATOM 2214 C CA . LEU A 1 302 ? -23.641 32.438 50.812 1 39.31 302 LEU A CA 1
ATOM 2215 C C . LEU A 1 302 ? -24.609 32.125 51.938 1 39.31 302 LEU A C 1
ATOM 2217 O O . LEU A 1 302 ? -25.594 31.391 51.75 1 39.31 302 LEU A O 1
ATOM 2221 N N . PRO A 1 303 ? -24.141 32.094 53.188 1 38.44 303 PRO A N 1
ATOM 2222 C CA . PRO A 1 303 ? -24.984 31.781 54.375 1 38.44 303 PRO A CA 1
ATOM 2223 C C . PRO A 1 303 ? -26.375 32.375 54.25 1 38.44 303 PRO A C 1
ATOM 2225 O O . PRO A 1 303 ? -26.578 33.375 53.562 1 38.44 303 PRO A O 1
ATOM 2228 N N . PRO A 1 304 ? -27.469 31.422 54.312 1 38.69 304 PRO A N 1
ATOM 2229 C CA . PRO A 1 304 ? -28.828 31.953 54.344 1 38.69 304 PRO A CA 1
ATOM 2230 C C . PRO A 1 304 ? -28.938 33.25 55.188 1 38.69 304 PRO A C 1
ATOM 2232 O O . PRO A 1 304 ? -28.422 33.312 56.281 1 38.69 304 PRO A O 1
ATOM 2235 N N . THR A 1 305 ? -28.812 34.469 54.531 1 34.19 305 THR A N 1
ATOM 2236 C CA . THR A 1 305 ? -29.328 35.531 55.406 1 34.19 305 THR A CA 1
ATOM 2237 C C . THR A 1 305 ? -30.75 35.219 55.844 1 34.19 305 THR A C 1
ATOM 2239 O O . THR A 1 305 ? -31.578 34.781 55.062 1 34.19 305 THR A O 1
ATOM 2242 N N . MET B 1 1 ? -19.828 2.73 24.484 1 62.5 1 MET B N 1
ATOM 2243 C CA . MET B 1 1 ? -19 2.27 23.359 1 62.5 1 MET B CA 1
ATOM 2244 C C . MET B 1 1 ? -19.719 2.443 22.031 1 62.5 1 MET B C 1
ATOM 2246 O O . MET B 1 1 ? -20.938 2.207 21.953 1 62.5 1 MET B O 1
ATOM 2250 N N . HIS B 1 2 ? -19.156 3.184 21.156 1 74.62 2 HIS B N 1
ATOM 2251 C CA . HIS B 1 2 ? -19.797 3.418 19.875 1 74.62 2 HIS B CA 1
ATOM 2252 C C . HIS B 1 2 ? -19.984 2.115 19.094 1 74.62 2 HIS B C 1
ATOM 2254 O O . HIS B 1 2 ? -19.125 1.229 19.156 1 74.62 2 HIS B O 1
ATOM 2260 N N . GLU B 1 3 ? -21.234 1.938 18.734 1 83.56 3 GLU B N 1
ATOM 2261 C CA . GLU B 1 3 ? -21.469 0.861 17.781 1 83.56 3 GLU B CA 1
ATOM 2262 C C . GLU B 1 3 ? -21.266 1.338 16.344 1 83.56 3 GLU B C 1
ATOM 2264 O O . GLU B 1 3 ? -21.828 2.357 15.938 1 83.56 3 GLU B O 1
ATOM 2269 N N . ILE B 1 4 ? -20.359 0.736 15.688 1 88.94 4 ILE B N 1
ATOM 2270 C CA . ILE B 1 4 ? -20.109 1.04 14.281 1 88.94 4 ILE B CA 1
ATOM 2271 C C . ILE B 1 4 ? -20.469 -0.172 13.422 1 88.94 4 ILE B C 1
ATOM 2273 O O . ILE B 1 4 ? -19.844 -1.23 13.539 1 88.94 4 ILE B O 1
ATOM 2277 N N . PRO B 1 5 ? -21.453 -0.046 12.578 1 86.75 5 PRO B N 1
ATOM 2278 C CA . PRO B 1 5 ? -21.875 -1.178 11.742 1 86.75 5 PRO B CA 1
ATOM 2279 C C . PRO B 1 5 ? -20.719 -1.774 10.938 1 86.75 5 PRO B C 1
ATOM 2281 O O . PRO B 1 5 ? -19.938 -1.037 10.328 1 86.75 5 PRO B O 1
ATOM 2284 N N . GLY B 1 6 ? -20.672 -3.125 11 1 90.62 6 GLY B N 1
ATOM 2285 C CA . GLY B 1 6 ? -19.672 -3.824 10.203 1 90.62 6 GLY B CA 1
ATOM 2286 C C . GLY B 1 6 ? -18.344 -3.986 10.922 1 90.62 6 GLY B C 1
ATOM 2287 O O . GLY B 1 6 ? -17.438 -4.625 10.406 1 90.62 6 GLY B O 1
ATOM 2288 N N . TYR B 1 7 ? -18.297 -3.41 12.133 1 94.06 7 TYR B N 1
ATOM 2289 C CA . TYR B 1 7 ? -17.062 -3.482 12.898 1 94.06 7 TYR B CA 1
ATOM 2290 C C . TYR B 1 7 ? -17.312 -3.996 14.312 1 94.06 7 TYR B C 1
ATOM 2292 O O . TYR B 1 7 ? -18.344 -3.686 14.914 1 94.06 7 TYR B O 1
ATOM 2300 N N . SER B 1 8 ? -16.375 -4.816 14.781 1 93.94 8 SER B N 1
ATOM 2301 C CA . SER B 1 8 ? -16.5 -5.387 16.125 1 93.94 8 SER B CA 1
ATOM 2302 C C . SER B 1 8 ? -15.203 -5.254 16.891 1 93.94 8 SER B C 1
ATOM 2304 O O . SER B 1 8 ? -14.188 -4.805 16.359 1 93.94 8 SER B O 1
ATOM 2306 N N . GLN B 1 9 ? -15.25 -5.469 18.297 1 93.19 9 GLN B N 1
ATOM 2307 C CA . GLN B 1 9 ? -14.094 -5.488 19.188 1 93.19 9 GLN B CA 1
ATOM 2308 C C . GLN B 1 9 ? -13.398 -4.129 19.219 1 93.19 9 GLN B C 1
ATOM 2310 O O . GLN B 1 9 ? -12.18 -4.047 19.062 1 93.19 9 GLN B O 1
ATOM 2315 N N . LEU B 1 10 ? -14.141 -3.143 19.344 1 93.31 10 LEU B N 1
ATOM 2316 C CA . LEU B 1 10 ? -13.578 -1.796 19.375 1 93.31 10 LEU B CA 1
ATOM 2317 C C . LEU B 1 10 ? -12.797 -1.565 20.656 1 93.31 10 LEU B C 1
ATOM 2319 O O . LEU B 1 10 ? -13.32 -1.762 21.75 1 93.31 10 LEU B O 1
ATOM 2323 N N . GLU B 1 11 ? -11.547 -1.231 20.5 1 93.06 11 GLU B N 1
ATOM 2324 C CA . GLU B 1 11 ? -10.672 -0.861 21.609 1 93.06 11 GLU B CA 1
ATOM 2325 C C . GLU B 1 11 ? -10.062 0.521 21.391 1 93.06 11 GLU B C 1
ATOM 2327 O O . GLU B 1 11 ? -9.383 0.758 20.391 1 93.06 11 GLU B O 1
ATOM 2332 N N . PRO B 1 12 ? -10.273 1.411 22.297 1 91.5 12 PRO B N 1
ATOM 2333 C CA . PRO B 1 12 ? -9.672 2.736 22.125 1 91.5 12 PRO B CA 1
ATOM 2334 C C . PRO B 1 12 ? -8.148 2.703 22.172 1 91.5 12 PRO B C 1
ATOM 2336 O O . PRO B 1 12 ? -7.562 2.045 23.031 1 91.5 12 PRO B O 1
ATOM 2339 N N . ILE B 1 13 ? -7.535 3.322 21.203 1 88.06 13 ILE B N 1
ATOM 2340 C CA . ILE B 1 13 ? -6.078 3.305 21.172 1 88.06 13 ILE B CA 1
ATOM 2341 C C . ILE B 1 13 ? -5.543 4.734 21.203 1 88.06 13 ILE B C 1
ATOM 2343 O O . ILE B 1 13 ? -4.336 4.949 21.328 1 88.06 13 ILE B O 1
ATOM 2347 N N . GLY B 1 14 ? -6.32 5.676 21.031 1 81.38 14 GLY B N 1
ATOM 2348 C CA . GLY B 1 14 ? -5.914 7.07 21.094 1 81.38 14 GLY B CA 1
ATOM 2349 C C . GLY B 1 14 ? -7.086 8.031 21.156 1 81.38 14 GLY B C 1
ATOM 2350 O O . GLY B 1 14 ? -8.188 7.707 20.703 1 81.38 14 GLY B O 1
ATOM 2351 N N . SER B 1 15 ? -6.805 9.055 21.938 1 75.5 15 SER B N 1
ATOM 2352 C CA . SER B 1 15 ? -7.832 10.094 22 1 75.5 15 SER B CA 1
ATOM 2353 C C . SER B 1 15 ? -7.211 11.484 21.953 1 75.5 15 SER B C 1
ATOM 2355 O O . SER B 1 15 ? -6.125 11.703 22.5 1 75.5 15 SER B O 1
ATOM 2357 N N . GLY B 1 16 ? -7.738 12.211 21.062 1 64.62 16 GLY B N 1
ATOM 2358 C CA . GLY B 1 16 ? -7.406 13.625 21.094 1 64.62 16 GLY B CA 1
ATOM 2359 C C . GLY B 1 16 ? -8.625 14.523 21.203 1 64.62 16 GLY B C 1
ATOM 2360 O O . GLY B 1 16 ? -9.727 14.047 21.453 1 64.62 16 GLY B O 1
ATOM 2361 N N . GLY B 1 17 ? -8.398 15.859 21.297 1 60.03 17 GLY B N 1
ATOM 2362 C CA . GLY B 1 17 ? -9.461 16.828 21.5 1 60.03 17 GLY B CA 1
ATOM 2363 C C . GLY B 1 17 ? -10.594 16.703 20.516 1 60.03 17 GLY B C 1
ATOM 2364 O O . GLY B 1 17 ? -11.742 17.016 20.828 1 60.03 17 GLY B O 1
ATOM 2365 N N . THR B 1 18 ? -10.344 16.078 19.359 1 65.88 18 THR B N 1
ATOM 2366 C CA . THR B 1 18 ? -11.375 16.188 18.344 1 65.88 18 THR B CA 1
ATOM 2367 C C . THR B 1 18 ? -11.82 14.812 17.859 1 65.88 18 THR B C 1
ATOM 2369 O O . THR B 1 18 ? -12.797 14.688 17.109 1 65.88 18 THR B O 1
ATOM 2372 N N . ALA B 1 19 ? -11.148 13.75 18.328 1 80.31 19 ALA B N 1
ATOM 2373 C CA . ALA B 1 19 ? -11.539 12.438 17.828 1 80.31 19 ALA B CA 1
ATOM 2374 C C . ALA B 1 19 ? -11 11.328 18.719 1 80.31 19 ALA B C 1
ATOM 2376 O O . ALA B 1 19 ? -10.062 11.547 19.5 1 80.31 19 ALA B O 1
ATOM 2377 N N . THR B 1 20 ? -11.664 10.297 18.734 1 85.94 20 THR B N 1
ATOM 2378 C CA . THR B 1 20 ? -11.188 9.07 19.344 1 85.94 20 THR B CA 1
ATOM 2379 C C . THR B 1 20 ? -10.875 8.008 18.297 1 85.94 20 THR B C 1
ATOM 2381 O O . THR B 1 20 ? -11.633 7.836 17.344 1 85.94 20 THR B O 1
ATOM 2384 N N . VAL B 1 21 ? -9.734 7.43 18.484 1 89.56 21 VAL B N 1
ATOM 2385 C CA . VAL B 1 21 ? -9.344 6.391 17.531 1 89.56 21 VAL B CA 1
ATOM 2386 C C . VAL B 1 21 ? -9.461 5.02 18.203 1 89.56 21 VAL B C 1
ATOM 2388 O O . VAL B 1 21 ? -9.016 4.832 19.328 1 89.56 21 VAL B O 1
ATOM 2391 N N . TYR B 1 22 ? -10.086 4.094 17.484 1 93 22 TYR B N 1
ATOM 2392 C CA . TYR B 1 22 ? -10.281 2.727 17.953 1 93 22 TYR B CA 1
ATOM 2393 C C . TYR B 1 22 ? -9.562 1.731 17.047 1 93 22 TYR B C 1
ATOM 2395 O O . TYR B 1 22 ? -9.484 1.93 15.836 1 93 22 TYR B O 1
ATOM 2403 N N . ARG B 1 23 ? -9.008 0.738 17.672 1 94.12 23 ARG B N 1
ATOM 2404 C CA . ARG B 1 23 ? -8.695 -0.487 16.938 1 94.12 23 ARG B CA 1
ATOM 2405 C C . ARG B 1 23 ? -9.914 -1.411 16.875 1 94.12 23 ARG B C 1
ATOM 2407 O O . ARG B 1 23 ? -10.602 -1.602 17.891 1 94.12 23 ARG B O 1
ATOM 2414 N N . ALA B 1 24 ? -10.227 -1.918 15.75 1 94.94 24 ALA B N 1
ATOM 2415 C CA . ALA B 1 24 ? -11.422 -2.74 15.57 1 94.94 24 ALA B CA 1
ATOM 2416 C C . ALA B 1 24 ? -11.195 -3.816 14.516 1 94.94 24 ALA B C 1
ATOM 2418 O O . ALA B 1 24 ? -10.148 -3.844 13.859 1 94.94 24 ALA B O 1
ATOM 2419 N N . THR B 1 25 ? -12.094 -4.75 14.461 1 92.5 25 THR B N 1
ATOM 2420 C CA . THR B 1 25 ? -12.07 -5.789 13.438 1 92.5 25 THR B CA 1
ATOM 2421 C C . THR B 1 25 ? -13.203 -5.582 12.43 1 92.5 25 THR B C 1
ATOM 2423 O O . THR B 1 25 ? -14.359 -5.418 12.812 1 92.5 25 THR B O 1
ATOM 2426 N N . GLN B 1 26 ? -12.82 -5.5 11.188 1 91.94 26 GLN B N 1
ATOM 2427 C CA . GLN B 1 26 ? -13.844 -5.52 10.148 1 91.94 26 GLN B CA 1
ATOM 2428 C C . GLN B 1 26 ? -14.453 -6.91 10 1 91.94 26 GLN B C 1
ATOM 2430 O O . GLN B 1 26 ? -13.766 -7.863 9.641 1 91.94 26 GLN B O 1
ATOM 2435 N N . GLU B 1 27 ? -15.695 -6.988 10.102 1 88.25 27 GLU B N 1
ATOM 2436 C CA . GLU B 1 27 ? -16.359 -8.281 10.25 1 88.25 27 GLU B CA 1
ATOM 2437 C C . GLU B 1 27 ? -16.359 -9.055 8.938 1 88.25 27 GLU B C 1
ATOM 2439 O O . GLU B 1 27 ? -16.234 -10.281 8.93 1 88.25 27 GLU B O 1
ATOM 2444 N N . SER B 1 28 ? -16.562 -8.391 7.895 1 85 28 SER B N 1
ATOM 2445 C CA . SER B 1 28 ? -16.734 -9.047 6.605 1 85 28 SER B CA 1
ATOM 2446 C C . SER B 1 28 ? -15.492 -9.844 6.219 1 85 28 SER B C 1
ATOM 2448 O O . SER B 1 28 ? -15.594 -10.914 5.613 1 85 28 SER B O 1
ATOM 2450 N N . ILE B 1 29 ? -14.258 -9.336 6.648 1 85.38 29 ILE B N 1
ATOM 2451 C CA . ILE B 1 29 ? -13.055 -10.023 6.191 1 85.38 29 ILE B CA 1
ATOM 2452 C C . ILE B 1 29 ? -12.094 -10.234 7.363 1 85.38 29 ILE B C 1
ATOM 2454 O O . ILE B 1 29 ? -10.969 -10.703 7.18 1 85.38 29 ILE B O 1
ATOM 2458 N N . GLY B 1 30 ? -12.461 -9.906 8.492 1 85.38 30 GLY B N 1
ATOM 2459 C CA . GLY B 1 30 ? -11.68 -10.188 9.688 1 85.38 30 GLY B CA 1
ATOM 2460 C C . GLY B 1 30 ? -10.438 -9.312 9.797 1 85.38 30 GLY B C 1
ATOM 2461 O O . GLY B 1 30 ? -9.508 -9.648 10.539 1 85.38 30 GLY B O 1
ATOM 2462 N N . ARG B 1 31 ? -10.367 -8.266 9.188 1 88.19 31 ARG B N 1
ATOM 2463 C CA . ARG B 1 31 ? -9.203 -7.383 9.164 1 88.19 31 ARG B CA 1
ATOM 2464 C C . ARG B 1 31 ? -9.227 -6.422 10.352 1 88.19 31 ARG B C 1
ATOM 2466 O O . ARG B 1 31 ? -10.273 -5.883 10.703 1 88.19 31 ARG B O 1
ATOM 2473 N N . GLU B 1 32 ? -8.031 -6.234 10.883 1 89.12 32 GLU B N 1
ATOM 2474 C CA . GLU B 1 32 ? -7.883 -5.172 11.875 1 89.12 32 GLU B CA 1
ATOM 2475 C C . GLU B 1 32 ? -7.844 -3.801 11.211 1 89.12 32 GLU B C 1
ATOM 2477 O O . GLU B 1 32 ? -7.191 -3.619 10.18 1 89.12 32 GLU B O 1
ATOM 2482 N N . VAL B 1 33 ? -8.641 -2.898 11.812 1 93 33 VAL B N 1
ATOM 2483 C CA . VAL B 1 33 ? -8.727 -1.551 11.258 1 93 33 VAL B CA 1
ATOM 2484 C C . VAL B 1 33 ? -8.609 -0.522 12.383 1 93 33 VAL B C 1
ATOM 2486 O O . VAL B 1 33 ? -8.727 -0.866 13.562 1 93 33 VAL B O 1
ATOM 2489 N N . ALA B 1 34 ? -8.234 0.684 12.016 1 92.19 34 ALA B N 1
ATOM 2490 C CA . ALA B 1 34 ? -8.375 1.847 12.891 1 92.19 34 ALA B CA 1
ATOM 2491 C C . ALA B 1 34 ? -9.617 2.654 12.539 1 92.19 34 ALA B C 1
ATOM 2493 O O . ALA B 1 34 ? -9.883 2.924 11.359 1 92.19 34 ALA B O 1
ATOM 2494 N N . ILE B 1 35 ? -10.359 2.975 13.57 1 93.44 35 ILE B N 1
ATOM 2495 C CA . ILE B 1 35 ? -11.555 3.783 13.359 1 93.44 35 ILE B CA 1
ATOM 2496 C C . ILE B 1 35 ? -11.438 5.098 14.125 1 93.44 35 ILE B C 1
ATOM 2498 O O . ILE B 1 35 ? -11.258 5.098 15.344 1 93.44 35 ILE B O 1
ATOM 2502 N N . LYS B 1 36 ? -11.469 6.16 13.391 1 88.31 36 LYS B N 1
ATOM 2503 C CA . LYS B 1 36 ? -11.492 7.488 13.984 1 88.31 36 LYS B CA 1
ATOM 2504 C C . LYS B 1 36 ? -12.922 8.008 14.102 1 88.31 36 LYS B C 1
ATOM 2506 O O . LYS B 1 36 ? -13.625 8.164 13.102 1 88.31 36 LYS B O 1
ATOM 2511 N N . VAL B 1 37 ? -13.336 8.203 15.305 1 88.06 37 VAL B N 1
ATOM 2512 C CA . VAL B 1 37 ? -14.664 8.742 15.578 1 88.06 37 VAL B CA 1
ATOM 2513 C C . VAL B 1 37 ? -14.547 10.211 15.992 1 88.06 37 VAL B C 1
ATOM 2515 O O . VAL B 1 37 ? -13.891 10.531 16.984 1 88.06 37 VAL B O 1
ATOM 2518 N N . LEU B 1 38 ? -15.156 11.023 15.227 1 80.38 38 LEU B N 1
ATOM 2519 C CA . LEU B 1 38 ? -15.016 12.461 15.461 1 80.38 38 LEU B CA 1
ATOM 2520 C C . LEU B 1 38 ? -15.922 12.914 16.594 1 80.38 38 LEU B C 1
ATOM 2522 O O . LEU B 1 38 ? -17.047 12.43 16.734 1 80.38 38 LEU B O 1
ATOM 2526 N N . ALA B 1 39 ? -15.312 13.648 17.594 1 71.44 39 ALA B N 1
ATOM 2527 C CA . ALA B 1 39 ? -16.062 14.172 18.75 1 71.44 39 ALA B CA 1
ATOM 2528 C C . ALA B 1 39 ? -17.016 15.273 18.312 1 71.44 39 ALA B C 1
ATOM 2530 O O . ALA B 1 39 ? -16.703 16.453 18.422 1 71.44 39 ALA B O 1
ATOM 2531 N N . ALA B 1 40 ? -17.578 15.242 17.234 1 60.75 40 ALA B N 1
ATOM 2532 C CA . ALA B 1 40 ? -18.484 16.328 16.859 1 60.75 40 ALA B CA 1
ATOM 2533 C C . ALA B 1 40 ? -19.938 15.945 17.125 1 60.75 40 ALA B C 1
ATOM 2535 O O . ALA B 1 40 ? -20.281 14.766 17.109 1 60.75 40 ALA B O 1
ATOM 2536 N N . PRO B 1 41 ? -20.609 17.047 17.688 1 58.56 41 PRO B N 1
ATOM 2537 C CA . PRO B 1 41 ? -22.047 16.781 17.734 1 58.56 41 PRO B CA 1
ATOM 2538 C C . PRO B 1 41 ? -22.594 16.266 16.406 1 58.56 41 PRO B C 1
ATOM 2540 O O . PRO B 1 41 ? -21.891 16.297 15.391 1 58.56 41 PRO B O 1
ATOM 2543 N N . ALA B 1 42 ? -23.75 15.664 16.484 1 58.47 42 ALA B N 1
ATOM 2544 C CA . ALA B 1 42 ? -24.438 15.258 15.266 1 58.47 42 ALA B CA 1
ATOM 2545 C C . ALA B 1 42 ? -24.297 16.312 14.172 1 58.47 42 ALA B C 1
ATOM 2547 O O . ALA B 1 42 ? -24.484 17.5 14.422 1 58.47 42 ALA B O 1
ATOM 2548 N N . LEU B 1 43 ? -23.625 15.945 13.086 1 60.66 43 LEU B N 1
ATOM 2549 C CA . LEU B 1 43 ? -23.359 16.859 11.984 1 60.66 43 LEU B CA 1
ATOM 2550 C C . LEU B 1 43 ? -24.656 17.453 11.445 1 60.66 43 LEU B C 1
ATOM 2552 O O . LEU B 1 43 ? -25.641 16.734 11.273 1 60.66 43 LEU B O 1
ATOM 2556 N N . ASP B 1 44 ? -24.625 18.703 11.547 1 67.62 44 ASP B N 1
ATOM 2557 C CA . ASP B 1 44 ? -25.703 19.281 10.734 1 67.62 44 ASP B CA 1
ATOM 2558 C C . ASP B 1 44 ? -25.531 18.922 9.266 1 67.62 44 ASP B C 1
ATOM 2560 O O . ASP B 1 44 ? -24.562 18.25 8.891 1 67.62 44 ASP B O 1
ATOM 2564 N N . ALA B 1 45 ? -26.516 19.156 8.531 1 70.19 45 ALA B N 1
ATOM 2565 C CA . ALA B 1 45 ? -26.562 18.75 7.133 1 70.19 45 ALA B CA 1
ATOM 2566 C C . ALA B 1 45 ? -25.375 19.281 6.355 1 70.19 45 ALA B C 1
ATOM 2568 O O . ALA B 1 45 ? -24.828 18.594 5.492 1 70.19 45 ALA B O 1
ATOM 2569 N N . ARG B 1 46 ? -24.984 20.453 6.777 1 69.88 46 ARG B N 1
ATOM 2570 C CA . ARG B 1 46 ? -23.875 21.078 6.066 1 69.88 46 ARG B CA 1
ATOM 2571 C C . ARG B 1 46 ? -22.562 20.391 6.402 1 69.88 46 ARG B C 1
ATOM 2573 O O . ARG B 1 46 ? -21.75 20.125 5.512 1 69.88 46 ARG B O 1
ATOM 2580 N N . THR B 1 47 ? -22.406 20.078 7.617 1 68.5 47 THR B N 1
ATOM 2581 C CA . THR B 1 47 ? -21.188 19.422 8.07 1 68.5 47 THR B CA 1
ATOM 2582 C C . THR B 1 47 ? -21.109 18 7.551 1 68.5 47 THR B C 1
ATOM 2584 O O . THR B 1 47 ? -20.016 17.516 7.219 1 68.5 47 THR B O 1
ATOM 2587 N N . GLU B 1 48 ? -22.25 17.484 7.434 1 73.5 48 GLU B N 1
ATOM 2588 C CA . GLU B 1 48 ? -22.312 16.125 6.902 1 73.5 48 GLU B CA 1
ATOM 2589 C C . GLU B 1 48 ? -21.875 16.094 5.438 1 73.5 48 GLU B C 1
ATOM 2591 O O . GLU B 1 48 ? -21.141 15.188 5.027 1 73.5 48 GLU B O 1
ATOM 2596 N N . LYS B 1 49 ? -22.375 17 4.703 1 75.44 49 LYS B N 1
ATOM 2597 C CA . LYS B 1 49 ? -22.016 17.078 3.289 1 75.44 49 LYS B CA 1
ATOM 2598 C C . LYS B 1 49 ? -20.516 17.312 3.111 1 75.44 49 LYS B C 1
ATOM 2600 O O . LYS B 1 49 ? -19.891 16.719 2.229 1 75.44 49 LYS B O 1
ATOM 2605 N N . ARG B 1 50 ? -20.062 18.125 3.949 1 71.5 50 ARG B N 1
ATOM 2606 C CA . ARG B 1 50 ? -18.625 18.422 3.895 1 71.5 50 ARG B CA 1
ATOM 2607 C C . ARG B 1 50 ? -17.797 17.188 4.25 1 71.5 50 ARG B C 1
ATOM 2609 O O . ARG B 1 50 ? -16.797 16.891 3.602 1 71.5 50 ARG B O 1
ATOM 2616 N N . PHE B 1 51 ? -18.281 16.547 5.258 1 75.06 51 PHE B N 1
ATOM 2617 C CA . PHE B 1 51 ? -17.594 15.32 5.672 1 75.06 51 PHE B CA 1
ATOM 2618 C C . PHE B 1 51 ? -17.594 14.289 4.547 1 75.06 51 PHE B C 1
ATOM 2620 O O . PHE B 1 51 ? -16.562 13.672 4.27 1 75.06 51 PHE B O 1
ATOM 2627 N N . THR B 1 52 ? -18.672 14.211 3.98 1 74.94 52 THR B N 1
ATOM 2628 C CA . THR B 1 52 ? -18.812 13.258 2.889 1 74.94 52 THR B CA 1
ATOM 2629 C C . THR B 1 52 ? -17.906 13.625 1.724 1 74.94 52 THR B C 1
ATOM 2631 O O . THR B 1 52 ? -17.219 12.766 1.172 1 74.94 52 THR B O 1
ATOM 2634 N N . ARG B 1 53 ? -17.875 14.836 1.41 1 74.19 53 ARG B N 1
ATOM 2635 C CA . ARG B 1 53 ? -17.047 15.305 0.302 1 74.19 53 ARG B CA 1
ATOM 2636 C C . ARG B 1 53 ? -15.562 15.078 0.588 1 74.19 53 ARG B C 1
ATOM 2638 O O . ARG B 1 53 ? -14.82 14.625 -0.283 1 74.19 53 ARG B O 1
ATOM 2645 N N . GLU B 1 54 ? -15.234 15.359 1.735 1 72.19 54 GLU B N 1
ATOM 2646 C CA . GLU B 1 54 ? -13.836 15.203 2.115 1 72.19 54 GLU B CA 1
ATOM 2647 C C . GLU B 1 54 ? -13.43 13.734 2.158 1 72.19 54 GLU B C 1
ATOM 2649 O O . GLU B 1 54 ? -12.336 13.367 1.725 1 72.19 54 GLU B O 1
ATOM 2654 N N . SER B 1 55 ? -14.336 12.969 2.65 1 76.06 55 SER B N 1
ATOM 2655 C CA . SER B 1 55 ? -14.062 11.531 2.686 1 76.06 55 SER B CA 1
ATOM 2656 C C . SER B 1 55 ? -13.945 10.961 1.279 1 76.06 55 SER B C 1
ATOM 2658 O O . SER B 1 55 ? -13.109 10.086 1.026 1 76.06 55 SER B O 1
ATOM 2660 N N . GLN B 1 56 ? -14.727 11.523 0.454 1 77.81 56 GLN B N 1
ATOM 2661 C CA . GLN B 1 56 ? -14.688 11.078 -0.935 1 77.81 56 GLN B CA 1
ATOM 2662 C C . GLN B 1 56 ? -13.375 11.477 -1.606 1 77.81 56 GLN B C 1
ATOM 2664 O O . GLN B 1 56 ? -12.773 10.688 -2.332 1 77.81 56 GLN B O 1
ATOM 2669 N N . ALA B 1 57 ? -12.992 12.633 -1.317 1 75 57 ALA B N 1
ATOM 2670 C CA . ALA B 1 57 ? -11.719 13.086 -1.874 1 75 57 ALA B CA 1
ATOM 2671 C C . ALA B 1 57 ? -10.562 12.234 -1.37 1 75 57 ALA B C 1
ATOM 2673 O O . ALA B 1 57 ? -9.672 11.867 -2.139 1 75 57 ALA B O 1
ATOM 2674 N N . LEU B 1 58 ? -10.688 11.859 -0.19 1 75.31 58 LEU B N 1
ATOM 2675 C CA . LEU B 1 58 ? -9.641 11.039 0.416 1 75.31 58 LEU B CA 1
ATOM 2676 C C . LEU B 1 58 ? -9.688 9.617 -0.124 1 75.31 58 LEU B C 1
ATOM 2678 O O . LEU B 1 58 ? -8.641 8.992 -0.322 1 75.31 58 LEU B O 1
ATOM 2682 N N . GLY B 1 59 ? -10.898 9.172 -0.252 1 76.75 59 GLY B N 1
ATOM 2683 C CA . GLY B 1 59 ? -11.062 7.836 -0.797 1 76.75 59 GLY B CA 1
ATOM 2684 C C . GLY B 1 59 ? -10.461 7.672 -2.178 1 76.75 59 GLY B C 1
ATOM 2685 O O . GLY B 1 59 ? -9.93 6.609 -2.506 1 76.75 59 GLY B O 1
ATOM 2686 N N . ALA B 1 60 ? -10.477 8.789 -2.883 1 74.56 60 ALA B N 1
ATOM 2687 C CA . ALA B 1 60 ? -9.953 8.75 -4.25 1 74.56 60 ALA B CA 1
ATOM 2688 C C . ALA B 1 60 ? -8.43 8.719 -4.254 1 74.56 60 ALA B C 1
ATOM 2690 O O . ALA B 1 60 ? -7.812 8.344 -5.254 1 74.56 60 ALA B O 1
ATOM 2691 N N . LEU B 1 61 ? -7.848 9.094 -3.1 1 76.75 61 LEU B N 1
ATOM 2692 C CA . LEU B 1 61 ? -6.395 9.148 -2.982 1 76.75 61 LEU B CA 1
ATOM 2693 C C . LEU B 1 61 ? -5.844 7.832 -2.438 1 76.75 61 LEU B C 1
ATOM 2695 O O . LEU B 1 61 ? -4.629 7.625 -2.416 1 76.75 61 LEU B O 1
ATOM 2699 N N . GLY B 1 62 ? -6.691 6.973 -1.985 1 69.94 62 GLY B N 1
ATOM 2700 C CA . GLY B 1 62 ? -6.324 5.793 -1.217 1 69.94 62 GLY B CA 1
ATOM 2701 C C . GLY B 1 62 ? -5.508 4.789 -2.01 1 69.94 62 GLY B C 1
ATOM 2702 O O . GLY B 1 62 ? -5.051 3.783 -1.467 1 69.94 62 GLY B O 1
ATOM 2703 N N . TRP B 1 63 ? -5.137 5.203 -3.178 1 77.12 63 TRP B N 1
ATOM 2704 C CA . TRP B 1 63 ? -4.312 4.32 -3.998 1 77.12 63 TRP B CA 1
ATOM 2705 C C . TRP B 1 63 ? -2.834 4.676 -3.859 1 77.12 63 TRP B C 1
ATOM 2707 O O . TRP B 1 63 ? -1.963 3.889 -4.238 1 77.12 63 TRP B O 1
ATOM 2717 N N . HIS B 1 64 ? -2.623 5.781 -3.316 1 88.56 64 HIS B N 1
ATOM 2718 C CA . HIS B 1 64 ? -1.227 6.184 -3.188 1 88.56 64 HIS B CA 1
ATOM 2719 C C . HIS B 1 64 ? -0.523 5.379 -2.096 1 88.56 64 HIS B C 1
ATOM 2721 O O . HIS B 1 64 ? -1.065 5.203 -1.003 1 88.56 64 HIS B O 1
ATOM 2727 N N . PRO B 1 65 ? 0.688 4.957 -2.336 1 89.62 65 PRO B N 1
ATOM 2728 C CA . PRO B 1 65 ? 1.35 4.039 -1.403 1 89.62 65 PRO B CA 1
ATOM 2729 C C . PRO B 1 65 ? 1.683 4.699 -0.066 1 89.62 65 PRO B C 1
ATOM 2731 O O . PRO B 1 65 ? 1.896 4.004 0.932 1 89.62 65 PRO B O 1
ATOM 2734 N N . ASN B 1 66 ? 1.786 6 -0.003 1 94.19 66 ASN B N 1
ATOM 2735 C CA . ASN B 1 66 ? 2.203 6.676 1.221 1 94.19 66 ASN B CA 1
ATOM 2736 C C . ASN B 1 66 ? 1.063 7.484 1.832 1 94.19 66 ASN B C 1
ATOM 2738 O O . ASN B 1 66 ? 1.301 8.438 2.578 1 94.19 66 ASN B O 1
ATOM 2742 N N . ILE B 1 67 ? -0.104 7.18 1.475 1 91.88 67 ILE B N 1
ATOM 2743 C CA . ILE B 1 67 ? -1.312 7.707 2.102 1 91.88 67 ILE B CA 1
ATOM 2744 C C . ILE B 1 67 ? -2.076 6.57 2.779 1 91.88 67 ILE B C 1
ATOM 2746 O O . ILE B 1 67 ? -2.273 5.508 2.189 1 91.88 67 ILE B O 1
ATOM 2750 N N . VAL B 1 68 ? -2.408 6.82 3.965 1 90.56 68 VAL B N 1
ATOM 2751 C CA . VAL B 1 68 ? -3.156 5.809 4.703 1 90.56 68 VAL B CA 1
ATOM 2752 C C . VAL B 1 68 ? -4.41 5.422 3.924 1 90.56 68 VAL B C 1
ATOM 2754 O O . VAL B 1 68 ? -5.109 6.289 3.395 1 90.56 68 VAL B O 1
ATOM 2757 N N . VAL B 1 69 ? -4.676 4.16 3.898 1 88.19 69 VAL B N 1
ATOM 2758 C CA . VAL B 1 69 ? -5.797 3.656 3.111 1 88.19 69 VAL B CA 1
ATOM 2759 C C . VAL B 1 69 ? -7.094 3.801 3.906 1 88.19 69 VAL B C 1
ATOM 2761 O O . VAL B 1 69 ? -7.18 3.35 5.051 1 88.19 69 VAL B O 1
ATOM 2764 N N . LEU B 1 70 ? -8.086 4.391 3.295 1 88 70 LEU B N 1
ATOM 2765 C CA . LEU B 1 70 ? -9.422 4.449 3.879 1 88 70 LEU B CA 1
ATOM 2766 C C . LEU B 1 70 ? -10.258 3.258 3.432 1 88 70 LEU B C 1
ATOM 2768 O O . LEU B 1 70 ? -10.242 2.891 2.254 1 88 70 LEU B O 1
ATOM 2772 N N . PHE B 1 71 ? -10.906 2.691 4.363 1 88.62 71 PHE B N 1
ATOM 2773 C CA . PHE B 1 71 ? -11.758 1.56 4.023 1 88.62 71 PHE B CA 1
ATOM 2774 C C . PHE B 1 71 ? -13.219 1.991 3.918 1 88.62 71 PHE B C 1
ATOM 2776 O O . PHE B 1 71 ? -13.961 1.477 3.086 1 88.62 71 PHE B O 1
ATOM 2783 N N . ASP B 1 72 ? -13.547 2.898 4.805 1 88.06 72 ASP B N 1
ATOM 2784 C CA . ASP B 1 72 ? -14.953 3.297 4.863 1 88.06 72 ASP B CA 1
ATOM 2785 C C . ASP B 1 72 ? -15.117 4.621 5.605 1 88.06 72 ASP B C 1
ATOM 2787 O O . ASP B 1 72 ? -14.219 5.043 6.336 1 88.06 72 ASP B O 1
ATOM 2791 N N . ALA B 1 73 ? -16.141 5.273 5.297 1 87.88 73 ALA B N 1
ATOM 2792 C CA . ALA B 1 73 ? -16.578 6.457 6.039 1 87.88 73 ALA B CA 1
ATOM 2793 C C . ALA B 1 73 ? -18.094 6.5 6.168 1 87.88 73 ALA B C 1
ATOM 2795 O O . ALA B 1 73 ? -18.812 6.113 5.242 1 87.88 73 ALA B O 1
ATOM 2796 N N . GLY B 1 74 ? -18.547 6.883 7.309 1 85.69 74 GLY B N 1
ATOM 2797 C CA . GLY B 1 74 ? -19.984 6.953 7.543 1 85.69 74 GLY B CA 1
ATOM 2798 C C . GLY B 1 74 ? -20.328 7.605 8.859 1 85.69 74 GLY B C 1
ATOM 2799 O O . GLY B 1 74 ? -19.609 8.477 9.344 1 85.69 74 GLY B O 1
ATOM 2800 N N . GLN B 1 75 ? -21.547 7.297 9.242 1 86.31 75 GLN B N 1
ATOM 2801 C CA . GLN B 1 75 ? -22.031 7.781 10.531 1 86.31 75 GLN B CA 1
ATOM 2802 C C . GLN B 1 75 ? -22.484 6.621 11.414 1 86.31 75 GLN B C 1
ATOM 2804 O O . GLN B 1 75 ? -23.047 5.645 10.93 1 86.31 75 GLN B O 1
ATOM 2809 N N . THR B 1 76 ? -22.219 6.82 12.672 1 86.75 76 THR B N 1
ATOM 2810 C CA . THR B 1 76 ? -22.75 5.863 13.641 1 86.75 76 THR B CA 1
ATOM 2811 C C . THR B 1 76 ? -24.281 5.949 13.703 1 86.75 76 THR B C 1
ATOM 2813 O O . THR B 1 76 ? -24.875 6.887 13.164 1 86.75 76 THR B O 1
ATOM 2816 N N . PRO B 1 77 ? -24.812 4.918 14.367 1 85.44 77 PRO B N 1
ATOM 2817 C CA . PRO B 1 77 ? -26.266 5.004 14.531 1 85.44 77 PRO B CA 1
ATOM 2818 C C . PRO B 1 77 ? -26.719 6.281 15.234 1 85.44 77 PRO B C 1
ATOM 2820 O O . PRO B 1 77 ? -27.828 6.762 15.016 1 85.44 77 PRO B O 1
ATOM 2823 N N . ARG B 1 78 ? -25.875 6.922 16.016 1 83.19 78 ARG B N 1
ATOM 2824 C CA . ARG B 1 78 ? -26.188 8.148 16.734 1 83.19 78 ARG B CA 1
ATOM 2825 C C . ARG B 1 78 ? -25.844 9.375 15.898 1 83.19 78 ARG B C 1
ATOM 2827 O O . ARG B 1 78 ? -25.938 10.508 16.375 1 83.19 78 ARG B O 1
ATOM 2834 N N . GLY B 1 79 ? -25.344 9.109 14.734 1 82.44 79 GLY B N 1
ATOM 2835 C CA . GLY B 1 79 ? -25.109 10.211 13.805 1 82.44 79 GLY B CA 1
ATOM 2836 C C . GLY B 1 79 ? -23.703 10.781 13.906 1 82.44 79 GLY B C 1
ATOM 2837 O O . GLY B 1 79 ? -23.422 11.852 13.359 1 82.44 79 GLY B O 1
ATOM 2838 N N . VAL B 1 80 ? -22.859 10.172 14.609 1 83.31 80 VAL B N 1
ATOM 2839 C CA . VAL B 1 80 ? -21.484 10.648 14.766 1 83.31 80 VAL B CA 1
ATOM 2840 C C . VAL B 1 80 ? -20.625 10.156 13.602 1 83.31 80 VAL B C 1
ATOM 2842 O O . VAL B 1 80 ? -20.609 8.953 13.305 1 83.31 80 VAL B O 1
ATOM 2845 N N . PRO B 1 81 ? -19.906 11.078 12.953 1 85.5 81 PRO B N 1
ATOM 2846 C CA . PRO B 1 81 ? -19.078 10.664 11.812 1 85.5 81 PRO B CA 1
ATOM 2847 C C . PRO B 1 81 ? -17.906 9.781 12.227 1 85.5 81 PRO B C 1
ATOM 2849 O O . PRO B 1 81 ? -17.312 9.992 13.289 1 85.5 81 PRO B O 1
ATOM 2852 N N . TYR B 1 82 ? -17.625 8.812 11.359 1 89.19 82 TYR B N 1
ATOM 2853 C CA . TYR B 1 82 ? -16.453 7.984 11.578 1 89.19 82 TYR B CA 1
ATOM 2854 C C . TYR B 1 82 ? -15.742 7.691 10.258 1 89.19 82 TYR B C 1
ATOM 2856 O O . TYR B 1 82 ? -16.344 7.773 9.188 1 89.19 82 TYR B O 1
ATOM 2864 N N . ILE B 1 83 ? -14.453 7.445 10.367 1 89 83 ILE B N 1
ATOM 2865 C CA . ILE B 1 83 ? -13.625 7.004 9.258 1 89 83 ILE B CA 1
ATOM 2866 C C . ILE B 1 83 ? -12.898 5.715 9.633 1 89 83 ILE B C 1
ATOM 2868 O O . ILE B 1 83 ? -12.266 5.637 10.688 1 89 83 ILE B O 1
ATOM 2872 N N . ALA B 1 84 ? -13.109 4.68 8.844 1 91.38 84 ALA B N 1
ATOM 2873 C CA . ALA B 1 84 ? -12.359 3.434 9 1 91.38 84 ALA B CA 1
ATOM 2874 C C . ALA B 1 84 ? -11.164 3.387 8.055 1 91.38 84 ALA B C 1
ATOM 2876 O O . ALA B 1 84 ? -11.297 3.641 6.859 1 91.38 84 ALA B O 1
ATOM 2877 N N . MET B 1 85 ? -10.023 3.062 8.609 1 90.56 85 MET B N 1
ATOM 2878 C CA . MET B 1 85 ? -8.789 3.098 7.828 1 90.56 85 MET B CA 1
ATOM 2879 C C . MET B 1 85 ? -7.852 1.969 8.242 1 90.56 85 MET B C 1
ATOM 2881 O O . MET B 1 85 ? -8.133 1.24 9.195 1 90.56 85 MET B O 1
ATOM 2885 N N . GLU B 1 86 ? -6.832 1.808 7.445 1 90.06 86 GLU B N 1
ATOM 2886 C CA . GLU B 1 86 ? -5.855 0.769 7.758 1 90.06 86 GLU B CA 1
ATOM 2887 C C . GLU B 1 86 ? -5.176 1.038 9.094 1 90.06 86 GLU B C 1
ATOM 2889 O O . GLU B 1 86 ? -4.871 2.188 9.422 1 90.06 86 GLU B O 1
ATOM 2894 N N . TYR B 1 87 ? -4.973 0.017 9.891 1 89.81 87 TYR B N 1
ATOM 2895 C CA . TYR B 1 87 ? -4.234 0.088 11.148 1 89.81 87 TYR B CA 1
ATOM 2896 C C . TYR B 1 87 ? -2.748 -0.145 10.922 1 89.81 87 TYR B C 1
ATOM 2898 O O . TYR B 1 87 ? -2.346 -1.201 10.43 1 89.81 87 TYR B O 1
ATOM 2906 N N . LEU B 1 88 ? -1.974 0.814 11.227 1 88.75 88 LEU B N 1
ATOM 2907 C CA . LEU B 1 88 ? -0.526 0.719 11.078 1 88.75 88 LEU B CA 1
ATOM 2908 C C . LEU B 1 88 ? 0.147 0.496 12.43 1 88.75 88 LEU B C 1
ATOM 2910 O O . LEU B 1 88 ? 0.313 1.438 13.211 1 88.75 88 LEU B O 1
ATOM 2914 N N . GLY B 1 89 ? 0.638 -0.672 1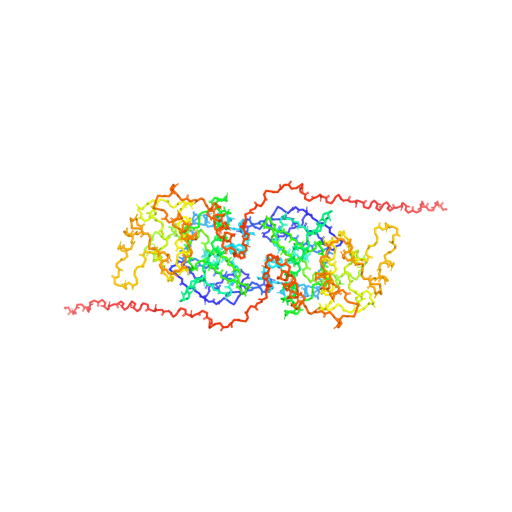2.625 1 83.94 89 GLY B N 1
ATOM 2915 C CA . GLY B 1 89 ? 1.125 -1.115 13.922 1 83.94 89 GLY B CA 1
ATOM 2916 C C . GLY B 1 89 ? 2.51 -0.591 14.25 1 83.94 89 GLY B C 1
ATOM 2917 O O . GLY B 1 89 ? 2.98 -0.729 15.383 1 83.94 89 GLY B O 1
ATOM 2918 N N . GLY B 1 90 ? 3.225 0.027 13.281 1 85.12 90 GLY B N 1
ATOM 2919 C CA . GLY B 1 90 ? 4.559 0.547 13.547 1 85.12 90 GLY B CA 1
ATOM 2920 C C . GLY B 1 90 ? 4.547 1.877 14.273 1 85.12 90 GLY B C 1
ATOM 2921 O O . GLY B 1 90 ? 5.59 2.354 14.719 1 85.12 90 GLY B O 1
ATOM 2922 N N . GLY B 1 91 ? 3.41 2.5 14.297 1 84.75 91 GLY B N 1
ATOM 2923 C CA . GLY B 1 91 ? 3.279 3.734 15.062 1 84.75 91 GLY B CA 1
ATOM 2924 C C . GLY B 1 91 ? 3.725 4.961 14.289 1 84.75 91 GLY B C 1
ATOM 2925 O O . GLY B 1 91 ? 4.129 4.859 13.125 1 84.75 91 GLY B O 1
ATOM 2926 N N . ALA B 1 92 ? 3.602 6.105 14.953 1 88.5 92 ALA B N 1
ATOM 2927 C CA . ALA B 1 92 ? 3.945 7.398 14.367 1 88.5 92 ALA B CA 1
ATOM 2928 C C . ALA B 1 92 ? 5.457 7.609 14.359 1 88.5 92 ALA B C 1
ATOM 2930 O O . ALA B 1 92 ? 6.18 6.992 15.141 1 88.5 92 ALA B O 1
ATOM 2931 N N . LEU B 1 93 ? 5.805 8.414 13.312 1 90.31 93 LEU B N 1
ATOM 2932 C CA . LEU B 1 93 ? 7.207 8.82 13.328 1 90.31 93 LEU B CA 1
ATOM 2933 C C . LEU B 1 93 ? 7.477 9.781 14.484 1 90.31 93 LEU B C 1
ATOM 2935 O O . LEU B 1 93 ? 6.547 10.367 15.039 1 90.31 93 LEU B O 1
ATOM 2939 N N . GLY B 1 94 ? 8.594 9.906 14.703 1 73.88 94 GLY B N 1
ATOM 2940 C CA . GLY B 1 94 ? 9 10.828 15.758 1 73.88 94 GLY B CA 1
ATOM 2941 C C . GLY B 1 94 ? 9.18 10.148 17.094 1 73.88 94 GLY B C 1
ATOM 2942 O O . GLY B 1 94 ? 8.938 8.945 17.234 1 73.88 94 GLY B O 1
ATOM 2943 N N . GLY B 1 95 ? 9.75 10.594 18.031 1 64.12 95 GLY B N 1
ATOM 2944 C CA . GLY B 1 95 ? 10.148 10.094 19.344 1 64.12 95 GLY B CA 1
ATOM 2945 C C . GLY B 1 95 ? 11.578 10.461 19.703 1 64.12 95 GLY B C 1
ATOM 2946 O O . GLY B 1 95 ? 12.102 11.477 19.25 1 64.12 95 GLY B O 1
ATOM 2947 N N . ASP B 1 96 ? 12 9.625 20.562 1 59.81 96 ASP B N 1
ATOM 2948 C CA . ASP B 1 96 ? 13.18 10.109 21.281 1 59.81 96 ASP B CA 1
ATOM 2949 C C . ASP B 1 96 ? 14.438 9.93 20.422 1 59.81 96 ASP B C 1
ATOM 2951 O O . ASP B 1 96 ? 15.508 10.445 20.766 1 59.81 96 ASP B O 1
ATOM 2955 N N . SER B 1 97 ? 14.289 9.172 19.219 1 67.69 97 SER B N 1
ATOM 2956 C CA . SER B 1 97 ? 15.602 9.039 18.594 1 67.69 97 SER B CA 1
ATOM 2957 C C . SER B 1 97 ? 15.609 9.633 17.188 1 67.69 97 SER B C 1
ATOM 2959 O O . SER B 1 97 ? 14.742 9.32 16.375 1 67.69 97 SER B O 1
ATOM 2961 N N . PRO B 1 98 ? 16.641 10.578 17.031 1 81.5 98 PRO B N 1
ATOM 2962 C CA . PRO B 1 98 ? 16.812 11.164 15.695 1 81.5 98 PRO B CA 1
ATOM 2963 C C . PRO B 1 98 ? 17.047 10.117 14.609 1 81.5 98 PRO B C 1
ATOM 2965 O O . PRO B 1 98 ? 17.656 9.07 14.883 1 81.5 98 PRO B O 1
ATOM 2968 N N . MET B 1 99 ? 16.469 10.352 13.484 1 93.19 99 MET B N 1
ATOM 2969 C CA . MET B 1 99 ? 16.672 9.516 12.297 1 93.19 99 MET B CA 1
ATOM 2970 C C . MET B 1 99 ? 17.938 9.953 11.555 1 93.19 99 MET B C 1
ATOM 2972 O O . MET B 1 99 ? 18.406 11.078 11.719 1 93.19 99 MET B O 1
ATOM 2976 N N . THR B 1 100 ? 18.469 9.016 10.828 1 95.12 100 THR B N 1
ATOM 2977 C CA . THR B 1 100 ? 19.625 9.367 10 1 95.12 100 THR B CA 1
ATOM 2978 C C . THR B 1 100 ? 19.203 10.289 8.859 1 95.12 100 THR B C 1
ATOM 2980 O O . THR B 1 100 ? 18.016 10.367 8.516 1 95.12 100 THR B O 1
ATOM 2983 N N . ALA B 1 101 ? 20.188 10.984 8.375 1 97.69 101 ALA B N 1
ATOM 2984 C CA . ALA B 1 101 ? 19.953 11.875 7.242 1 97.69 101 ALA B CA 1
ATOM 2985 C C . ALA B 1 101 ? 19.359 11.117 6.062 1 97.69 101 ALA B C 1
ATOM 2987 O O . ALA B 1 101 ? 18.406 11.586 5.43 1 97.69 101 ALA B O 1
ATOM 2988 N N . ALA B 1 102 ? 19.859 9.984 5.809 1 96.31 102 ALA B N 1
ATOM 2989 C CA . ALA B 1 102 ? 19.391 9.18 4.68 1 96.31 102 ALA B CA 1
ATOM 2990 C C . ALA B 1 102 ? 17.938 8.742 4.879 1 96.31 102 ALA B C 1
ATOM 2992 O O . ALA B 1 102 ? 17.125 8.836 3.959 1 96.31 102 ALA B O 1
ATOM 2993 N N . GLU B 1 103 ? 17.625 8.297 6.055 1 94.5 103 GLU B N 1
ATOM 2994 C CA . GLU B 1 103 ? 16.25 7.891 6.371 1 94.5 103 GLU B CA 1
ATOM 2995 C C . GLU B 1 103 ? 15.289 9.07 6.262 1 94.5 103 GLU B C 1
ATOM 2997 O O . GLU B 1 103 ? 14.18 8.93 5.742 1 94.5 103 GLU B O 1
ATOM 3002 N N . THR B 1 104 ? 15.766 10.133 6.77 1 97.56 104 THR B N 1
ATOM 3003 C CA . THR B 1 104 ? 14.93 11.328 6.762 1 97.56 104 THR B CA 1
ATOM 3004 C C . THR B 1 104 ? 14.625 11.773 5.332 1 97.56 104 THR B C 1
ATOM 3006 O O . THR B 1 104 ? 13.492 12.125 5.012 1 97.56 104 THR B O 1
ATOM 3009 N N . ALA B 1 105 ? 15.648 11.75 4.484 1 98.25 105 ALA B N 1
ATOM 3010 C CA . ALA B 1 105 ? 15.445 12.094 3.08 1 98.25 105 ALA B CA 1
ATOM 3011 C C . ALA B 1 105 ? 14.445 11.148 2.424 1 98.25 105 ALA B C 1
ATOM 3013 O O . ALA B 1 105 ? 13.555 11.594 1.687 1 98.25 105 ALA B O 1
ATOM 3014 N N . SER B 1 106 ? 14.555 9.93 2.744 1 96.81 106 SER B N 1
ATOM 3015 C CA . SER B 1 106 ? 13.656 8.922 2.189 1 96.81 106 SER B CA 1
ATOM 3016 C C . SER B 1 106 ? 12.211 9.18 2.605 1 96.81 106 SER B C 1
ATOM 3018 O O . SER B 1 106 ? 11.297 9.109 1.781 1 96.81 106 SER B O 1
ATOM 3020 N N . VAL B 1 107 ? 12.031 9.492 3.832 1 97.25 107 VAL B N 1
ATOM 3021 C CA . VAL B 1 107 ? 10.703 9.836 4.34 1 97.25 107 VAL B CA 1
ATOM 3022 C C . VAL B 1 107 ? 10.172 11.062 3.605 1 97.25 107 VAL B C 1
ATOM 3024 O O . VAL B 1 107 ? 9.023 11.078 3.164 1 97.25 107 VAL B O 1
ATOM 3027 N N . GLY B 1 108 ? 11.008 12.023 3.492 1 98.56 108 GLY B N 1
ATOM 3028 C CA . GLY B 1 108 ? 10.617 13.25 2.812 1 98.56 108 GLY B CA 1
ATOM 3029 C C . GLY B 1 108 ? 10.156 13.016 1.386 1 98.56 108 GLY B C 1
ATOM 3030 O O . GLY B 1 108 ? 9.156 13.586 0.951 1 98.56 108 GLY B O 1
ATOM 3031 N N . ILE B 1 109 ? 10.859 12.211 0.666 1 98.25 109 ILE B N 1
ATOM 3032 C CA . ILE B 1 109 ? 10.531 11.891 -0.721 1 98.25 109 ILE B CA 1
ATOM 3033 C C . ILE B 1 109 ? 9.156 11.234 -0.793 1 98.25 109 ILE B C 1
ATOM 3035 O O . ILE B 1 109 ? 8.305 11.648 -1.588 1 98.25 109 ILE B O 1
ATOM 3039 N N . ARG B 1 110 ? 8.922 10.32 0.015 1 97 110 ARG B N 1
ATOM 3040 C CA . ARG B 1 110 ? 7.684 9.547 0.014 1 97 110 ARG B CA 1
ATOM 3041 C C . ARG B 1 110 ? 6.492 10.422 0.392 1 97 110 ARG B C 1
ATOM 3043 O O . ARG B 1 110 ? 5.457 10.391 -0.276 1 97 110 ARG B O 1
ATOM 3050 N N . ILE B 1 111 ? 6.66 11.25 1.376 1 98 111 ILE B N 1
ATOM 3051 C CA . ILE B 1 111 ? 5.566 12.102 1.842 1 98 111 ILE B CA 1
ATOM 3052 C C . ILE B 1 111 ? 5.344 13.242 0.854 1 98 111 ILE B C 1
ATOM 3054 O O . ILE B 1 111 ? 4.203 13.664 0.633 1 98 111 ILE B O 1
ATOM 3058 N N . ALA B 1 112 ? 6.43 13.695 0.246 1 98.56 112 ALA B N 1
ATOM 3059 C CA . ALA B 1 112 ? 6.27 14.688 -0.812 1 98.56 112 ALA B CA 1
ATOM 3060 C C . ALA B 1 112 ? 5.406 14.148 -1.947 1 98.56 112 ALA B C 1
ATOM 3062 O O . ALA B 1 112 ? 4.559 14.859 -2.486 1 98.56 112 ALA B O 1
ATOM 3063 N N . GLY B 1 113 ? 5.617 12.938 -2.297 1 96.81 113 GLY B N 1
ATOM 3064 C CA . GLY B 1 113 ? 4.77 12.297 -3.293 1 96.81 113 GLY B CA 1
ATOM 3065 C C . GLY B 1 113 ? 3.311 12.242 -2.887 1 96.81 113 GLY B C 1
ATOM 3066 O O . GLY B 1 113 ? 2.422 12.508 -3.699 1 96.81 113 GLY B O 1
ATOM 3067 N N . ALA B 1 114 ? 3.066 11.867 -1.683 1 95.31 114 ALA B N 1
ATOM 3068 C CA . ALA B 1 114 ? 1.71 11.812 -1.145 1 95.31 114 ALA B CA 1
ATOM 3069 C C . ALA B 1 114 ? 1.043 13.188 -1.218 1 95.31 114 ALA B C 1
ATOM 3071 O O . ALA B 1 114 ? -0.104 13.305 -1.656 1 95.31 114 ALA B O 1
ATOM 3072 N N . LEU B 1 115 ? 1.773 14.195 -0.785 1 96.44 115 LEU B N 1
ATOM 3073 C CA . LEU B 1 115 ? 1.24 15.555 -0.805 1 96.44 115 LEU B CA 1
ATOM 3074 C C . LEU B 1 115 ? 0.958 16.016 -2.232 1 96.44 115 LEU B C 1
ATOM 3076 O O . LEU B 1 115 ? -0.069 16.641 -2.498 1 96.44 115 LEU B O 1
ATOM 3080 N N . HIS B 1 116 ? 1.911 15.695 -3.076 1 96.19 116 HIS B N 1
ATOM 3081 C CA . HIS B 1 116 ? 1.698 16.047 -4.473 1 96.19 116 HIS B CA 1
ATOM 3082 C C . HIS B 1 116 ? 0.398 15.453 -5.004 1 96.19 116 HIS B C 1
ATOM 3084 O O . HIS B 1 116 ? -0.406 16.156 -5.621 1 96.19 116 HIS B O 1
ATOM 3090 N N . CYS B 1 117 ? 0.235 14.242 -4.762 1 91.88 117 CYS B N 1
ATOM 3091 C CA . CYS B 1 117 ? -0.974 13.555 -5.207 1 91.88 117 CYS B CA 1
ATOM 3092 C C . CYS B 1 117 ? -2.219 14.219 -4.629 1 91.88 117 CYS B C 1
ATOM 3094 O O . CYS B 1 117 ? -3.189 14.461 -5.344 1 91.88 117 CYS B O 1
ATOM 3096 N N . ALA B 1 118 ? -2.254 14.477 -3.389 1 91.38 118 ALA B N 1
ATOM 3097 C CA . ALA B 1 118 ? -3.377 15.141 -2.729 1 91.38 118 ALA B CA 1
ATOM 3098 C C . ALA B 1 118 ? -3.639 16.516 -3.338 1 91.38 118 ALA B C 1
ATOM 3100 O O . ALA B 1 118 ? -4.785 16.859 -3.621 1 91.38 118 ALA B O 1
ATOM 3101 N N . HIS B 1 119 ? -2.582 17.266 -3.539 1 93.19 119 HIS B N 1
ATOM 3102 C CA . HIS B 1 119 ? -2.699 18.609 -4.086 1 93.19 119 HIS B CA 1
ATOM 3103 C C . HIS B 1 119 ? -3.291 18.594 -5.492 1 93.19 119 HIS B C 1
ATOM 3105 O O . HIS B 1 119 ? -4.125 19.438 -5.832 1 93.19 119 HIS B O 1
ATOM 3111 N N . GLU B 1 120 ? -2.881 17.641 -6.266 1 90.44 120 GLU B N 1
ATOM 3112 C CA . GLU B 1 120 ? -3.416 17.5 -7.617 1 90.44 120 GLU B CA 1
ATOM 3113 C C . GLU B 1 120 ? -4.914 17.203 -7.586 1 90.44 120 GLU B C 1
ATOM 3115 O O . GLU B 1 120 ? -5.641 17.578 -8.516 1 90.44 120 GLU B O 1
ATOM 3120 N N . ALA B 1 121 ? -5.328 16.625 -6.512 1 83.94 121 ALA B N 1
ATOM 3121 C CA . ALA B 1 121 ? -6.742 16.312 -6.352 1 83.94 121 ALA B CA 1
ATOM 3122 C C . ALA B 1 121 ? -7.484 17.453 -5.656 1 83.94 121 ALA B C 1
ATOM 3124 O O . ALA B 1 121 ? -8.672 17.328 -5.344 1 83.94 121 ALA B O 1
ATOM 3125 N N . GLY B 1 122 ? -6.77 18.484 -5.312 1 86 122 GLY B N 1
ATOM 3126 C CA . GLY B 1 122 ? -7.375 19.656 -4.695 1 86 122 GLY B CA 1
ATOM 3127 C C . GLY B 1 122 ? -7.531 19.516 -3.191 1 86 122 GLY B C 1
ATOM 3128 O O . GLY B 1 122 ? -8.352 20.219 -2.582 1 86 122 GLY B O 1
ATOM 3129 N N . VAL B 1 123 ? -6.809 18.641 -2.588 1 87.12 123 VAL B N 1
ATOM 3130 C CA . VAL B 1 123 ? -6.91 18.391 -1.152 1 87.12 123 VAL B CA 1
ATOM 3131 C C . VAL B 1 123 ? -5.664 18.922 -0.448 1 87.12 123 VAL B C 1
ATOM 3133 O O . VAL B 1 123 ? -4.539 18.594 -0.832 1 87.12 123 VAL B O 1
ATOM 3136 N N . LEU B 1 124 ? -5.871 19.766 0.567 1 90.75 124 LEU B N 1
ATOM 3137 C CA . LEU B 1 124 ? -4.801 20.219 1.455 1 90.75 124 LEU B CA 1
ATOM 3138 C C . LEU B 1 124 ? -4.762 19.359 2.723 1 90.75 124 LEU B C 1
ATOM 3140 O O . LEU B 1 124 ? -5.805 19.047 3.293 1 90.75 124 LEU B O 1
ATOM 3144 N N . HIS B 1 125 ? -3.57 18.984 3.131 1 90.75 125 HIS B N 1
ATOM 3145 C CA . HIS B 1 125 ? -3.473 18.188 4.355 1 90.75 125 HIS B CA 1
ATOM 3146 C C . HIS B 1 125 ? -3.695 19.062 5.59 1 90.75 125 HIS B C 1
ATOM 3148 O O . HIS B 1 125 ? -4.52 18.734 6.445 1 90.75 125 HIS B O 1
ATOM 3154 N N . ARG B 1 126 ? -2.861 20.141 5.801 1 90.31 126 ARG B N 1
ATOM 3155 C CA . ARG B 1 126 ? -3.006 21.234 6.766 1 90.31 126 ARG B CA 1
ATOM 3156 C C . ARG B 1 126 ? -2.395 20.859 8.109 1 90.31 126 ARG B C 1
ATOM 3158 O O . ARG B 1 126 ? -2.254 21.703 9 1 90.31 126 ARG B O 1
ATOM 3165 N N . ASP B 1 127 ? -1.95 19.594 8.25 1 89.31 127 ASP B N 1
ATOM 3166 C CA . ASP B 1 127 ? -1.436 19.203 9.555 1 89.31 127 ASP B CA 1
ATOM 3167 C C . ASP B 1 127 ? -0.323 18.172 9.422 1 89.31 127 ASP B C 1
ATOM 3169 O O . ASP B 1 127 ? -0.339 17.141 10.094 1 89.31 127 ASP B O 1
ATOM 3173 N N . VAL B 1 128 ? 0.608 18.359 8.539 1 94.5 128 VAL B N 1
ATOM 3174 C CA . VAL B 1 128 ? 1.754 17.469 8.383 1 94.5 128 VAL B CA 1
ATOM 3175 C C . VAL B 1 128 ? 2.689 17.609 9.578 1 94.5 128 VAL B C 1
ATOM 3177 O O . VAL B 1 128 ? 3.129 18.719 9.906 1 94.5 128 VAL B O 1
ATOM 3180 N N . LYS B 1 129 ? 2.914 16.562 10.273 1 92.94 129 LYS B N 1
ATOM 3181 C CA . LYS B 1 129 ? 3.805 16.469 11.43 1 92.94 129 LYS B CA 1
ATOM 3182 C C . LYS B 1 129 ? 4.195 15.023 11.711 1 92.94 129 LYS B C 1
ATOM 3184 O O . LYS B 1 129 ? 3.572 14.094 11.188 1 92.94 129 LYS B O 1
ATOM 3189 N N . PRO B 1 130 ? 5.234 14.812 12.453 1 93.31 130 PRO B N 1
ATOM 3190 C CA . PRO B 1 130 ? 5.691 13.438 12.695 1 93.31 130 PRO B CA 1
ATOM 3191 C C . PRO B 1 130 ? 4.582 12.539 13.234 1 93.31 130 PRO B C 1
ATOM 3193 O O . PRO B 1 130 ? 4.449 11.391 12.797 1 93.31 130 PRO B O 1
ATOM 3196 N N . ALA B 1 131 ? 3.682 13.047 14.078 1 88.25 131 ALA B N 1
ATOM 3197 C CA . ALA B 1 131 ? 2.627 12.266 14.719 1 88.25 131 ALA B CA 1
ATOM 3198 C C . ALA B 1 131 ? 1.613 11.773 13.688 1 88.25 131 ALA B C 1
ATOM 3200 O O . ALA B 1 131 ? 0.839 10.852 13.961 1 88.25 131 ALA B O 1
ATOM 3201 N N . ASN B 1 132 ? 1.607 12.375 12.484 1 89.94 132 ASN B N 1
ATOM 3202 C CA . ASN B 1 132 ? 0.656 12 11.438 1 89.94 132 ASN B CA 1
ATOM 3203 C C . ASN B 1 132 ? 1.324 11.195 10.336 1 89.94 132 ASN B C 1
ATOM 3205 O O . ASN B 1 132 ? 0.71 10.922 9.297 1 89.94 132 ASN B O 1
ATOM 3209 N N . ILE B 1 133 ? 2.531 10.898 10.5 1 94.62 133 ILE B N 1
ATOM 3210 C CA . ILE B 1 133 ? 3.236 9.969 9.617 1 94.62 133 ILE B CA 1
ATOM 3211 C C . ILE B 1 133 ? 3.467 8.648 10.344 1 94.62 133 ILE B C 1
ATOM 3213 O O . ILE B 1 133 ? 4.27 8.57 11.273 1 94.62 133 ILE B O 1
ATOM 3217 N N . LEU B 1 134 ? 2.812 7.676 9.867 1 92.25 134 LEU B N 1
ATOM 3218 C CA . LEU B 1 134 ? 2.783 6.379 10.539 1 92.25 134 LEU B CA 1
ATOM 3219 C C . LEU B 1 134 ? 3.637 5.359 9.789 1 92.25 134 LEU B C 1
ATOM 3221 O O . LEU B 1 134 ? 3.768 5.434 8.562 1 92.25 134 LEU B O 1
ATOM 3225 N N . ARG B 1 135 ? 4.18 4.441 10.555 1 90.75 135 ARG B N 1
ATOM 3226 C CA . ARG B 1 135 ? 4.957 3.35 9.969 1 90.75 135 ARG B CA 1
ATOM 3227 C C . ARG B 1 135 ? 4.188 2.035 10.031 1 90.75 135 ARG B C 1
ATOM 3229 O O . ARG B 1 135 ? 3.516 1.745 11.023 1 90.75 135 ARG B O 1
ATOM 3236 N N . SER B 1 136 ? 4.277 1.286 8.93 1 88.31 136 SER B N 1
ATOM 3237 C CA . SER B 1 136 ? 3.783 -0.087 8.969 1 88.31 136 SER B CA 1
ATOM 3238 C C . SER B 1 136 ? 4.785 -1.014 9.648 1 88.31 136 SER B C 1
ATOM 3240 O O . SER B 1 136 ? 5.93 -0.627 9.891 1 88.31 136 SER B O 1
ATOM 3242 N N . VAL B 1 137 ? 4.43 -2.205 9.898 1 84.56 137 VAL B N 1
ATOM 3243 C CA . VAL B 1 137 ? 5.309 -3.201 10.508 1 84.56 137 VAL B CA 1
ATOM 3244 C C . VAL B 1 137 ? 6.379 -3.625 9.5 1 84.56 137 VAL B C 1
ATOM 3246 O O . VAL B 1 137 ? 7.371 -4.254 9.875 1 84.56 137 VAL B O 1
ATOM 3249 N N . PHE B 1 138 ? 6.172 -3.203 8.258 1 85.12 138 PHE B N 1
ATOM 3250 C CA . PHE B 1 138 ? 7.133 -3.535 7.211 1 85.12 138 PHE B CA 1
ATOM 3251 C C . PHE B 1 138 ? 8.062 -2.357 6.934 1 85.12 138 PHE B C 1
ATOM 3253 O O . PHE B 1 138 ? 8.938 -2.439 6.07 1 85.12 138 PHE B O 1
ATOM 3260 N N . GLY B 1 139 ? 7.809 -1.198 7.617 1 84.31 139 GLY B N 1
ATOM 3261 C CA . GLY B 1 139 ? 8.719 -0.066 7.516 1 84.31 139 GLY B CA 1
ATOM 3262 C C . GLY B 1 139 ? 8.211 1.018 6.582 1 84.31 139 GLY B C 1
ATOM 3263 O O . GLY B 1 139 ? 8.82 2.082 6.469 1 84.31 139 GLY B O 1
ATOM 3264 N N . GLU B 1 140 ? 7.121 0.784 5.945 1 88.62 140 GLU B N 1
ATOM 3265 C CA . GLU B 1 140 ? 6.551 1.791 5.059 1 88.62 140 GLU B CA 1
ATOM 3266 C C . GLU B 1 140 ? 5.953 2.949 5.848 1 88.62 140 GLU B C 1
ATOM 3268 O O . GLU B 1 140 ? 5.324 2.738 6.891 1 88.62 140 GLU B O 1
ATOM 3273 N N . VAL B 1 141 ? 6.168 4.164 5.316 1 93.56 141 VAL B N 1
ATOM 3274 C CA . VAL B 1 141 ? 5.586 5.32 5.988 1 93.56 141 VAL B CA 1
ATOM 3275 C C . VAL B 1 141 ? 4.352 5.797 5.223 1 93.56 141 VAL B C 1
ATOM 3277 O O . VAL B 1 141 ? 4.336 5.785 3.988 1 93.56 141 VAL B O 1
ATOM 3280 N N . LYS B 1 142 ? 3.355 6.148 5.965 1 93.69 142 LYS B N 1
ATOM 3281 C CA . LYS B 1 142 ? 2.127 6.664 5.367 1 93.69 142 LYS B CA 1
ATOM 3282 C C . LYS B 1 142 ? 1.636 7.902 6.109 1 93.69 142 LYS B C 1
ATOM 3284 O O . LYS B 1 142 ? 1.707 7.969 7.336 1 93.69 142 LYS B O 1
ATOM 3289 N N . LEU B 1 143 ? 1.2 8.836 5.332 1 93.5 143 LEU B N 1
ATOM 3290 C CA . LEU B 1 143 ? 0.616 10.055 5.883 1 93.5 143 LEU B CA 1
ATOM 3291 C C . LEU B 1 143 ? -0.853 9.844 6.234 1 93.5 143 LEU B C 1
ATOM 3293 O O . LEU B 1 143 ? -1.628 9.344 5.41 1 93.5 143 LEU B O 1
ATOM 3297 N N . ALA B 1 144 ? -1.188 10.109 7.457 1 88.94 144 ALA B N 1
ATOM 3298 C CA . ALA B 1 144 ? -2.553 9.938 7.953 1 88.94 144 ALA B CA 1
ATOM 3299 C C . ALA B 1 144 ? -3.23 11.289 8.18 1 88.94 144 ALA B C 1
ATOM 3301 O O . ALA B 1 144 ? -2.6 12.336 8.031 1 88.94 144 ALA B O 1
ATOM 3302 N N . ASP B 1 145 ? -4.555 11.25 8.391 1 81.5 145 ASP B N 1
ATOM 3303 C CA . ASP B 1 145 ? -5.383 12.359 8.852 1 81.5 145 ASP B CA 1
ATOM 3304 C C . ASP B 1 145 ? -5.492 13.445 7.773 1 81.5 145 ASP B C 1
ATOM 3306 O O . ASP B 1 145 ? -5.426 14.633 8.078 1 81.5 145 ASP B O 1
ATOM 3310 N N . PHE B 1 146 ? -5.578 13.023 6.625 1 77.69 146 PHE B N 1
ATOM 3311 C CA . PHE B 1 146 ? -5.848 13.984 5.559 1 77.69 146 PHE B CA 1
ATOM 3312 C C . PHE B 1 146 ? -7.164 14.719 5.812 1 77.69 146 PHE B C 1
ATOM 3314 O O . PHE B 1 146 ? -8.18 14.086 6.102 1 77.69 146 PHE B O 1
ATOM 3321 N N . GLY B 1 147 ? -7.227 16.016 5.68 1 64.12 147 GLY B N 1
ATOM 3322 C CA . GLY B 1 147 ? -8.406 16.859 5.562 1 64.12 147 GLY B CA 1
ATOM 3323 C C . GLY B 1 147 ? -9.219 16.938 6.84 1 64.12 147 GLY B C 1
ATOM 3324 O O . GLY B 1 147 ? -10.234 17.625 6.895 1 64.12 147 GLY B O 1
ATOM 3325 N N . ILE B 1 148 ? -8.781 16.203 7.816 1 62.69 148 ILE B N 1
ATOM 3326 C CA . ILE B 1 148 ? -9.609 16.125 9.023 1 62.69 148 ILE B CA 1
ATOM 3327 C C . ILE B 1 148 ? -9.617 17.469 9.734 1 62.69 148 ILE B C 1
ATOM 3329 O O . ILE B 1 148 ? -10.648 17.906 10.242 1 62.69 148 ILE B O 1
ATOM 3333 N N . SER B 1 149 ? -8.461 18.031 9.742 1 58.75 149 SER B N 1
ATOM 3334 C CA . SER B 1 149 ? -8.391 19.344 10.391 1 58.75 149 SER B CA 1
ATOM 3335 C C . SER B 1 149 ? -9.375 20.328 9.773 1 58.75 149 SER B C 1
ATOM 3337 O O . SER B 1 149 ? -9.992 21.125 10.484 1 58.75 149 SER B O 1
ATOM 3339 N N . GLY B 1 150 ? -9.484 20.234 8.516 1 57.34 150 GLY B N 1
ATOM 3340 C CA . GLY B 1 150 ? -10.477 21.078 7.875 1 57.34 150 GLY B CA 1
ATOM 3341 C C . GLY B 1 150 ? -11.906 20.688 8.195 1 57.34 150 GLY B C 1
ATOM 3342 O O . GLY B 1 150 ? -12.789 21.547 8.242 1 57.34 150 GLY B O 1
ATOM 3343 N N . LEU B 1 151 ? -12 19.484 8.422 1 57.69 151 LEU B N 1
ATOM 3344 C CA . LEU B 1 151 ? -13.328 18.969 8.766 1 57.69 151 LEU B CA 1
ATOM 3345 C C . LEU B 1 151 ? -13.711 19.359 10.188 1 57.69 151 LEU B C 1
ATOM 3347 O O . LEU B 1 151 ? -14.867 19.703 10.445 1 57.69 151 LEU B O 1
ATOM 3351 N N . VAL B 1 152 ? -12.648 19.375 11.023 1 52.97 152 VAL B N 1
ATOM 3352 C CA . VAL B 1 152 ? -12.867 19.688 12.43 1 52.97 152 VAL B CA 1
ATOM 3353 C C . VAL B 1 152 ? -12.969 21.188 12.617 1 52.97 152 VAL B C 1
ATOM 3355 O O . VAL B 1 152 ? -13.766 21.672 13.422 1 52.97 152 VAL B O 1
ATOM 3358 N N . ASP B 1 153 ? -11.938 21.922 12.023 1 50.97 153 ASP B N 1
ATOM 3359 C CA . ASP B 1 153 ? -12.07 23.375 12.141 1 50.97 153 ASP B CA 1
ATOM 3360 C C . ASP B 1 153 ? -13.484 23.828 11.789 1 50.97 153 ASP B C 1
ATOM 3362 O O . ASP B 1 153 ? -13.992 24.797 12.359 1 50.97 153 ASP B O 1
ATOM 3366 N N . ALA B 1 154 ? -14.055 23.188 10.805 1 44.41 154 ALA B N 1
ATOM 3367 C CA . ALA B 1 154 ? -15.43 23.562 10.5 1 44.41 154 ALA B CA 1
ATOM 3368 C C . ALA B 1 154 ? -16.344 23.328 11.703 1 44.41 154 ALA B C 1
ATOM 3370 O O . ALA B 1 154 ? -17.406 23.938 11.805 1 44.41 154 ALA B O 1
ATOM 3371 N N . THR B 1 155 ? -15.977 22.281 12.305 1 42.91 155 THR B N 1
ATOM 3372 C CA . THR B 1 155 ? -16.891 22.016 13.414 1 42.91 155 THR B CA 1
ATOM 3373 C C . THR B 1 155 ? -16.5 22.812 14.648 1 42.91 155 THR B C 1
ATOM 3375 O O . THR B 1 155 ? -17.344 23.156 15.469 1 42.91 155 THR B O 1
ATOM 3378 N N . HIS B 1 156 ? -15.195 22.719 15 1 39.97 156 HIS B N 1
ATOM 3379 C CA . HIS B 1 156 ? -14.844 23.328 16.281 1 39.97 156 HIS B CA 1
ATOM 3380 C C . HIS B 1 156 ? -13.945 24.547 16.078 1 39.97 156 HIS B C 1
ATOM 3382 O O . HIS B 1 156 ? -12.867 24.438 15.5 1 39.97 156 HIS B O 1
ATOM 3388 N N . THR B 1 157 ? -14.477 25.688 15.805 1 35.97 157 THR B N 1
ATOM 3389 C CA . THR B 1 157 ? -13.781 26.953 15.977 1 35.97 157 THR B CA 1
ATOM 3390 C C . THR B 1 157 ? -12.867 26.906 17.203 1 35.97 157 THR B C 1
ATOM 3392 O O . THR B 1 157 ? -12.18 27.875 17.5 1 35.97 157 THR B O 1
ATOM 339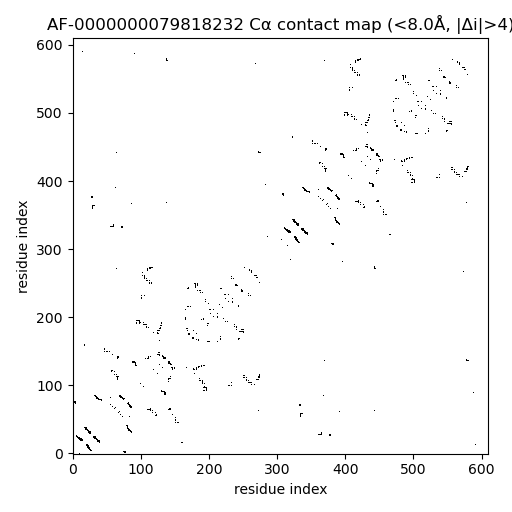5 N N . THR B 1 158 ? -13.273 26.188 18.328 1 33.47 158 THR B N 1
ATOM 3396 C CA . THR B 1 158 ? -12.609 26.547 19.578 1 33.47 158 THR B CA 1
ATOM 3397 C C . THR B 1 158 ? -11.141 26.141 19.547 1 33.47 158 THR B C 1
ATOM 3399 O O . THR B 1 158 ? -10.719 25.391 18.656 1 33.47 158 THR B O 1
ATOM 3402 N N . GLY B 1 159 ? -10.391 26.297 20.797 1 35.84 159 GLY B N 1
ATOM 3403 C CA . GLY B 1 159 ? -9.086 26.281 21.438 1 35.84 159 GLY B CA 1
ATOM 3404 C C . GLY B 1 159 ? -8.305 25.016 21.188 1 35.84 159 GLY B C 1
ATOM 3405 O O . GLY B 1 159 ? -7.449 24.641 21.984 1 35.84 159 GLY B O 1
ATOM 3406 N N . GLY B 1 160 ? -8.797 24.141 20.359 1 37.12 160 GLY B N 1
ATOM 3407 C CA . GLY B 1 160 ? -8.062 22.891 20.516 1 37.12 160 GLY B CA 1
ATOM 3408 C C . GLY B 1 160 ? -6.594 23.016 20.172 1 37.12 160 GLY B C 1
ATOM 3409 O O . GLY B 1 160 ? -6.18 23.969 19.5 1 37.12 160 GLY B O 1
ATOM 3410 N N . GLY B 1 161 ? -5.621 22.406 21.047 1 41.5 161 GLY B N 1
ATOM 3411 C CA . GLY B 1 161 ? -4.176 22.281 21.141 1 41.5 161 GLY B CA 1
ATOM 3412 C C . GLY B 1 161 ? -3.52 21.938 19.812 1 41.5 161 GLY B C 1
ATOM 3413 O O . GLY B 1 161 ? -3.318 20.75 19.516 1 41.5 161 GLY B O 1
ATOM 3414 N N . MET B 1 162 ? -3.955 22.531 18.734 1 48.69 162 MET B N 1
ATOM 3415 C CA . MET B 1 162 ? -3.143 22.359 17.531 1 48.69 162 MET B CA 1
ATOM 3416 C C . MET B 1 162 ? -1.658 22.5 17.859 1 48.69 162 MET B C 1
ATOM 3418 O O . MET B 1 162 ? -1.243 23.484 18.469 1 48.69 162 MET B O 1
ATOM 3422 N N . THR B 1 163 ? -0.966 21.406 17.891 1 61.41 163 THR B N 1
ATOM 3423 C CA . THR B 1 163 ? 0.476 21.594 18.016 1 61.41 163 THR B CA 1
ATOM 3424 C C . THR B 1 163 ? 1.003 22.516 16.922 1 61.41 163 THR B C 1
ATOM 3426 O O . THR B 1 163 ? 0.836 22.25 15.734 1 61.41 163 THR B O 1
ATOM 3429 N N . LEU B 1 164 ? 1.267 23.766 17.172 1 81.25 164 LEU B N 1
ATOM 3430 C CA . LEU B 1 164 ? 1.656 24.891 16.344 1 81.25 164 LEU B CA 1
ATOM 3431 C C . LEU B 1 164 ? 3.109 24.766 15.891 1 81.25 164 LEU B C 1
ATOM 3433 O O . LEU B 1 164 ? 3.584 25.562 15.078 1 81.25 164 LEU B O 1
ATOM 3437 N N . ALA B 1 165 ? 3.676 23.625 16.234 1 87.81 165 ALA B N 1
ATOM 3438 C CA . ALA B 1 165 ? 5.125 23.562 16.062 1 87.81 165 ALA B CA 1
ATOM 3439 C C . ALA B 1 165 ? 5.492 23.453 14.586 1 87.81 165 ALA B C 1
ATOM 3441 O O . ALA B 1 165 ? 6.609 23.797 14.195 1 87.81 165 ALA B O 1
ATOM 3442 N N . HIS B 1 166 ? 4.5 23.047 13.75 1 93.69 166 HIS B N 1
ATOM 3443 C CA . HIS B 1 166 ? 4.836 22.797 12.359 1 93.69 166 HIS B CA 1
ATOM 3444 C C . HIS B 1 166 ? 3.967 23.641 11.422 1 93.69 166 HIS B C 1
ATOM 3446 O O . HIS B 1 166 ? 3.932 23.391 10.219 1 93.69 166 HIS B O 1
ATOM 3452 N N . VAL B 1 167 ? 3.297 24.625 12 1 92.81 167 VAL B N 1
ATOM 3453 C CA . VAL B 1 167 ? 2.438 25.5 11.203 1 92.81 167 VAL B CA 1
ATOM 3454 C C . VAL B 1 167 ? 3.291 26.5 10.438 1 92.81 167 VAL B C 1
ATOM 3456 O O . VAL B 1 167 ? 4.316 26.969 10.938 1 92.81 167 VAL B O 1
ATOM 3459 N N . SER B 1 168 ? 2.828 26.859 9.305 1 96.06 168 SER B N 1
ATOM 3460 C CA . SER B 1 168 ? 3.582 27.766 8.445 1 96.06 168 SER B CA 1
ATOM 3461 C C . SER B 1 168 ? 3.408 29.219 8.898 1 96.06 168 SER B C 1
ATOM 3463 O O . SER B 1 168 ? 2.412 29.562 9.539 1 96.06 168 SER B O 1
ATOM 3465 N N . PRO B 1 169 ? 4.398 30.078 8.562 1 96.25 169 PRO B N 1
ATOM 3466 C CA . PRO B 1 169 ? 4.348 31.484 8.961 1 96.25 169 PRO B CA 1
ATOM 3467 C C . PRO B 1 169 ? 3.074 32.188 8.492 1 96.25 169 PRO B C 1
ATOM 3469 O O . PRO B 1 169 ? 2.443 32.906 9.273 1 96.25 169 PRO B O 1
ATOM 3472 N N . GLU B 1 170 ? 2.637 31.969 7.223 1 96.31 170 GLU B N 1
ATOM 3473 C CA . GLU B 1 170 ? 1.467 32.656 6.691 1 96.31 170 GLU B CA 1
ATOM 3474 C C . GLU B 1 170 ? 0.2 32.25 7.441 1 96.31 170 GLU B C 1
ATOM 3476 O O . GLU B 1 170 ? -0.732 33.062 7.566 1 96.31 170 GLU B O 1
ATOM 3481 N N . VAL B 1 171 ? 0.113 31.047 7.891 1 93.06 171 VAL B N 1
ATOM 3482 C CA . VAL B 1 171 ? -1.046 30.594 8.656 1 93.06 171 VAL B CA 1
ATOM 3483 C C . VAL B 1 171 ? -1.009 31.203 10.055 1 93.06 171 VAL B C 1
ATOM 3485 O O . VAL B 1 171 ? -2.039 31.625 10.578 1 93.06 171 VAL B O 1
ATOM 3488 N N . VAL B 1 172 ? 0.166 31.234 10.688 1 91 172 VAL B N 1
ATOM 3489 C CA . VAL B 1 172 ? 0.327 31.875 11.992 1 91 172 VAL B CA 1
ATOM 3490 C C . VAL B 1 172 ? -0.13 33.344 11.914 1 91 172 VAL B C 1
ATOM 3492 O O . VAL B 1 172 ? -0.76 33.844 12.844 1 91 172 VAL B O 1
ATOM 3495 N N . GLU B 1 173 ? 0.141 33.938 10.836 1 93.44 173 GLU B N 1
ATOM 3496 C CA . GLU B 1 173 ? -0.18 35.375 10.641 1 93.44 173 GLU B CA 1
ATOM 3497 C C . GLU B 1 173 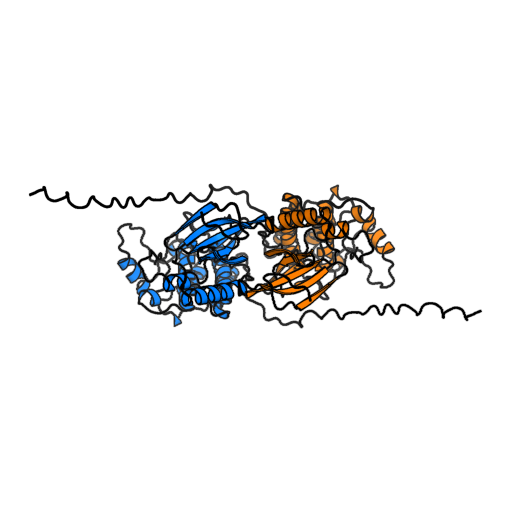? -1.653 35.562 10.289 1 93.44 173 GLU B C 1
ATOM 3499 O O . GLU B 1 173 ? -2.102 36.656 10.047 1 93.44 173 GLU B O 1
ATOM 3504 N N . GLY B 1 174 ? -2.355 34.469 10.195 1 90.75 174 GLY B N 1
ATOM 3505 C CA . GLY B 1 174 ? -3.791 34.562 9.984 1 90.75 174 GLY B CA 1
ATOM 3506 C C . GLY B 1 174 ? -4.199 34.281 8.547 1 90.75 174 GLY B C 1
ATOM 3507 O O . GLY B 1 174 ? -5.367 34.438 8.188 1 90.75 174 GLY B O 1
ATOM 3508 N N . GLY B 1 175 ? -3.246 33.969 7.734 1 91.25 175 GLY B N 1
ATOM 3509 C CA . GLY B 1 175 ? -3.568 33.625 6.355 1 91.25 175 GLY B CA 1
ATOM 3510 C C . GLY B 1 175 ? -4.188 32.25 6.203 1 91.25 175 GLY B C 1
ATOM 3511 O O . GLY B 1 175 ? -4.258 31.5 7.168 1 91.25 175 GLY B O 1
ATOM 3512 N N . THR B 1 176 ? -4.629 32 4.965 1 91.56 176 THR B N 1
ATOM 3513 C CA . THR B 1 176 ? -5.215 30.719 4.637 1 91.56 176 THR B CA 1
ATOM 3514 C C . THR B 1 176 ? -4.133 29.719 4.219 1 91.56 176 THR B C 1
ATOM 3516 O O . THR B 1 176 ? -3.186 30.094 3.521 1 91.56 176 THR B O 1
ATOM 3519 N N . ALA B 1 177 ? -4.289 28.531 4.672 1 92.31 177 ALA B N 1
ATOM 3520 C CA . ALA B 1 177 ? -3.346 27.484 4.293 1 92.31 177 ALA B CA 1
ATOM 3521 C C . ALA B 1 177 ? -3.393 27.219 2.793 1 92.31 177 ALA B C 1
ATOM 3523 O O . ALA B 1 177 ? -4.465 27.25 2.184 1 92.31 177 ALA B O 1
ATOM 3524 N N . THR B 1 178 ? -2.268 26.969 2.215 1 95.88 178 THR B N 1
ATOM 3525 C CA . THR B 1 178 ? -2.119 26.609 0.807 1 95.88 178 THR B CA 1
ATOM 3526 C C . THR B 1 178 ? -1.251 25.375 0.646 1 95.88 178 THR B C 1
ATOM 3528 O O . THR B 1 178 ? -0.822 24.781 1.638 1 95.88 178 THR B O 1
ATOM 3531 N N . VAL B 1 179 ? -1.023 24.984 -0.598 1 97.44 179 VAL B N 1
ATOM 3532 C CA . VAL B 1 179 ? -0.155 23.844 -0.88 1 97.44 179 VAL B CA 1
ATOM 3533 C C . VAL B 1 179 ? 1.254 24.125 -0.364 1 97.44 179 VAL B C 1
ATOM 3535 O O . VAL B 1 179 ? 1.953 23.219 0.086 1 97.44 179 VAL B O 1
ATOM 3538 N N . ALA B 1 180 ? 1.639 25.406 -0.417 1 98.5 180 ALA B N 1
ATOM 3539 C CA . ALA B 1 180 ? 2.953 25.797 0.081 1 98.5 180 ALA B CA 1
ATOM 3540 C C . ALA B 1 180 ? 3.045 25.625 1.593 1 98.5 180 ALA B C 1
ATOM 3542 O O . ALA B 1 180 ? 4.121 25.328 2.125 1 98.5 180 ALA B O 1
ATOM 3543 N N . SER B 1 181 ? 1.907 25.781 2.279 1 97.44 181 SER B N 1
ATOM 3544 C CA . SER B 1 181 ? 1.871 25.578 3.723 1 97.44 181 SER B CA 1
ATOM 3545 C C . SER B 1 181 ? 2.158 24.125 4.082 1 97.44 181 SER B C 1
ATOM 3547 O O . SER B 1 181 ? 2.863 23.844 5.055 1 97.44 181 SER B O 1
ATOM 3549 N N . ASP B 1 182 ? 1.604 23.234 3.254 1 97.19 182 ASP B N 1
ATOM 3550 C CA . ASP B 1 182 ? 1.858 21.812 3.463 1 97.19 182 ASP B CA 1
ATOM 3551 C C . ASP B 1 182 ? 3.34 21.484 3.293 1 97.19 182 ASP B C 1
ATOM 3553 O O . ASP B 1 182 ? 3.896 20.688 4.047 1 97.19 182 ASP B O 1
ATOM 3557 N N . VAL B 1 183 ? 3.979 22.094 2.334 1 98.81 183 VAL B N 1
ATOM 3558 C CA . VAL B 1 183 ? 5.395 21.844 2.074 1 98.81 183 VAL B CA 1
ATOM 3559 C C . VAL B 1 183 ? 6.23 22.359 3.242 1 98.81 183 VAL B C 1
ATOM 3561 O O . VAL B 1 183 ? 7.195 21.719 3.66 1 98.81 183 VAL B O 1
ATOM 3564 N N . TYR B 1 184 ? 5.852 23.516 3.783 1 98.56 184 TYR B N 1
ATOM 3565 C CA . TYR B 1 184 ? 6.52 24.016 4.973 1 98.56 184 TYR B CA 1
ATOM 3566 C C . TYR B 1 184 ? 6.453 23.016 6.113 1 98.56 184 TYR B C 1
ATOM 3568 O O . TYR B 1 184 ? 7.469 22.703 6.746 1 98.56 184 TYR B O 1
ATOM 3576 N N . SER B 1 185 ? 5.262 22.547 6.344 1 97.5 185 SER B N 1
ATOM 3577 C CA . SER B 1 185 ? 5.059 21.609 7.445 1 97.5 185 SER B CA 1
ATOM 3578 C C . SER B 1 185 ? 5.867 20.344 7.242 1 97.5 185 SER B C 1
ATOM 3580 O O . SER B 1 185 ? 6.359 19.75 8.211 1 97.5 185 SER B O 1
ATOM 3582 N N . LEU B 1 186 ? 5.977 19.891 5.992 1 98.56 186 LEU B N 1
ATOM 3583 C CA . LEU B 1 186 ? 6.809 18.719 5.711 1 98.56 186 LEU B CA 1
ATOM 3584 C C . LEU B 1 186 ? 8.273 19.016 6.023 1 98.56 186 LEU B C 1
ATOM 3586 O O . LEU B 1 186 ? 8.938 18.203 6.676 1 98.56 186 LEU B O 1
ATOM 3590 N N . ALA B 1 187 ? 8.758 20.172 5.555 1 98.81 187 ALA B N 1
ATOM 3591 C CA . ALA B 1 187 ? 10.141 20.547 5.844 1 98.81 187 ALA B CA 1
ATOM 3592 C C . ALA B 1 187 ? 10.375 20.641 7.348 1 98.81 187 ALA B C 1
ATOM 3594 O O . ALA B 1 187 ? 11.398 20.172 7.848 1 98.81 187 ALA B O 1
ATOM 3595 N N . SER B 1 188 ? 9.438 21.234 8.008 1 97.12 188 SER B N 1
ATOM 3596 C CA . SER B 1 188 ? 9.508 21.344 9.469 1 97.12 188 SER B CA 1
ATOM 3597 C C . SER B 1 188 ? 9.547 19.969 10.117 1 97.12 188 SER B C 1
ATOM 3599 O O . SER B 1 188 ? 10.289 19.734 11.07 1 97.12 188 SER B O 1
ATOM 3601 N N . THR B 1 189 ? 8.773 19.078 9.609 1 96.62 189 THR B N 1
ATOM 3602 C CA . THR B 1 189 ? 8.742 17.703 10.078 1 96.62 189 THR B CA 1
ATOM 3603 C C . THR B 1 189 ? 10.102 17.031 9.883 1 96.62 189 THR B C 1
ATOM 3605 O O . THR B 1 189 ? 10.617 16.391 10.797 1 96.62 189 THR B O 1
ATOM 3608 N N . LEU B 1 190 ? 10.664 17.203 8.688 1 98.06 190 LEU B N 1
ATOM 3609 C CA . LEU B 1 190 ? 11.969 16.609 8.406 1 98.06 190 LEU B CA 1
ATOM 3610 C C . LEU B 1 190 ? 13.039 17.172 9.344 1 98.06 190 LEU B C 1
ATOM 3612 O O . LEU B 1 190 ? 13.906 16.438 9.812 1 98.06 190 LEU B O 1
ATOM 3616 N N . PHE B 1 191 ? 12.93 18.453 9.617 1 96.69 191 PHE B N 1
ATOM 3617 C CA . PHE B 1 191 ? 13.82 19.078 10.586 1 96.69 191 PHE B CA 1
ATOM 3618 C C . PHE B 1 191 ? 13.734 18.359 11.93 1 96.69 191 PHE B C 1
ATOM 3620 O O . PHE B 1 191 ? 14.758 18.016 12.523 1 96.69 191 PHE B O 1
ATOM 3627 N N . GLU B 1 192 ? 12.586 18.141 12.359 1 94.5 192 GLU B N 1
ATOM 3628 C CA . GLU B 1 192 ? 12.391 17.5 13.656 1 94.5 192 GLU B CA 1
ATOM 3629 C C . GLU B 1 192 ? 12.945 16.094 13.664 1 94.5 192 GLU B C 1
ATOM 3631 O O . GLU B 1 192 ? 13.531 15.648 14.656 1 94.5 192 GLU B O 1
ATOM 3636 N N . LEU B 1 193 ? 12.75 15.383 12.609 1 95.88 193 LEU B N 1
ATOM 3637 C CA . LEU B 1 193 ? 13.242 14.016 12.539 1 95.88 193 LEU B CA 1
ATOM 3638 C C . LEU B 1 193 ? 14.758 13.977 12.664 1 95.88 193 LEU B C 1
ATOM 3640 O O . LEU B 1 193 ? 15.328 12.992 13.148 1 95.88 193 LEU B O 1
ATOM 3644 N N . LEU B 1 194 ? 15.391 15.008 12.234 1 96 194 LEU B N 1
ATOM 3645 C CA . LEU B 1 194 ? 16.844 15.086 12.273 1 96 194 LEU B CA 1
ATOM 3646 C C . LEU B 1 194 ? 17.344 15.648 13.602 1 96 194 LEU B C 1
ATOM 3648 O O . LEU B 1 194 ? 18.375 15.234 14.109 1 96 194 LEU B O 1
ATOM 3652 N N . ALA B 1 195 ? 16.547 16.547 14.172 1 92.81 195 ALA B N 1
ATOM 3653 C CA . ALA B 1 195 ? 17.031 17.312 15.312 1 92.81 195 ALA B CA 1
ATOM 3654 C C . ALA B 1 195 ? 16.406 16.828 16.609 1 92.81 195 ALA B C 1
ATOM 3656 O O . ALA B 1 195 ? 16.891 17.156 17.703 1 92.81 195 ALA B O 1
ATOM 3657 N N . GLY B 1 196 ? 15.266 16.172 16.469 1 90.5 196 GLY B N 1
ATOM 3658 C CA . GLY B 1 196 ? 14.562 15.711 17.656 1 90.5 196 GLY B CA 1
ATOM 3659 C C . GLY B 1 196 ? 13.508 16.688 18.141 1 90.5 196 GLY B C 1
ATOM 3660 O O . GLY B 1 196 ? 12.75 16.391 19.062 1 90.5 196 GLY B O 1
ATOM 3661 N N . HIS B 1 197 ? 13.516 17.875 17.609 1 88.62 197 HIS B N 1
ATOM 3662 C CA . HIS B 1 197 ? 12.508 18.891 17.891 1 88.62 197 HIS B CA 1
ATOM 3663 C C . HIS B 1 197 ? 12.227 19.75 16.672 1 88.62 197 HIS B C 1
ATOM 3665 O O . HIS B 1 197 ? 13.07 19.875 15.781 1 88.62 197 HIS B O 1
ATOM 3671 N N . ALA B 1 198 ? 11.039 20.328 16.656 1 91.5 198 ALA B N 1
ATOM 3672 C CA . ALA B 1 198 ? 10.695 21.219 15.555 1 91.5 198 ALA B CA 1
ATOM 3673 C C . ALA B 1 198 ? 11.648 22.422 15.508 1 91.5 198 ALA B C 1
ATOM 367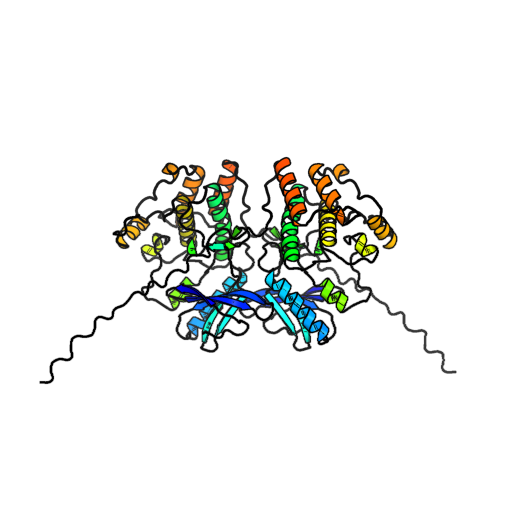5 O O . ALA B 1 198 ? 12.289 22.75 16.5 1 91.5 198 ALA B O 1
ATOM 3676 N N . PRO B 1 199 ? 11.766 23.016 14.383 1 93.62 199 PRO B N 1
ATOM 3677 C CA . PRO B 1 199 ? 12.805 24.031 14.195 1 93.62 199 PRO B CA 1
ATOM 3678 C C . PRO B 1 199 ? 12.695 25.172 15.195 1 93.62 199 PRO B C 1
ATOM 3680 O O . PRO B 1 199 ? 13.711 25.734 15.617 1 93.62 199 PRO B O 1
ATOM 3683 N N . PHE B 1 200 ? 11.516 25.531 15.648 1 92.12 200 PHE B N 1
ATOM 3684 C CA . PHE B 1 200 ? 11.391 26.781 16.391 1 92.12 200 PHE B CA 1
ATOM 3685 C C . PHE B 1 200 ? 10.859 26.516 17.797 1 92.12 200 PHE B C 1
ATOM 3687 O O . PHE B 1 200 ? 10.375 27.438 18.469 1 92.12 200 PHE B O 1
ATOM 3694 N N . VAL B 1 201 ? 10.875 25.25 18.094 1 86.06 201 VAL B N 1
ATOM 3695 C CA . VAL B 1 201 ? 10.578 24.875 19.469 1 86.06 201 VAL B CA 1
ATOM 3696 C C . VAL B 1 201 ? 11.859 24.922 20.297 1 86.06 201 VAL B C 1
ATOM 3698 O O . VAL B 1 201 ? 12.875 24.328 19.906 1 86.06 201 VAL B O 1
ATOM 3701 N N . GLU B 1 202 ? 11.82 25.719 21.297 1 77.31 202 GLU B N 1
ATOM 3702 C CA . GLU B 1 202 ? 12.969 25.797 22.203 1 77.31 202 GLU B CA 1
ATOM 3703 C C . GLU B 1 202 ? 12.695 25.047 23.5 1 77.31 202 GLU B C 1
ATOM 3705 O O . GLU B 1 202 ? 11.547 24.906 23.922 1 77.31 202 GLU B O 1
ATOM 3710 N N . GLY B 1 203 ? 13.453 23.922 23.797 1 62.69 203 GLY B N 1
ATOM 3711 C CA . GLY B 1 203 ? 13.406 23 24.922 1 62.69 203 GLY B CA 1
ATOM 3712 C C . GLY B 1 203 ? 12.938 23.656 26.219 1 62.69 203 GLY B C 1
ATOM 3713 O O . GLY B 1 203 ? 12.773 22.984 27.234 1 62.69 203 GLY B O 1
ATOM 3714 N N . ASP B 1 204 ? 12.852 24.953 26.203 1 55.84 204 ASP B N 1
ATOM 3715 C CA . ASP B 1 204 ? 12.547 25.516 27.516 1 55.84 204 ASP B CA 1
ATOM 3716 C C . ASP B 1 204 ? 11.047 25.531 27.766 1 55.84 204 ASP B C 1
ATOM 3718 O O . ASP B 1 204 ? 10.281 26.078 26.969 1 55.84 204 ASP B O 1
ATOM 3722 N N . ALA B 1 205 ? 10.664 24.562 28.609 1 54.66 205 ALA B N 1
ATOM 3723 C CA . ALA B 1 205 ? 9.297 24.406 29.109 1 54.66 205 ALA B CA 1
ATOM 3724 C C . ALA B 1 205 ? 8.633 25.766 29.312 1 54.66 205 ALA B C 1
ATOM 3726 O O . ALA B 1 205 ? 7.41 25.891 29.188 1 54.66 205 ALA B O 1
ATOM 3727 N N . ALA B 1 206 ? 9.461 26.688 29.672 1 54.31 206 ALA B N 1
ATOM 3728 C CA . ALA B 1 206 ? 8.898 27.969 30.078 1 54.31 206 ALA B CA 1
ATOM 3729 C C . ALA B 1 206 ? 8.555 28.828 28.859 1 54.31 206 ALA B C 1
ATOM 3731 O O . ALA B 1 206 ? 7.98 29.906 28.984 1 54.31 206 ALA B O 1
ATOM 3732 N N . GLU B 1 207 ? 8.812 28.234 27.766 1 60.62 207 GLU B N 1
ATOM 3733 C CA . GLU B 1 207 ? 8.625 29.109 26.625 1 60.62 207 GLU B CA 1
ATOM 3734 C C . GLU B 1 207 ? 7.148 29.266 26.281 1 60.62 207 GLU B C 1
ATOM 3736 O O . GLU B 1 207 ? 6.418 28.281 26.203 1 60.62 207 GLU B O 1
ATOM 3741 N N . GLN B 1 208 ? 6.699 30.438 26.359 1 64.94 208 GLN B N 1
ATOM 3742 C CA . GLN B 1 208 ? 5.352 30.812 25.953 1 64.94 208 GLN B CA 1
ATOM 3743 C C . GLN B 1 208 ? 5.129 30.516 24.469 1 64.94 208 GLN B C 1
ATOM 3745 O O . GLN B 1 208 ? 6.031 30.688 23.656 1 64.94 208 GLN B O 1
ATOM 3750 N N . PRO B 1 209 ? 4.047 29.984 24.094 1 77.5 209 PRO B N 1
ATOM 3751 C CA . PRO B 1 209 ? 3.676 29.688 22.719 1 77.5 209 PRO B CA 1
ATOM 3752 C C . PRO B 1 209 ? 3.889 30.891 21.781 1 77.5 209 PRO B C 1
ATOM 3754 O O . PRO B 1 209 ? 4.27 30.719 20.625 1 77.5 209 PRO B O 1
ATOM 3757 N N . ILE B 1 210 ? 3.824 32.062 22.359 1 81.88 210 ILE B N 1
ATOM 3758 C CA . ILE B 1 210 ? 3.904 33.25 21.531 1 81.88 210 ILE B CA 1
ATOM 3759 C C . ILE B 1 210 ? 5.328 33.438 21.016 1 81.88 210 ILE B C 1
ATOM 3761 O O . ILE B 1 210 ? 5.531 33.844 19.875 1 81.88 210 ILE B O 1
ATOM 3765 N N . ALA B 1 211 ? 6.297 33.156 21.844 1 84.38 211 ALA B N 1
ATOM 3766 C CA . ALA B 1 211 ? 7.688 33.281 21.406 1 84.38 211 ALA B CA 1
ATOM 3767 C C . ALA B 1 211 ? 7.992 32.344 20.25 1 84.38 211 ALA B C 1
ATOM 3769 O O . ALA B 1 211 ? 8.688 32.719 19.297 1 84.38 211 ALA B O 1
ATOM 3770 N N . MET B 1 212 ? 7.496 31.219 20.312 1 86.62 212 MET B N 1
ATOM 3771 C CA . MET B 1 212 ? 7.688 30.25 19.219 1 86.62 212 MET B CA 1
ATOM 3772 C C . MET B 1 212 ? 7.047 30.766 17.938 1 86.62 212 MET B C 1
ATOM 3774 O O . MET B 1 212 ? 7.648 30.672 16.859 1 86.62 212 MET B O 1
ATOM 3778 N N . LEU B 1 213 ? 5.855 31.281 18.062 1 89.12 213 LEU B N 1
ATOM 3779 C CA . LEU B 1 213 ? 5.129 31.766 16.891 1 89.12 213 LEU B CA 1
ATOM 3780 C C . LEU B 1 213 ? 5.887 32.906 16.219 1 89.12 213 LEU B C 1
ATOM 3782 O O . LEU B 1 213 ? 5.934 32.969 14.992 1 89.12 213 LEU B O 1
ATOM 3786 N N . LEU B 1 214 ? 6.465 33.75 17.062 1 90.62 214 LEU B N 1
ATOM 3787 C CA . LEU B 1 214 ? 7.246 34.844 16.516 1 90.62 214 LEU B CA 1
ATOM 3788 C C . LEU B 1 214 ? 8.477 34.312 15.781 1 90.62 214 LEU B C 1
ATOM 3790 O O . LEU B 1 214 ? 8.859 34.875 14.742 1 90.62 214 LEU B O 1
ATOM 3794 N N . ARG B 1 215 ? 8.992 33.25 16.312 1 91.81 215 ARG B N 1
ATOM 3795 C CA . ARG B 1 215 ? 10.133 32.656 15.625 1 91.81 215 ARG B CA 1
ATOM 3796 C C . ARG B 1 215 ? 9.719 32.031 14.305 1 91.81 215 ARG B C 1
ATOM 3798 O O . ARG B 1 215 ? 10.453 32.094 13.32 1 91.81 215 ARG B O 1
ATOM 3805 N N . ILE B 1 216 ? 8.617 31.406 14.344 1 93.38 216 ILE B N 1
ATOM 3806 C CA . ILE B 1 216 ? 8.109 30.797 13.125 1 93.38 216 ILE B CA 1
ATOM 3807 C C . ILE B 1 216 ? 7.957 31.859 12.039 1 93.38 216 ILE B C 1
ATOM 3809 O O . ILE B 1 216 ? 8.281 31.609 10.875 1 93.38 216 ILE B O 1
ATOM 3813 N N . ILE B 1 217 ? 7.559 33.031 12.414 1 93.56 217 ILE B N 1
ATOM 3814 C CA . ILE B 1 217 ? 7.266 34.125 11.469 1 93.56 217 ILE B CA 1
ATOM 3815 C C . ILE B 1 217 ? 8.57 34.719 10.945 1 93.56 217 ILE B C 1
ATOM 3817 O O . ILE B 1 217 ? 8.703 34.969 9.742 1 93.56 217 ILE B O 1
ATOM 3821 N N . ASP B 1 218 ? 9.523 34.844 11.859 1 91.94 218 ASP B N 1
ATOM 3822 C CA . ASP B 1 218 ? 10.555 35.781 11.414 1 91.94 218 ASP B CA 1
ATOM 3823 C C . ASP B 1 218 ? 11.953 35.219 11.656 1 91.94 218 ASP B C 1
ATOM 3825 O O . ASP B 1 218 ? 12.922 35.688 11.047 1 91.94 218 ASP B O 1
ATOM 3829 N N . ALA B 1 219 ? 12.141 34.281 12.523 1 92.88 219 ALA B N 1
ATOM 3830 C CA . ALA B 1 219 ? 13.484 33.781 12.875 1 92.88 219 ALA B CA 1
ATOM 3831 C C . ALA B 1 219 ? 13.992 32.781 11.844 1 92.88 219 ALA B C 1
ATOM 3833 O O . ALA B 1 219 ? 13.227 32 11.305 1 92.88 219 ALA B O 1
ATOM 3834 N N . PRO B 1 220 ? 15.281 32.844 11.57 1 93.62 220 PRO B N 1
ATOM 3835 C CA . PRO B 1 220 ? 15.844 31.766 10.75 1 93.62 220 PRO B CA 1
ATOM 3836 C C . PRO B 1 220 ? 15.844 30.406 11.461 1 93.62 220 PRO B C 1
ATOM 3838 O O . PRO B 1 220 ? 15.961 30.359 12.695 1 93.62 220 PRO B O 1
ATOM 3841 N N . ALA B 1 221 ? 15.688 29.375 10.664 1 93.81 221 ALA B N 1
ATOM 3842 C CA . ALA B 1 221 ? 15.766 28.047 11.273 1 93.81 221 ALA B CA 1
ATOM 3843 C C . ALA B 1 221 ? 17.188 27.766 11.766 1 93.81 221 ALA B C 1
ATOM 3845 O O . ALA B 1 221 ? 18.156 28.172 11.141 1 93.81 221 ALA B O 1
ATOM 3846 N N . PRO B 1 222 ? 17.297 27.016 12.875 1 93.75 222 PRO B N 1
ATOM 3847 C CA . PRO B 1 222 ? 18.625 26.578 13.305 1 93.75 222 PRO B CA 1
ATOM 3848 C C . PRO B 1 222 ? 19.344 25.781 12.227 1 93.75 222 PRO B C 1
ATOM 3850 O O . PRO B 1 222 ? 18.719 25.094 11.422 1 93.75 222 PRO B O 1
ATOM 3853 N N . ASP B 1 223 ? 20.688 25.859 12.297 1 96.12 223 ASP B N 1
ATOM 3854 C CA . ASP B 1 223 ? 21.5 25.219 11.281 1 96.12 223 ASP B CA 1
ATOM 3855 C C . ASP B 1 223 ? 21.734 23.75 11.617 1 96.12 223 ASP B C 1
ATOM 3857 O O . ASP B 1 223 ? 22.5 23.422 12.531 1 96.12 223 ASP B O 1
ATOM 3861 N N . LEU B 1 224 ? 21.203 22.875 10.812 1 96.5 224 LEU B N 1
ATOM 3862 C CA . LEU B 1 224 ? 21.297 21.438 11.047 1 96.5 224 LEU B CA 1
ATOM 3863 C C . LEU B 1 224 ? 22.688 20.922 10.758 1 96.5 224 LEU B C 1
ATOM 3865 O O . LEU B 1 224 ? 23.047 19.812 11.164 1 96.5 224 LEU B O 1
ATOM 3869 N N . ARG B 1 225 ? 23.484 21.719 10.086 1 96.94 225 ARG B N 1
ATOM 3870 C CA . ARG B 1 225 ? 24.859 21.312 9.797 1 96.94 225 ARG B CA 1
ATOM 3871 C C . ARG B 1 225 ? 25.672 21.141 11.078 1 96.94 225 ARG B C 1
ATOM 3873 O O . ARG B 1 225 ? 26.578 20.312 11.133 1 96.94 225 ARG B O 1
ATOM 3880 N N . THR B 1 226 ? 25.281 21.875 12.062 1 94.38 226 THR B N 1
ATOM 3881 C CA . THR B 1 226 ? 25.938 21.781 13.352 1 94.38 226 THR B CA 1
ATOM 3882 C C . THR B 1 226 ? 25.703 20.422 14 1 94.38 226 THR B C 1
ATOM 3884 O O . THR B 1 226 ? 26.406 20.031 14.922 1 94.38 226 THR B O 1
ATOM 3887 N N . ARG B 1 227 ? 24.812 19.656 13.445 1 92.62 227 ARG B N 1
ATOM 3888 C CA . ARG B 1 227 ? 24.469 18.344 13.977 1 92.62 227 ARG B CA 1
ATOM 3889 C C . ARG B 1 227 ? 24.953 17.234 13.039 1 92.62 227 ARG B C 1
ATOM 3891 O O . ARG B 1 227 ? 24.531 16.094 13.164 1 92.62 227 ARG B O 1
ATOM 3898 N N . GLY B 1 228 ? 25.656 17.625 12.055 1 95.69 228 GLY B N 1
ATOM 3899 C CA . GLY B 1 228 ? 26.25 16.641 11.164 1 95.69 228 GLY B CA 1
ATOM 3900 C C . GLY B 1 228 ? 25.391 16.328 9.953 1 95.69 228 GLY B C 1
ATOM 3901 O O . GLY B 1 228 ? 25.672 15.383 9.211 1 95.69 228 GLY B O 1
ATOM 3902 N N . VAL B 1 229 ? 24.375 17.062 9.766 1 97.81 229 VAL B N 1
ATOM 3903 C CA . VAL B 1 229 ? 23.531 16.844 8.602 1 97.81 229 VAL B CA 1
ATOM 3904 C C . VAL B 1 229 ? 24.234 17.391 7.352 1 97.81 229 VAL B C 1
ATOM 3906 O O . VAL B 1 229 ? 24.75 18.516 7.359 1 97.81 229 VAL B O 1
ATOM 3909 N N . PRO B 1 230 ? 24.25 16.609 6.27 1 98.5 230 PRO B N 1
ATOM 3910 C CA . PRO B 1 230 ? 24.922 17.062 5.047 1 98.5 230 PRO B CA 1
ATOM 3911 C C . PRO B 1 230 ? 24.328 18.344 4.488 1 98.5 230 PRO B C 1
ATOM 3913 O O . PRO B 1 230 ? 23.109 18.531 4.52 1 98.5 230 PRO B O 1
ATOM 3916 N N . ASP B 1 231 ? 25.188 19.172 3.926 1 98.38 231 ASP B N 1
ATOM 3917 C CA . ASP B 1 231 ? 24.828 20.484 3.393 1 98.38 231 ASP B CA 1
ATOM 3918 C C . ASP B 1 231 ? 23.703 20.359 2.363 1 98.38 231 ASP B C 1
ATOM 3920 O O . ASP B 1 231 ? 22.797 21.203 2.324 1 98.38 231 ASP B O 1
ATOM 3924 N N . GLN B 1 232 ? 23.812 19.359 1.55 1 98.44 232 GLN B N 1
ATOM 3925 C CA . GLN B 1 232 ? 22.844 19.188 0.47 1 98.44 232 GLN B CA 1
ATOM 3926 C C . GLN B 1 232 ? 21.438 19.016 1.018 1 98.44 232 GLN B C 1
ATOM 3928 O O . GLN B 1 232 ? 20.484 19.594 0.482 1 98.44 232 GLN B O 1
ATOM 3933 N N . LEU B 1 233 ? 21.344 18.281 2.068 1 98.69 233 LEU B N 1
ATOM 3934 C CA . LEU B 1 233 ? 20.031 18.047 2.674 1 98.69 233 LEU B CA 1
ATOM 3935 C C . LEU B 1 233 ? 19.547 19.281 3.414 1 98.69 233 LEU B C 1
ATOM 3937 O O . LEU B 1 233 ? 18.359 19.641 3.326 1 98.69 233 LEU B O 1
ATOM 3941 N N . VAL B 1 234 ? 20.422 19.969 4.094 1 98.62 234 VAL B N 1
ATOM 3942 C CA . VAL B 1 234 ? 20.078 21.172 4.844 1 98.62 234 VAL B CA 1
ATOM 3943 C C . VAL B 1 234 ? 19.516 22.234 3.895 1 98.62 234 VAL B C 1
ATOM 3945 O O . VAL B 1 234 ? 18.516 22.875 4.195 1 98.62 234 VAL B O 1
ATOM 3948 N N . ARG B 1 235 ? 20.109 22.375 2.754 1 98.38 235 ARG B N 1
ATOM 3949 C CA . ARG B 1 235 ? 19.672 23.375 1.787 1 98.38 235 ARG B CA 1
ATOM 3950 C C . ARG B 1 235 ? 18.25 23.109 1.322 1 98.38 235 ARG B C 1
ATOM 3952 O O . ARG B 1 235 ? 17.453 24.047 1.186 1 98.38 235 ARG B O 1
ATOM 3959 N N . VAL B 1 236 ? 17.984 21.859 1.054 1 98.75 236 VAL B N 1
ATOM 3960 C CA . VAL B 1 236 ? 16.641 21.516 0.591 1 98.75 236 VAL B CA 1
ATOM 3961 C C . VAL B 1 236 ? 15.625 21.812 1.692 1 98.75 236 VAL B C 1
ATOM 3963 O O . VAL B 1 236 ? 14.578 22.422 1.438 1 98.75 236 VAL B O 1
ATOM 3966 N N . ILE B 1 237 ? 15.891 21.391 2.93 1 98.75 237 ILE B N 1
ATOM 3967 C CA . ILE B 1 237 ? 14.984 21.609 4.055 1 98.75 237 ILE B CA 1
ATOM 3968 C C . ILE B 1 237 ? 14.773 23.109 4.266 1 98.75 237 ILE B C 1
ATOM 3970 O O . ILE B 1 237 ? 13.648 23.562 4.469 1 98.75 237 ILE B O 1
ATOM 3974 N N . GLU B 1 238 ? 15.82 23.891 4.164 1 98.25 238 GLU B N 1
ATOM 3975 C CA . GLU B 1 238 ? 15.742 25.328 4.332 1 98.25 238 GLU B CA 1
ATOM 3976 C C . GLU B 1 238 ? 14.859 25.969 3.262 1 98.25 238 GLU B C 1
ATOM 3978 O O . GLU B 1 238 ? 14.133 26.922 3.535 1 98.25 238 GLU B O 1
ATOM 3983 N N . GLN B 1 239 ? 14.883 25.469 2.072 1 98.38 239 GLN B N 1
ATOM 3984 C CA . GLN B 1 239 ? 14.023 25.984 1.012 1 98.38 239 GLN B CA 1
ATOM 3985 C C . GLN B 1 239 ? 12.547 25.734 1.334 1 98.38 239 GLN B C 1
ATOM 3987 O O . GLN B 1 239 ? 11.703 26.609 1.086 1 98.38 239 GLN B O 1
ATOM 3992 N N . GLY B 1 240 ? 12.289 24.562 1.87 1 98.56 240 GLY B N 1
ATOM 3993 C CA . GLY B 1 240 ? 10.922 24.281 2.279 1 98.56 240 GLY B CA 1
ATOM 3994 C C . GLY B 1 240 ? 10.461 25.141 3.445 1 98.56 240 GLY B C 1
ATOM 3995 O O . GLY B 1 240 ? 9.266 25.391 3.604 1 98.56 240 GLY B O 1
ATOM 3996 N N . LEU B 1 241 ? 11.398 25.656 4.246 1 98.25 241 LEU B N 1
ATOM 3997 C CA . LEU B 1 241 ? 11.102 26.438 5.445 1 98.25 241 LEU B CA 1
ATOM 3998 C C . LEU B 1 241 ? 11.125 27.922 5.145 1 98.25 241 LEU B C 1
ATOM 4000 O O . LEU B 1 241 ? 11.047 28.75 6.059 1 98.25 241 LEU B O 1
ATOM 4004 N N . ALA B 1 242 ? 11.234 28.266 3.898 1 98.12 242 ALA B N 1
ATOM 4005 C CA . ALA B 1 242 ? 11.242 29.688 3.553 1 98.12 242 ALA B CA 1
ATOM 4006 C C . ALA B 1 242 ? 10.047 30.406 4.176 1 98.12 242 ALA B C 1
ATOM 4008 O O . ALA B 1 242 ? 8.938 29.875 4.195 1 98.12 242 ALA B O 1
ATOM 4009 N N . LYS B 1 243 ? 10.258 31.609 4.66 1 97.38 243 LYS B N 1
ATOM 4010 C CA . LYS B 1 243 ? 9.188 32.375 5.301 1 97.38 243 LYS B CA 1
ATOM 4011 C C . LYS B 1 243 ? 8.125 32.781 4.281 1 97.38 243 LYS B C 1
ATOM 4013 O O . LYS B 1 243 ? 6.93 32.719 4.566 1 97.38 243 LYS B O 1
ATOM 4018 N N . ASP B 1 244 ? 8.578 33.188 3.09 1 96.88 244 ASP B N 1
ATOM 4019 C CA . ASP B 1 244 ? 7.672 33.5 1.993 1 96.88 244 ASP B CA 1
ATOM 4020 C C . ASP B 1 244 ? 7.168 32.25 1.292 1 96.88 244 ASP B C 1
ATOM 4022 O O . ASP B 1 244 ? 7.957 31.5 0.707 1 96.88 244 ASP B O 1
ATOM 4026 N N . PRO B 1 245 ? 5.887 32.031 1.305 1 97.94 245 PRO B N 1
ATOM 4027 C CA . PRO B 1 245 ? 5.359 30.844 0.656 1 97.94 245 PRO B CA 1
ATOM 4028 C C . PRO B 1 245 ? 5.695 30.781 -0.832 1 97.94 245 PRO B C 1
ATOM 4030 O O . PRO B 1 245 ? 5.855 29.688 -1.387 1 97.94 245 PRO B O 1
ATOM 4033 N N . ALA B 1 246 ? 5.875 31.859 -1.496 1 97.69 246 ALA B N 1
ATOM 4034 C CA . ALA B 1 246 ? 6.172 31.891 -2.926 1 97.69 246 ALA B CA 1
ATOM 4035 C C . ALA B 1 246 ? 7.582 31.391 -3.209 1 97.69 246 ALA B C 1
ATOM 4037 O O . ALA B 1 246 ? 7.906 31.047 -4.348 1 97.69 246 ALA B O 1
ATOM 4038 N N . ALA B 1 247 ? 8.406 31.359 -2.223 1 98.12 247 ALA B N 1
ATOM 4039 C CA . ALA B 1 247 ? 9.797 30.938 -2.379 1 98.12 247 ALA B CA 1
ATOM 4040 C C . ALA B 1 247 ? 9.938 29.438 -2.131 1 98.12 247 ALA B C 1
ATOM 4042 O O . ALA B 1 247 ? 11.023 28.875 -2.314 1 98.12 247 ALA B O 1
ATOM 4043 N N . ARG B 1 248 ? 8.914 28.766 -1.761 1 98.56 248 ARG B N 1
ATOM 4044 C CA . ARG B 1 248 ? 8.961 27.344 -1.466 1 98.56 248 ARG B CA 1
ATOM 4045 C C . ARG B 1 248 ? 8.695 26.516 -2.719 1 98.56 248 ARG B C 1
ATOM 4047 O O . ARG B 1 248 ? 7.926 26.922 -3.588 1 98.56 248 ARG B O 1
ATOM 4054 N N . PRO B 1 249 ? 9.336 25.375 -2.795 1 98.62 249 PRO B N 1
ATOM 4055 C CA . PRO B 1 249 ? 9.031 24.469 -3.914 1 98.62 249 PRO B CA 1
ATOM 4056 C C . PRO B 1 249 ? 7.645 23.844 -3.797 1 98.62 249 PRO B C 1
ATOM 4058 O O . PRO B 1 249 ? 7.039 23.859 -2.723 1 98.62 249 PRO B O 1
ATOM 4061 N N . THR B 1 250 ? 7.172 23.359 -4.922 1 98.56 250 THR B N 1
ATOM 4062 C CA . THR B 1 250 ? 6.008 22.484 -4.875 1 98.56 250 THR B CA 1
ATOM 4063 C C . THR B 1 250 ? 6.352 21.156 -4.195 1 98.56 250 THR B C 1
ATOM 4065 O O . THR B 1 250 ? 7.527 20.828 -4.02 1 98.56 250 THR B O 1
ATOM 4068 N N . ALA B 1 251 ? 5.336 20.438 -3.848 1 98.56 251 ALA B N 1
ATOM 4069 C CA . ALA B 1 251 ? 5.582 19.125 -3.238 1 98.56 251 ALA B CA 1
ATOM 4070 C C . ALA B 1 251 ? 6.41 18.234 -4.164 1 98.56 251 ALA B C 1
ATOM 4072 O O . ALA B 1 251 ? 7.359 17.594 -3.721 1 98.56 251 ALA B O 1
ATOM 4073 N N . GLU B 1 252 ? 6.059 18.25 -5.383 1 98.12 252 GLU B N 1
ATOM 4074 C CA . GLU B 1 252 ? 6.797 17.453 -6.355 1 98.12 252 GLU B CA 1
ATOM 4075 C C . GLU B 1 252 ? 8.258 17.891 -6.43 1 98.12 252 GLU B C 1
ATOM 4077 O O . GLU B 1 252 ? 9.164 17.062 -6.379 1 98.12 252 GLU B O 1
ATOM 4082 N N . SER B 1 253 ? 8.453 19.172 -6.602 1 98.69 253 SER B N 1
ATOM 4083 C CA . SER B 1 253 ? 9.812 19.688 -6.711 1 98.69 253 SER B CA 1
ATOM 4084 C C . SER B 1 253 ? 10.609 19.406 -5.445 1 98.69 253 SER B C 1
ATOM 4086 O O . SER B 1 253 ? 11.805 19.078 -5.516 1 98.69 253 SER B O 1
ATOM 4088 N N . PHE B 1 254 ? 9.984 19.578 -4.328 1 98.75 254 PHE B N 1
ATOM 4089 C CA . PHE B 1 254 ? 10.641 19.281 -3.057 1 98.75 254 PHE B CA 1
ATOM 4090 C C . PHE B 1 254 ? 11.102 17.844 -3.016 1 98.75 254 PHE B C 1
ATOM 4092 O O . PHE B 1 254 ? 12.242 17.562 -2.641 1 98.75 254 PHE B O 1
ATOM 4099 N N . GLY B 1 255 ? 10.219 16.906 -3.424 1 98.69 255 GLY B N 1
ATOM 4100 C CA . GLY B 1 255 ? 10.586 15.492 -3.514 1 98.69 255 GLY B CA 1
ATOM 4101 C C . GLY B 1 255 ? 11.742 15.234 -4.461 1 98.69 255 GLY B C 1
ATOM 4102 O O . GLY B 1 255 ? 12.648 14.469 -4.145 1 98.69 255 GLY B O 1
ATOM 4103 N N . ARG B 1 256 ? 11.742 15.867 -5.578 1 98.44 256 ARG B N 1
ATOM 4104 C CA . ARG B 1 256 ? 12.797 15.688 -6.566 1 98.44 256 ARG B CA 1
ATOM 4105 C C . ARG B 1 256 ? 14.133 16.188 -6.035 1 98.44 256 ARG B C 1
ATOM 4107 O O . ARG B 1 256 ? 15.172 15.578 -6.27 1 98.44 256 ARG B O 1
ATOM 4114 N N . MET B 1 257 ? 14.094 17.297 -5.367 1 98.81 257 MET B N 1
ATOM 4115 C CA . MET B 1 257 ? 15.312 17.828 -4.758 1 98.81 257 MET B CA 1
ATOM 4116 C C . MET B 1 257 ? 15.906 16.828 -3.771 1 98.81 257 MET B C 1
ATOM 4118 O O . MET B 1 257 ? 17.125 16.672 -3.705 1 98.81 257 MET B O 1
ATOM 4122 N N . LEU B 1 258 ? 15.07 16.188 -3.031 1 98.75 258 LEU B N 1
ATOM 4123 C CA . LEU B 1 258 ? 15.539 15.203 -2.057 1 98.75 258 LEU B CA 1
ATOM 4124 C C . LEU B 1 258 ? 16.109 13.969 -2.756 1 98.75 258 LEU B C 1
ATOM 4126 O O . LEU B 1 258 ? 17.078 13.383 -2.289 1 98.75 258 LEU B O 1
ATOM 4130 N N . VAL B 1 259 ? 15.453 13.578 -3.838 1 97.81 259 VAL B N 1
ATOM 4131 C CA . VAL B 1 259 ? 16 12.492 -4.641 1 97.81 259 VAL B CA 1
ATOM 4132 C C . VAL B 1 259 ? 17.406 12.852 -5.117 1 97.81 259 VAL B C 1
ATOM 4134 O O . VAL B 1 259 ? 18.328 12.023 -5.051 1 97.81 259 VAL B O 1
ATOM 4137 N N . ASP B 1 260 ? 17.562 14.055 -5.59 1 98.12 260 ASP B N 1
ATOM 4138 C CA . ASP B 1 260 ? 18.875 14.531 -6.035 1 98.12 260 ASP B CA 1
ATOM 4139 C C . ASP B 1 260 ? 19.906 14.461 -4.91 1 98.12 260 ASP B C 1
ATOM 4141 O O . ASP B 1 260 ? 21.062 14.148 -5.145 1 98.12 260 ASP B O 1
ATOM 4145 N N . VAL B 1 261 ? 19.5 14.766 -3.727 1 98.56 261 VAL B N 1
ATOM 4146 C CA . VAL B 1 261 ? 20.375 14.688 -2.566 1 98.56 261 VAL B CA 1
ATOM 4147 C C . VAL B 1 261 ? 20.859 13.25 -2.367 1 98.56 261 VAL B C 1
ATOM 4149 O O . VAL B 1 261 ? 22.047 13 -2.162 1 98.56 261 VAL B O 1
ATOM 4152 N N . GLU B 1 262 ? 19.859 12.312 -2.404 1 96.75 262 GLU B N 1
ATOM 4153 C CA . GLU B 1 262 ? 20.234 10.906 -2.252 1 96.75 262 GLU B CA 1
ATOM 4154 C C . GLU B 1 262 ? 21.266 10.492 -3.291 1 96.75 262 GLU B C 1
ATOM 4156 O O . GLU B 1 262 ? 22.25 9.812 -2.963 1 96.75 262 GLU B O 1
ATOM 4161 N N . GLN B 1 263 ? 21.047 10.906 -4.465 1 94.88 263 GLN B N 1
ATOM 4162 C CA . GLN B 1 263 ? 21.953 10.562 -5.551 1 94.88 263 GLN B CA 1
ATOM 4163 C C . GLN B 1 263 ? 23.328 11.188 -5.344 1 94.88 263 GLN B C 1
ATOM 4165 O O . GLN B 1 263 ? 24.359 10.516 -5.484 1 94.88 263 GLN B O 1
ATOM 4170 N N . ALA B 1 264 ? 23.344 12.398 -5.027 1 96.94 264 ALA B N 1
ATOM 4171 C CA . ALA B 1 264 ? 24.578 13.133 -4.852 1 96.94 264 ALA B CA 1
ATOM 4172 C C . ALA B 1 264 ? 25.422 12.539 -3.719 1 96.94 264 ALA B C 1
ATOM 4174 O O . ALA B 1 264 ? 26.656 12.539 -3.779 1 96.94 264 ALA B O 1
ATOM 4175 N N . LEU B 1 265 ? 24.797 11.992 -2.723 1 96.94 265 LEU B N 1
ATOM 4176 C CA . LEU B 1 265 ? 25.516 11.523 -1.54 1 96.94 265 LEU B CA 1
ATOM 4177 C C . LEU B 1 265 ? 25.719 10.008 -1.601 1 96.94 265 LEU B C 1
ATOM 4179 O O . LEU B 1 265 ? 26.266 9.422 -0.665 1 96.94 265 LEU B O 1
ATOM 4183 N N . GLY B 1 266 ? 25.234 9.398 -2.611 1 92.38 266 GLY B N 1
ATOM 4184 C CA . GLY B 1 266 ? 25.453 7.977 -2.828 1 92.38 266 GLY B CA 1
ATOM 4185 C C . GLY B 1 266 ? 24.594 7.098 -1.946 1 92.38 266 GLY B C 1
ATOM 4186 O O . GLY B 1 266 ? 24.984 5.984 -1.592 1 92.38 266 GLY B O 1
ATOM 4187 N N . TRP B 1 267 ? 23.516 7.672 -1.504 1 92.12 267 TRP B N 1
ATOM 4188 C CA . TRP B 1 267 ? 22.578 6.871 -0.723 1 92.12 267 TRP B CA 1
ATOM 4189 C C . TRP B 1 267 ? 21.703 6.016 -1.633 1 92.12 267 TRP B C 1
ATOM 4191 O O . TRP B 1 267 ? 21.719 6.191 -2.854 1 92.12 267 TRP B O 1
ATOM 4201 N N . SER B 1 268 ? 21.031 4.977 -1.045 1 87.38 268 SER B N 1
ATOM 4202 C CA . SER B 1 268 ? 20 4.266 -1.805 1 87.38 268 SER B CA 1
ATOM 4203 C C . SER B 1 268 ? 18.938 5.227 -2.33 1 87.38 268 SER B C 1
ATOM 4205 O O . SER B 1 268 ? 18.453 6.078 -1.59 1 87.38 268 SER B O 1
ATOM 4207 N N . THR B 1 269 ? 18.625 5.078 -3.58 1 89 269 THR B N 1
ATOM 4208 C CA . THR B 1 269 ? 17.703 6.035 -4.195 1 89 269 THR B CA 1
ATOM 4209 C C . THR B 1 269 ? 16.266 5.637 -3.934 1 89 269 THR B C 1
ATOM 4211 O O . THR B 1 269 ? 15.867 4.5 -4.195 1 89 269 THR B O 1
ATOM 4214 N N . THR B 1 270 ? 15.523 6.586 -3.404 1 91.56 270 THR B N 1
ATOM 4215 C CA . THR B 1 270 ? 14.086 6.434 -3.191 1 91.56 270 THR B CA 1
ATOM 4216 C C . THR B 1 270 ? 13.305 6.926 -4.406 1 91.56 270 THR B C 1
ATOM 4218 O O . THR B 1 270 ? 13.617 7.98 -4.965 1 91.56 270 THR B O 1
ATOM 4221 N N . THR B 1 271 ? 12.344 6.117 -4.84 1 89.12 271 THR B N 1
ATOM 4222 C CA . THR B 1 271 ? 11.508 6.539 -5.957 1 89.12 271 THR B CA 1
ATOM 4223 C C . THR B 1 271 ? 10.422 7.508 -5.492 1 89.12 271 THR B C 1
ATOM 4225 O O . THR B 1 271 ? 9.727 7.238 -4.512 1 89.12 271 THR B O 1
ATOM 4228 N N . LEU B 1 272 ? 10.383 8.672 -6.129 1 93.62 272 LEU B N 1
ATOM 4229 C CA . LEU B 1 272 ? 9.289 9.594 -5.871 1 93.62 272 LEU B CA 1
ATOM 4230 C C . LEU B 1 272 ? 7.973 9.039 -6.414 1 93.62 272 LEU B C 1
ATOM 4232 O O . LEU B 1 272 ? 7.832 8.836 -7.621 1 93.62 272 LEU B O 1
ATOM 4236 N N . PRO B 1 273 ? 7.004 8.773 -5.5 1 92.5 273 PRO B N 1
ATOM 4237 C CA . PRO B 1 273 ? 5.773 8.117 -5.941 1 92.5 273 PRO B CA 1
ATOM 4238 C C . PRO B 1 273 ? 4.781 9.086 -6.578 1 92.5 273 PRO B C 1
ATOM 4240 O O . PRO B 1 273 ? 3.768 9.43 -5.965 1 92.5 273 PRO B O 1
ATOM 4243 N N . ILE B 1 274 ? 5.051 9.484 -7.758 1 91.62 274 ILE B N 1
ATOM 4244 C CA . ILE B 1 274 ? 4.145 10.32 -8.539 1 91.62 274 ILE B CA 1
ATOM 4245 C C . ILE B 1 274 ? 3.68 9.555 -9.781 1 91.62 274 ILE B C 1
ATOM 4247 O O . ILE B 1 274 ? 4.41 8.711 -10.312 1 91.62 274 ILE B O 1
ATOM 4251 N N . ALA B 1 275 ? 2.393 9.773 -10.094 1 82 275 ALA B N 1
ATOM 4252 C CA . ALA B 1 275 ? 1.787 9.016 -11.188 1 82 275 ALA B CA 1
ATOM 4253 C C . ALA B 1 275 ? 2.523 9.258 -12.5 1 82 275 ALA B C 1
ATOM 4255 O O . ALA B 1 275 ? 2.912 10.391 -12.805 1 82 275 ALA B O 1
ATOM 4256 N N . THR B 1 276 ? 3.018 8.148 -13.07 1 67.81 276 THR B N 1
ATOM 4257 C CA . THR B 1 276 ? 3.582 8.242 -14.406 1 67.81 276 THR B CA 1
ATOM 4258 C C . THR B 1 276 ? 2.479 8.398 -15.453 1 67.81 276 THR B C 1
ATOM 4260 O O . THR B 1 276 ? 1.428 7.758 -15.352 1 67.81 276 THR B O 1
ATOM 4263 N N . PRO B 1 277 ? 2.59 9.516 -16.234 1 54.75 277 PRO B N 1
ATOM 4264 C CA . PRO B 1 277 ? 1.554 9.617 -17.266 1 54.75 277 PRO B CA 1
ATOM 4265 C C . PRO B 1 277 ? 1.324 8.305 -18.016 1 54.75 277 PRO B C 1
ATOM 4267 O O . PRO B 1 277 ? 2.27 7.539 -18.234 1 54.75 277 PRO B O 1
ATOM 4270 N N . ARG B 1 278 ? 0.113 7.793 -17.984 1 50.09 278 ARG B N 1
ATOM 4271 C CA . ARG B 1 278 ? -0.302 6.594 -18.719 1 50.09 278 ARG B CA 1
ATOM 4272 C C . ARG B 1 278 ? 0.258 6.594 -20.141 1 50.09 278 ARG B C 1
ATOM 4274 O O . ARG B 1 278 ? -0.12 7.43 -20.953 1 50.09 278 ARG B O 1
ATOM 4281 N N . THR B 1 279 ? 1.451 6.5 -20.422 1 42.34 279 THR B N 1
ATOM 4282 C CA . THR B 1 279 ? 1.736 6.52 -21.859 1 42.34 279 THR B CA 1
ATOM 4283 C C . THR B 1 279 ? 0.885 5.484 -22.594 1 42.34 279 THR B C 1
ATOM 4285 O O . THR B 1 279 ? 0.707 5.57 -23.812 1 42.34 279 THR B O 1
ATOM 4288 N N . GLY B 1 280 ? 0.922 4.09 -22.219 1 40.69 280 GLY B N 1
ATOM 4289 C CA . GLY B 1 280 ? 0.479 3.066 -23.156 1 40.69 280 GLY B CA 1
ATOM 4290 C C . GLY B 1 280 ? -1.028 2.896 -23.172 1 40.69 280 GLY B C 1
ATOM 4291 O O . GLY B 1 280 ? -1.733 3.42 -22.312 1 40.69 280 GLY B O 1
ATOM 4292 N N . PRO B 1 281 ? -1.61 2.414 -24.406 1 37.91 281 PRO B N 1
ATOM 4293 C CA . PRO B 1 281 ? -3.035 2.15 -24.609 1 37.91 281 PRO B CA 1
ATOM 4294 C C . PRO B 1 281 ? -3.652 1.309 -23.5 1 37.91 281 PRO B C 1
ATOM 4296 O O . PRO B 1 281 ? -2.943 0.56 -22.828 1 37.91 281 PRO B O 1
ATOM 4299 N N . PRO B 1 282 ? -4.715 1.748 -23.016 1 40.31 282 PRO B N 1
ATOM 4300 C CA . PRO B 1 282 ? -5.434 0.9 -22.062 1 40.31 282 PRO B CA 1
ATOM 4301 C C . PRO B 1 282 ? -5.23 -0.589 -22.328 1 40.31 282 PRO B C 1
ATOM 4303 O O . PRO B 1 282 ? -4.941 -0.984 -23.453 1 40.31 282 PRO B O 1
ATOM 4306 N N . PRO B 1 283 ? -4.941 -1.292 -21.344 1 38.84 283 PRO B N 1
ATOM 4307 C CA . PRO B 1 283 ? -4.742 -2.703 -21.688 1 38.84 283 PRO B CA 1
ATOM 4308 C C . PRO B 1 283 ? -5.648 -3.178 -22.812 1 38.84 283 PRO B C 1
ATOM 4310 O O . PRO B 1 283 ? -6.754 -2.654 -22.984 1 38.84 283 PRO B O 1
ATOM 4313 N N . PRO B 1 284 ? -5.109 -3.752 -23.891 1 33.31 284 PRO B N 1
ATOM 4314 C CA . PRO B 1 284 ? -6.031 -4.223 -24.922 1 33.31 284 PRO B CA 1
ATOM 4315 C C . PRO B 1 284 ? -7.25 -4.938 -24.344 1 33.31 284 PRO B C 1
ATOM 4317 O O . PRO B 1 284 ? -7.16 -5.562 -23.281 1 33.31 284 PRO B O 1
ATOM 4320 N N . THR B 1 285 ? -8.414 -4.34 -24.531 1 32.12 285 THR B N 1
ATOM 4321 C CA . THR B 1 285 ? -9.664 -5.074 -24.328 1 32.12 285 THR B CA 1
ATOM 4322 C C . THR B 1 285 ? -9.516 -6.523 -24.781 1 32.12 285 THR B C 1
ATOM 4324 O O . THR B 1 285 ? -9.164 -6.785 -25.938 1 32.12 285 THR B O 1
ATOM 4327 N N . HIS B 1 286 ? -8.984 -7.336 -23.953 1 32.62 286 HIS B N 1
ATOM 4328 C CA . HIS B 1 286 ? -9.078 -8.688 -24.484 1 32.62 286 HIS B CA 1
ATOM 4329 C C . HIS B 1 286 ? -10.336 -8.867 -25.344 1 32.62 286 HIS B C 1
ATOM 4331 O O . HIS B 1 286 ? -11.453 -8.68 -24.844 1 32.62 286 HIS B O 1
ATOM 4337 N N . GLU B 1 287 ? -10.25 -8.633 -26.609 1 28.94 287 GLU B N 1
ATOM 4338 C CA . GLU B 1 287 ? -11.305 -9.055 -27.531 1 28.94 287 GLU B CA 1
ATOM 4339 C C . GLU B 1 287 ? -11.914 -10.383 -27.109 1 28.94 287 GLU B C 1
ATOM 4341 O O . GLU B 1 287 ? -11.188 -11.336 -26.812 1 28.94 287 GLU B O 1
ATOM 4346 N N . ARG B 1 288 ? -13.164 -10.398 -26.766 1 30.97 288 ARG B N 1
ATOM 4347 C CA . ARG B 1 288 ? -14.055 -11.547 -26.672 1 30.97 288 ARG B CA 1
ATOM 4348 C C . ARG B 1 288 ? -13.773 -12.555 -27.781 1 30.97 288 ARG B C 1
ATOM 4350 O O . ARG B 1 288 ? -14.102 -12.32 -28.938 1 30.97 288 ARG B O 1
ATOM 4357 N N . ARG B 1 289 ? -12.586 -13.188 -27.828 1 29.47 289 ARG B N 1
ATOM 4358 C CA . ARG B 1 289 ? -12.688 -14.281 -28.797 1 29.47 289 ARG B CA 1
ATOM 4359 C C . ARG B 1 289 ? -13.93 -15.125 -28.531 1 29.47 289 ARG B C 1
ATOM 4361 O O . ARG B 1 289 ? -14.039 -15.773 -27.484 1 29.47 289 ARG B O 1
ATOM 4368 N N . MET B 1 290 ? -15.062 -14.766 -29.062 1 26.03 290 MET B N 1
ATOM 4369 C CA . MET B 1 290 ? -16.266 -15.57 -29.266 1 26.03 290 MET B CA 1
ATOM 4370 C C . MET B 1 290 ? -15.898 -16.984 -29.734 1 26.03 290 MET B C 1
ATOM 4372 O O . MET B 1 290 ? -15.328 -17.156 -30.812 1 26.03 290 MET B O 1
ATOM 4376 N N . ILE B 1 291 ? -15.391 -17.781 -28.875 1 26.98 291 ILE B N 1
ATOM 4377 C CA . ILE B 1 291 ? -15.469 -19.156 -29.344 1 26.98 291 ILE B CA 1
ATOM 4378 C C . ILE B 1 291 ? -16.828 -19.406 -30 1 26.98 291 ILE B C 1
ATOM 4380 O O . ILE B 1 291 ? -17.875 -19.281 -29.328 1 26.98 291 ILE B O 1
ATOM 4384 N N . ASP B 1 292 ? -16.969 -18.984 -31.156 1 26.39 292 ASP B N 1
ATOM 4385 C CA . ASP B 1 292 ? -18.047 -19.422 -32.031 1 26.39 292 ASP B CA 1
ATOM 4386 C C . ASP B 1 292 ? -18.297 -20.922 -31.906 1 26.39 292 ASP B C 1
ATOM 4388 O O . ASP B 1 292 ? -17.516 -21.734 -32.406 1 26.39 292 ASP B O 1
ATOM 4392 N N . THR B 1 293 ? -18.547 -21.375 -30.641 1 26.88 293 THR B N 1
ATOM 4393 C CA . THR B 1 293 ? -19.141 -22.703 -30.578 1 26.88 293 THR B CA 1
ATOM 4394 C C . THR B 1 293 ? -20.312 -22.812 -31.562 1 26.88 293 THR B C 1
ATOM 4396 O O . THR B 1 293 ? -21.391 -22.266 -31.312 1 26.88 293 THR B O 1
ATOM 4399 N N . THR B 1 294 ? -20.016 -22.625 -32.781 1 27.22 294 THR B N 1
ATOM 4400 C CA . THR B 1 294 ? -20.969 -23.125 -33.75 1 27.22 294 THR B CA 1
ATOM 4401 C C . THR B 1 294 ? -21.422 -24.531 -33.406 1 27.22 294 THR B C 1
ATOM 4403 O O . THR B 1 294 ? -20.625 -25.484 -33.438 1 27.22 294 THR B O 1
ATOM 4406 N N . LEU B 1 295 ? -22.234 -24.672 -32.312 1 28.22 295 LEU B N 1
ATOM 4407 C CA . LEU B 1 295 ? -23.062 -25.875 -32.188 1 28.22 295 LEU B CA 1
ATOM 4408 C C . LEU B 1 295 ? -23.578 -26.297 -33.562 1 28.22 295 LEU B C 1
ATOM 4410 O O . LEU B 1 295 ? -24.297 -25.547 -34.219 1 28.22 295 LEU B O 1
ATOM 4414 N N . GLU B 1 296 ? -22.703 -26.969 -34.281 1 29.58 296 GLU B N 1
ATOM 4415 C CA . GLU B 1 296 ? -23.172 -27.719 -35.469 1 29.58 296 GLU B CA 1
ATOM 4416 C C . GLU B 1 296 ? -24.594 -28.25 -35.25 1 29.58 296 GLU B C 1
ATOM 4418 O O . GLU B 1 296 ? -24.922 -28.734 -34.156 1 29.58 296 GLU B O 1
ATOM 4423 N N . SER B 1 297 ? -25.547 -27.703 -36 1 31.98 297 SER B N 1
ATOM 4424 C CA . SER B 1 297 ? -26.953 -28.031 -36.219 1 31.98 297 SER B CA 1
ATOM 4425 C C . SER B 1 297 ? -27.188 -29.531 -36.125 1 31.98 297 SER B C 1
ATOM 4427 O O . SER B 1 297 ? -26.406 -30.328 -36.656 1 31.98 297 SER B O 1
ATOM 4429 N N . GLY B 1 298 ? -27.703 -30.062 -34.969 1 32.78 298 GLY B N 1
ATOM 4430 C CA . GLY B 1 298 ? -28.172 -31.438 -34.812 1 32.78 298 GLY B CA 1
ATOM 4431 C C . GLY B 1 298 ? -28.703 -32.031 -36.125 1 32.78 298 GLY B C 1
ATOM 4432 O O . GLY B 1 298 ? -28.984 -31.297 -37.062 1 32.78 298 GLY B O 1
ATOM 4433 N N . PRO B 1 299 ? -28.359 -33.281 -36.438 1 38.34 299 PRO B N 1
ATOM 4434 C CA . PRO B 1 299 ? -28.703 -33.938 -37.719 1 38.34 299 PRO B CA 1
ATOM 4435 C C . PRO B 1 299 ? -30.141 -33.656 -38.156 1 38.34 299 PRO B C 1
ATOM 4437 O O . PRO B 1 299 ? -30.984 -33.312 -37.312 1 38.34 299 PRO B O 1
ATOM 4440 N N . PRO B 1 300 ? -30.391 -33.25 -39.375 1 39.06 300 PRO B N 1
ATOM 4441 C CA . PRO B 1 300 ? -31.688 -32.938 -39.969 1 39.06 300 PRO B CA 1
ATOM 4442 C C . PRO B 1 300 ? -32.781 -33.906 -39.531 1 39.06 300 PRO B C 1
ATOM 4444 O O . PRO B 1 300 ? -32.5 -35.062 -39.219 1 39.06 300 PRO B O 1
ATOM 4447 N N . PRO B 1 301 ? -33.812 -33.406 -38.781 1 39.22 301 PRO B N 1
ATOM 4448 C CA . PRO B 1 301 ? -34.906 -34.281 -38.375 1 39.22 301 PRO B CA 1
ATOM 4449 C C . PRO B 1 301 ? -35.25 -35.312 -39.438 1 39.22 301 PRO B C 1
ATOM 4451 O O . PRO B 1 301 ? -35.094 -35.062 -40.625 1 39.22 301 PRO B O 1
ATOM 4454 N N . LEU B 1 302 ? -35 -36.656 -39.156 1 40.16 302 LEU B N 1
ATOM 4455 C CA . LEU B 1 302 ? -35.312 -37.75 -40.062 1 40.16 302 LEU B CA 1
ATOM 4456 C C . LEU B 1 302 ? -36.656 -37.531 -40.781 1 40.16 302 LEU B C 1
ATOM 4458 O O . LEU B 1 302 ? -37.562 -36.938 -40.219 1 40.16 302 LEU B O 1
ATOM 4462 N N . PRO B 1 303 ? -36.656 -37.438 -42.094 1 38.44 303 PRO B N 1
ATOM 4463 C CA . PRO B 1 303 ? -37.844 -37.219 -42.938 1 38.44 303 PRO B CA 1
ATOM 4464 C C . PRO B 1 303 ? -39.062 -37.969 -42.375 1 38.44 303 PRO B C 1
ATOM 4466 O O . PRO B 1 303 ? -38.938 -38.969 -41.688 1 38.44 303 PRO B O 1
ATOM 4469 N N . PRO B 1 304 ? -40.188 -37.125 -42.094 1 39.53 304 PRO B N 1
ATOM 4470 C CA . PRO B 1 304 ? -41.469 -37.75 -41.75 1 39.53 304 PRO B CA 1
ATOM 4471 C C . PRO B 1 304 ? -41.75 -39.062 -42.5 1 39.53 304 PRO B C 1
ATOM 4473 O O . PRO B 1 304 ? -41.656 -39.062 -43.75 1 39.53 304 PRO B O 1
ATOM 4476 N N . THR B 1 305 ? -41.312 -40.281 -41.969 1 34 305 THR B N 1
ATOM 4477 C CA . THR B 1 305 ? -41.969 -41.375 -42.625 1 34 305 THR B CA 1
ATOM 4478 C C . THR B 1 305 ? -43.5 -41.25 -42.562 1 34 305 THR B C 1
ATOM 4480 O O . THR B 1 305 ? -44.031 -40.906 -41.5 1 34 305 THR B O 1
#

pLDDT: mean 81.06, std 20.18, range [26.03, 98.81]

Sequence (610 aa):
MHEIPGYSQLEPIGSGGTATVYRATQESIGREVAIKVLAAPALDARTEKRFTRESQALGALGWHPNIVVLFDAGQTPRGVPYIAMEYLGGGALGGDSPMTAAETASVGIRIAGALHCAHEAGVLHRDVKPANILRSVFGEVKLADFGISGLVDATHTTGGGMTLAHVSPEVVEGGTATVASDVYSLASTLFELLAGHAPFVEGDAAEQPIAMLLRIIDAPAPDLRTRGVPDQLVRVIEQGLAKDPAARPTAESFGRMLVDVEQALGWSTTTLPIATPRTGPPPPTHERRMIDTTLESGPPPLPPTMHEIPGYSQLEPIGSGGTATVYRATQESIGREVAIKVLAAPALDARTEKRFTRESQALGALGWHPNIVVLFDAGQTPRGVPYIAMEYLGGGALGGDSPMTAAETASVGIRIAGALHCAHEAGVLHRDVKPANILRSVFGEVKLADFGISGLVDATHTTGGGMTLAHVSPEVVEGGTATVASDVYSLASTLFELLAGHAPFVEGDAAEQPIAMLLRIIDAPAPDLRTRGVPDQLVRVIEQGLAKDPAARPTAESFGRMLVDVEQALGWSTTTLPIATPRTGPPPPTHERRMIDTTLESGPPPLPPT

Foldseek 3Di:
DFDDPQWADWDFDDDFPFWTKTWIARNVVRATKIKIWTPFDQDDPVLVVVVVVQVVLLQVLQVQQAAWHWDDWDATPNRTTMTITHDAPQAFAADDDADDLLVLLQVLLSVLLSLLSSVVSVFDQQQDARNQWGAHPVGHTHGYRTCVVVSVCVRDVDDGCRVCLQFALCVLVPHDDDQLRRLSSSLQRSVCSHVVGGQQDDPPPPDDPVSSSVCNQDNQGDQSVVVVRDPQSSVLSSQSSDNDSVSHDGSNVSSVSSQVVCVVVVHPGHDRRHDDPPPDDDPPPPPPPPPCPVPPDDPDDDPPD/DFDDPQWADWDWDDDFPFWTKTWIARNVVRATKIKIWTPFDQDDPVLVVVQVVQVVLLQVLQVQQAAWHWDDWDATPNRTTMTITHDAPQAFAADDDADDLLVLLQVLLSVLLSLLSSVVSVFDQQQDARNQWGAHPVGHTHGYRTCVVVSVCVRDVDDGPRVCLQFALCVLVPHDDDQLRRLSSSLQRSVCSHVVGGQQDDPPPPDDPVSSSVCNQDNQGDQSVVVVRDPQSSVLSSQSSDNDSVSHDGSNVSSVSSQVVCVVVVHPGHDRRHDDPPPDDDPPPPPPPPPCPVPPDDPDPDPDD

Radius of gyration: 27.6 Å; Cα contacts (8 Å, |Δi|>4): 1114; chains: 2; bounding box: 68×77×98 Å

Nearest PDB structures (foldseek):
  3vvh-assembly3_C  TM=8.283E-01  e=2.106E-17  Homo sapiens
  4wo5-assembly1_A  TM=8.322E-01  e=3.295E-15  Homo sapiens
  4pp7-assembly1_A  TM=8.520E-01  e=1.052E-13  Homo sapiens
  8i2n-assembly2_B  TM=7.910E-01  e=2.200E-13  Homo sapiens
  5r9k-assembly1_A  TM=6.693E-01  e=1.605E-12  Mus musculus

Secondary structure (DSSP, 8-state):
----TTEEEEEEEEE-SSEEEEEEEETTTTEEEEEEEE---S--HHHHHHHHHHHHHHHHHTTSTTBPPEEEEEE-TTS-EEEEEE--TTEES-SSSPPPHHHHHHHHHHHHHHHHHHHHTT------SGGGEEE-TTS-EEE--TTHHHHHHTT--S-----GGG--HHHHTTPPP-HHHHHHHHHHHHHHHHHSS-TT--S-TT--HHHHHHHHHHSPPP-GGGGT--HHHHHHHHHHT-SSGGGSPPHHHHHHHHHHHHHHHTPPPPPP-------S-S----------------S------/----TTEEEEEEEEE-SSEEEEEEEETTTTEEEEEEEE---S--HHHHHHHHHHHHHHHHHTTSTTBPPEEEEEE-TTS-EEEEEE--TTEES-SSSPPPHHHHHHHHHHHHHHHHHHHHTT------SGGGEEE-TTS-EEE--TTHHHHHHTT--S-----GGG--HHHHTTPPP-HHHHHHHHHHHHHHHHHSS-TT--S-TT--HHHHHHHHHHSPPP-GGGGT--HHHHHHHHHHT-SSGGGSPPHHHHHHHHHHHHHHHTPPPPPP-------S-SS----------------------

Organism: NCBI:txid1608957